Protein AF-A0A7S3PD21-F1 (afdb_monomer)

Mean predicted aligned error: 12.89 Å

Structure (mmCIF, N/CA/C/O backbone):
data_AF-A0A7S3PD21-F1
#
_entry.id   AF-A0A7S3PD21-F1
#
loop_
_atom_site.group_PDB
_atom_site.id
_atom_site.type_symbol
_atom_site.label_atom_id
_atom_site.label_alt_id
_atom_site.label_comp_id
_atom_site.label_asym_id
_atom_site.label_entity_id
_atom_site.label_seq_id
_atom_site.pdbx_PDB_ins_code
_atom_site.Cartn_x
_atom_site.Cartn_y
_atom_site.Cartn_z
_atom_site.occupancy
_atom_site.B_iso_or_equiv
_atom_site.auth_seq_id
_atom_site.auth_comp_id
_atom_site.auth_asym_id
_atom_site.auth_atom_id
_atom_site.pdbx_PDB_model_num
ATOM 1 N N . MET A 1 1 ? 32.950 -11.506 -34.811 1.00 28.09 1 MET A N 1
ATOM 2 C CA . MET A 1 1 ? 31.935 -10.428 -34.888 1.00 28.09 1 MET A CA 1
ATOM 3 C C . MET A 1 1 ? 31.637 -9.920 -33.480 1.00 28.09 1 MET A C 1
ATOM 5 O O . MET A 1 1 ? 30.544 -10.124 -32.971 1.00 28.09 1 MET A O 1
ATOM 9 N N . GLY A 1 2 ? 32.647 -9.340 -32.827 1.00 29.03 2 GLY A N 1
ATOM 10 C CA . GLY A 1 2 ? 32.579 -8.922 -31.425 1.00 29.03 2 GLY A CA 1
ATOM 11 C C . GLY A 1 2 ? 32.265 -7.435 -31.273 1.00 29.03 2 GLY A C 1
ATOM 12 O O . GLY A 1 2 ? 32.688 -6.637 -32.102 1.00 29.03 2 GLY A O 1
ATOM 13 N N . ASP A 1 3 ? 31.500 -7.119 -30.230 1.00 38.25 3 ASP A N 1
ATOM 14 C CA . ASP A 1 3 ? 31.488 -5.878 -29.446 1.00 38.25 3 ASP A CA 1
ATOM 15 C C . ASP A 1 3 ? 31.576 -4.533 -30.183 1.00 38.25 3 ASP A C 1
ATOM 17 O O . ASP A 1 3 ? 32.583 -3.831 -30.139 1.00 38.25 3 ASP A O 1
ATOM 21 N N . TRP A 1 4 ? 30.448 -4.095 -30.753 1.00 36.75 4 TRP A N 1
ATOM 22 C CA . TRP A 1 4 ? 30.280 -2.719 -31.260 1.00 36.75 4 TRP A CA 1
ATOM 23 C C . TRP A 1 4 ? 29.229 -1.897 -30.498 1.00 36.75 4 TRP A C 1
ATOM 25 O O . TRP A 1 4 ? 28.917 -0.773 -30.890 1.00 36.75 4 TRP A O 1
ATOM 35 N N . LEU A 1 5 ? 28.670 -2.432 -29.407 1.00 30.86 5 LEU A N 1
ATOM 36 C CA . LEU A 1 5 ? 27.653 -1.761 -28.596 1.00 30.86 5 LEU A CA 1
ATOM 37 C C . LEU A 1 5 ? 28.141 -1.639 -27.147 1.00 30.86 5 LEU A C 1
ATOM 39 O O . LEU A 1 5 ? 28.005 -2.568 -26.358 1.00 30.86 5 LEU A O 1
ATOM 43 N N . ARG A 1 6 ? 28.701 -0.483 -26.774 1.00 34.97 6 ARG A N 1
ATOM 44 C CA . ARG A 1 6 ? 28.979 -0.178 -25.362 1.00 34.97 6 ARG A CA 1
ATOM 45 C C . ARG A 1 6 ? 27.715 0.374 -24.710 1.00 34.97 6 ARG A C 1
ATOM 47 O O . ARG A 1 6 ? 27.333 1.516 -24.961 1.00 34.97 6 ARG A O 1
ATOM 54 N N . VAL A 1 7 ? 27.068 -0.440 -23.881 1.00 33.97 7 VAL A N 1
ATOM 55 C CA . VAL A 1 7 ? 25.999 -0.004 -22.973 1.00 33.97 7 VAL A CA 1
ATOM 56 C C . VAL A 1 7 ? 26.641 0.275 -21.611 1.00 33.97 7 VAL A C 1
ATOM 58 O O . VAL A 1 7 ? 27.310 -0.609 -21.082 1.00 33.97 7 VAL A O 1
ATOM 61 N N . PRO A 1 8 ? 26.498 1.475 -21.023 1.00 36.94 8 PRO A N 1
ATOM 62 C CA . PRO A 1 8 ? 27.059 1.743 -19.704 1.00 36.94 8 PRO A CA 1
ATOM 63 C C . PRO A 1 8 ? 26.382 0.868 -18.634 1.00 36.94 8 PRO A C 1
ATOM 65 O O . PRO A 1 8 ? 25.172 0.963 -18.402 1.00 36.94 8 PRO A O 1
ATOM 68 N N . HIS A 1 9 ? 27.182 0.021 -17.982 1.00 35.97 9 HIS A N 1
ATOM 69 C CA . HIS A 1 9 ? 26.807 -0.767 -16.811 1.00 35.97 9 HIS A CA 1
ATOM 70 C C . HIS A 1 9 ? 26.976 0.083 -15.549 1.00 35.97 9 HIS A C 1
ATOM 72 O O . HIS A 1 9 ? 28.092 0.243 -15.074 1.00 35.97 9 HIS A O 1
ATOM 78 N N . SER A 1 10 ? 25.887 0.653 -15.032 1.00 36.91 10 SER A N 1
ATOM 79 C CA . SER A 1 10 ? 25.661 0.895 -13.593 1.00 36.91 10 SER A CA 1
ATOM 80 C C . SER A 1 10 ? 24.417 1.776 -13.405 1.00 36.91 10 SER A C 1
ATOM 82 O O . SER A 1 10 ? 24.332 2.858 -13.998 1.00 36.91 10 SER A O 1
ATOM 84 N N . PRO A 1 11 ? 23.424 1.352 -12.607 1.00 40.69 11 PRO A N 1
ATOM 85 C CA . PRO A 1 11 ? 22.389 2.235 -12.109 1.00 40.69 11 PRO A CA 1
ATOM 86 C C . PRO A 1 11 ? 22.911 2.921 -10.842 1.00 40.69 11 PRO A C 1
ATOM 88 O O . PRO A 1 11 ? 22.964 2.298 -9.790 1.00 40.69 11 PRO A O 1
ATOM 91 N N . LEU A 1 12 ? 23.264 4.205 -10.951 1.00 41.16 12 LEU A N 1
ATOM 92 C CA . LEU A 1 12 ? 23.362 5.134 -9.817 1.00 41.16 12 LEU A CA 1
ATOM 93 C C . LEU A 1 12 ? 24.181 4.582 -8.635 1.00 41.16 12 LEU A C 1
ATOM 95 O O . LEU A 1 12 ? 23.647 4.242 -7.580 1.00 41.16 12 LEU A O 1
ATOM 99 N N . ALA A 1 13 ? 25.498 4.522 -8.816 1.00 29.72 13 ALA A N 1
ATOM 100 C CA . ALA A 1 13 ? 26.398 4.487 -7.678 1.00 29.72 13 ALA A CA 1
ATOM 101 C C . ALA A 1 13 ? 26.270 5.812 -6.904 1.00 29.72 13 ALA A C 1
ATOM 103 O O . ALA A 1 13 ? 26.445 6.882 -7.479 1.00 29.72 13 ALA A O 1
ATOM 104 N N . GLY A 1 14 ? 25.989 5.724 -5.607 1.00 32.69 14 GLY A N 1
ATOM 105 C CA . GLY A 1 14 ? 26.649 6.587 -4.626 1.00 32.69 14 GLY A CA 1
ATOM 106 C C . GLY A 1 14 ? 25.960 7.859 -4.144 1.00 32.69 14 GLY A C 1
ATOM 107 O O . GLY A 1 14 ? 26.276 8.255 -3.030 1.00 32.69 14 GLY A O 1
ATOM 108 N N . ASP A 1 15 ? 25.009 8.461 -4.859 1.00 26.94 15 ASP A N 1
ATOM 109 C CA . ASP A 1 15 ? 24.532 9.791 -4.447 1.00 26.94 15 ASP A CA 1
ATOM 110 C C . ASP A 1 15 ? 23.119 9.765 -3.858 1.00 26.94 15 ASP A C 1
ATOM 112 O O . ASP A 1 15 ? 22.123 9.497 -4.535 1.00 26.94 15 ASP A O 1
ATOM 116 N N . SER A 1 16 ? 23.043 10.092 -2.567 1.00 32.44 16 SER A N 1
ATOM 117 C CA . SER A 1 16 ? 21.836 10.454 -1.827 1.00 32.44 16 SER A CA 1
ATOM 118 C C . SER A 1 16 ? 21.223 11.743 -2.390 1.00 32.44 16 SER A C 1
ATOM 120 O O . SER A 1 16 ? 21.285 12.807 -1.781 1.00 32.44 16 SER A O 1
ATOM 122 N N . LEU A 1 17 ? 20.637 11.659 -3.579 1.00 30.77 17 LEU A N 1
ATOM 123 C CA . LEU A 1 17 ? 19.772 12.684 -4.144 1.00 30.77 17 LEU A CA 1
ATOM 124 C C . LEU A 1 17 ? 18.327 12.253 -3.893 1.00 30.77 17 LEU A C 1
ATOM 126 O O . LEU A 1 17 ? 17.877 11.211 -4.369 1.00 30.77 17 LEU A O 1
ATOM 130 N N . SER A 1 18 ? 17.590 13.057 -3.126 1.00 39.19 18 SER A N 1
ATOM 131 C CA . SER A 1 18 ? 16.135 12.938 -3.034 1.00 39.19 18 SER A CA 1
ATOM 132 C C . SER A 1 18 ? 15.537 13.237 -4.414 1.00 39.19 18 SER A C 1
ATOM 134 O O . SER A 1 18 ? 15.258 14.380 -4.768 1.00 39.19 18 SER A O 1
ATOM 136 N N . PHE A 1 19 ? 15.374 12.194 -5.231 1.00 44.06 19 PHE A N 1
ATOM 137 C CA . PHE A 1 19 ? 14.711 12.261 -6.538 1.00 44.06 19 PHE A CA 1
ATOM 138 C C . PHE A 1 19 ? 13.182 12.286 -6.426 1.00 44.06 19 PHE A C 1
ATOM 140 O O . PHE A 1 19 ? 12.499 12.317 -7.449 1.00 44.06 19 PHE A O 1
ATOM 147 N N . HIS A 1 20 ? 12.648 12.321 -5.204 1.00 54.28 20 HIS A N 1
ATOM 148 C CA . HIS A 1 20 ? 11.225 12.237 -4.899 1.00 54.28 20 HIS A CA 1
ATOM 149 C C . HIS A 1 20 ? 10.420 13.271 -5.705 1.00 54.28 20 HIS A C 1
ATOM 151 O O . HIS A 1 20 ? 9.531 12.933 -6.480 1.00 54.28 20 HIS A O 1
ATOM 157 N N . LEU A 1 21 ? 10.792 14.552 -5.631 1.00 52.25 21 LEU A N 1
ATOM 158 C CA . LEU A 1 21 ? 10.028 15.612 -6.291 1.00 52.25 21 LEU A CA 1
ATOM 159 C C . LEU A 1 21 ? 10.214 15.654 -7.826 1.00 52.25 21 LEU A C 1
ATOM 161 O O . LEU A 1 21 ? 9.206 15.756 -8.530 1.00 52.25 21 LEU A O 1
ATOM 165 N N . PRO A 1 22 ? 11.436 15.544 -8.391 1.00 54.34 22 PRO A N 1
ATOM 166 C CA . PRO A 1 22 ? 11.620 15.482 -9.844 1.00 54.34 22 PRO A CA 1
ATOM 167 C C . PRO A 1 22 ? 10.931 14.282 -10.508 1.00 54.34 22 PRO A C 1
ATOM 169 O O . PRO A 1 22 ? 10.351 14.433 -11.584 1.00 54.34 22 PRO A O 1
ATOM 172 N N . LEU A 1 23 ? 10.950 13.108 -9.866 1.00 59.41 23 LEU A N 1
ATOM 173 C CA . LEU A 1 23 ? 10.320 11.896 -10.387 1.00 59.41 23 LEU A CA 1
ATOM 174 C C . LEU A 1 23 ? 8.787 12.020 -10.390 1.00 59.41 23 LEU A C 1
ATOM 176 O O . LEU A 1 23 ? 8.148 11.722 -11.400 1.00 59.41 23 LEU A O 1
ATOM 180 N N . HIS A 1 24 ? 8.199 12.557 -9.316 1.00 62.44 24 HIS A N 1
ATOM 181 C CA . HIS A 1 24 ? 6.753 12.801 -9.233 1.00 62.44 24 HIS A CA 1
ATOM 182 C C . HIS A 1 24 ? 6.285 13.878 -10.217 1.00 62.44 24 HIS A C 1
ATOM 184 O O . HIS A 1 24 ? 5.233 13.732 -10.840 1.00 62.44 24 HIS A O 1
ATOM 190 N N . ARG A 1 25 ? 7.093 14.923 -10.443 1.00 59.62 25 ARG A N 1
ATOM 191 C CA . ARG A 1 25 ? 6.835 15.939 -11.480 1.00 59.62 25 ARG A CA 1
ATOM 192 C C . ARG A 1 25 ? 6.866 15.348 -12.889 1.00 59.62 25 ARG A C 1
ATOM 194 O O . ARG A 1 25 ? 5.975 15.633 -13.691 1.00 59.62 25 ARG A O 1
ATOM 201 N N . ALA A 1 26 ? 7.854 14.503 -13.187 1.00 56.56 26 ALA A N 1
ATOM 202 C CA . ALA A 1 26 ? 7.948 13.817 -14.473 1.00 56.56 26 ALA A CA 1
ATOM 203 C C . ALA A 1 26 ? 6.748 12.885 -14.707 1.00 56.56 26 ALA A C 1
ATOM 205 O O . ALA A 1 26 ? 6.162 12.906 -15.795 1.00 56.56 26 ALA A O 1
ATOM 206 N N . LEU A 1 27 ? 6.317 12.131 -13.688 1.00 64.31 27 LEU A N 1
ATOM 207 C CA . LEU A 1 27 ? 5.106 11.315 -13.791 1.00 64.31 27 LEU A CA 1
ATOM 208 C C . LEU A 1 27 ? 3.873 12.178 -14.047 1.00 64.31 27 LEU A C 1
ATOM 210 O O . LEU A 1 27 ? 3.132 11.895 -14.986 1.00 64.31 27 LEU A O 1
ATOM 214 N N . ALA A 1 28 ? 3.647 13.215 -13.238 1.00 61.06 28 ALA A N 1
ATOM 215 C CA . ALA A 1 28 ? 2.472 14.071 -13.367 1.00 61.06 28 ALA A CA 1
ATOM 216 C C . ALA A 1 28 ? 2.346 14.625 -14.797 1.00 61.06 28 ALA A C 1
ATOM 218 O O . ALA A 1 28 ? 1.263 14.613 -15.386 1.00 61.06 28 ALA A O 1
ATOM 219 N N . LYS A 1 29 ? 3.478 15.008 -15.404 1.00 57.25 29 LYS A N 1
ATOM 220 C CA . LYS A 1 29 ? 3.543 15.472 -16.795 1.00 57.25 29 LYS A CA 1
ATOM 221 C C . LYS A 1 29 ? 3.180 14.369 -17.789 1.00 57.25 29 LYS A C 1
ATOM 223 O O . LYS A 1 29 ? 2.434 14.607 -18.732 1.00 57.25 29 LYS A O 1
ATOM 228 N N . THR A 1 30 ? 3.636 13.148 -17.539 1.00 56.56 30 THR A N 1
ATOM 229 C CA . THR A 1 30 ? 3.364 11.966 -18.372 1.00 56.56 30 THR A CA 1
ATOM 230 C C . THR A 1 30 ? 1.899 11.546 -18.334 1.00 56.56 30 THR A C 1
ATOM 232 O O . THR A 1 30 ? 1.300 11.264 -19.376 1.00 56.56 30 THR A O 1
ATOM 235 N N . VAL A 1 31 ? 1.308 11.528 -17.137 1.00 61.69 31 VAL A N 1
ATOM 236 C CA . VAL A 1 31 ? -0.111 11.224 -16.930 1.00 61.69 31 VAL A CA 1
ATOM 237 C C . VAL A 1 31 ? -0.967 12.271 -17.635 1.00 61.69 31 VAL A C 1
ATOM 239 O O . VAL A 1 31 ? -1.864 11.902 -18.387 1.00 61.69 31 VAL A O 1
ATOM 242 N N . ARG A 1 32 ? -0.637 13.561 -17.496 1.00 59.75 32 ARG A N 1
ATOM 243 C CA . ARG A 1 32 ? -1.3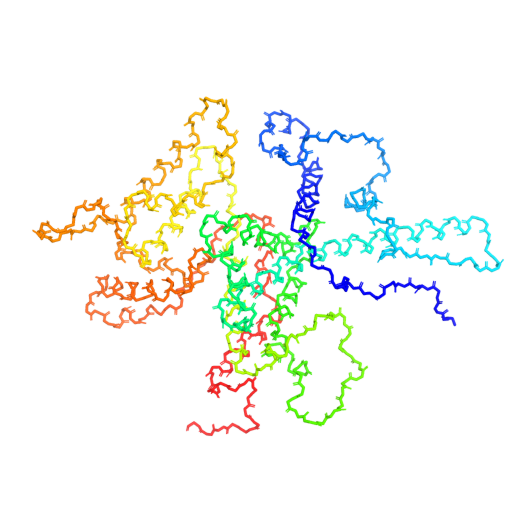22 14.644 -18.215 1.00 59.75 32 ARG A CA 1
ATOM 244 C C . ARG A 1 32 ? -1.247 14.477 -19.729 1.00 59.75 32 ARG A C 1
ATOM 246 O O . ARG A 1 32 ? -2.279 14.519 -20.387 1.00 59.75 32 ARG A O 1
ATOM 253 N N . CYS A 1 33 ? -0.057 14.251 -20.288 1.00 55.09 33 CYS A N 1
ATOM 254 C CA . CYS A 1 33 ? 0.102 14.039 -21.729 1.00 55.09 33 CYS A CA 1
ATOM 255 C C . CYS A 1 33 ? -0.720 12.842 -22.224 1.00 55.09 33 CYS A C 1
ATOM 257 O O . CYS A 1 33 ? -1.371 12.935 -23.257 1.00 55.09 33 CYS A O 1
ATOM 259 N N . SER A 1 34 ? -0.751 11.746 -21.464 1.00 53.38 34 SER A N 1
ATOM 260 C CA . SER A 1 34 ? -1.517 10.548 -21.830 1.00 53.38 34 SER A CA 1
ATOM 261 C C . SER A 1 34 ? -3.027 10.784 -21.753 1.00 53.38 34 SER A C 1
ATOM 263 O O . SER A 1 34 ? -3.764 10.386 -22.649 1.00 53.38 34 SER A O 1
ATOM 265 N N . CYS A 1 35 ? -3.503 11.476 -20.716 1.00 55.28 35 CYS A N 1
ATOM 266 C CA . CYS A 1 35 ? -4.912 11.841 -20.611 1.00 55.28 35 CYS A CA 1
ATOM 267 C C . CYS A 1 35 ? -5.336 12.831 -21.708 1.00 55.28 35 CYS A C 1
ATOM 269 O O . CYS A 1 35 ? -6.498 12.822 -22.089 1.00 55.28 35 CYS A O 1
ATOM 271 N N . ALA A 1 36 ? -4.416 13.636 -22.256 1.00 57.09 36 ALA A N 1
ATOM 272 C CA . ALA A 1 36 ? -4.726 14.637 -23.283 1.00 57.09 36 ALA A CA 1
ATOM 273 C C . ALA A 1 36 ? -5.050 13.992 -24.634 1.00 57.09 36 ALA A C 1
ATOM 275 O O . ALA A 1 36 ? -5.712 14.602 -25.463 1.00 57.09 36 ALA A O 1
ATOM 276 N N . VAL A 1 37 ? -4.575 12.760 -24.837 1.00 49.78 37 VAL A N 1
ATOM 277 C CA . VAL A 1 37 ? -4.882 11.929 -26.007 1.00 49.78 37 VAL A CA 1
ATOM 278 C C . VAL A 1 37 ? -6.278 11.312 -25.897 1.00 49.78 37 VAL A C 1
ATOM 280 O O . VAL A 1 37 ? -6.917 11.055 -26.909 1.00 49.78 37 VAL A O 1
ATOM 283 N N . VAL A 1 38 ? -6.748 11.058 -24.672 1.00 49.50 38 VAL A N 1
ATOM 284 C CA . VAL A 1 38 ? -8.014 10.355 -24.411 1.00 49.50 38 VAL A CA 1
ATOM 285 C C . VAL A 1 38 ? -9.169 11.324 -24.168 1.00 49.50 38 VAL A C 1
ATOM 287 O O . VAL A 1 38 ? -10.306 10.987 -24.476 1.00 49.50 38 VAL A O 1
ATOM 290 N N . VAL A 1 39 ? -8.895 12.507 -23.611 1.00 52.69 39 VAL A N 1
ATOM 291 C CA . VAL A 1 39 ? -9.929 13.489 -23.279 1.00 52.69 39 VAL A CA 1
ATOM 292 C C . VAL A 1 39 ? -9.917 14.660 -24.253 1.00 52.69 39 VAL A C 1
ATOM 294 O O . VAL A 1 39 ? -8.883 15.301 -24.471 1.00 52.69 39 VAL A O 1
ATOM 297 N N . SER A 1 40 ? -11.095 14.945 -24.808 1.00 64.19 40 SER A N 1
ATOM 298 C CA . SER A 1 40 ? -11.316 15.992 -25.803 1.00 64.19 40 SER A CA 1
ATOM 299 C C . SER A 1 40 ? -10.894 17.377 -25.299 1.00 64.19 40 SER A C 1
ATOM 301 O O . SER A 1 40 ? -10.845 17.661 -24.101 1.00 64.19 40 SER A O 1
ATOM 303 N N . GLU A 1 41 ? -10.543 18.272 -26.220 1.00 64.75 41 GLU A N 1
ATOM 304 C CA . GLU A 1 41 ? -10.170 19.647 -2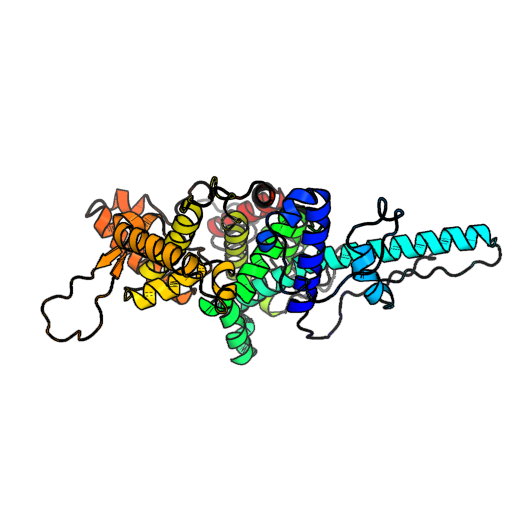5.870 1.00 64.75 41 GLU A CA 1
ATOM 305 C C . GLU A 1 41 ? -11.340 20.444 -25.273 1.00 64.75 41 GLU A C 1
ATOM 307 O O . GLU A 1 41 ? -11.126 21.248 -24.365 1.00 64.75 41 GLU A O 1
ATOM 312 N N . GLU A 1 42 ? -12.573 20.152 -25.693 1.00 69.44 42 GLU A N 1
ATOM 313 C CA . GLU A 1 42 ? -13.808 20.732 -25.148 1.00 69.44 42 GLU A CA 1
ATOM 314 C C . GLU A 1 42 ? -14.051 20.326 -23.684 1.00 69.44 42 GLU A C 1
ATOM 316 O O . GLU A 1 42 ? -14.367 21.167 -22.840 1.00 69.44 42 GLU A O 1
ATOM 321 N N . GLU A 1 43 ? -13.830 19.059 -23.318 1.00 62.28 43 GLU A N 1
ATOM 322 C CA . GLU A 1 43 ? -13.931 18.619 -21.915 1.00 62.28 43 GLU A CA 1
ATOM 323 C C . GLU A 1 43 ? -12.819 19.219 -21.042 1.00 62.28 43 GLU A C 1
ATOM 325 O O . GLU A 1 43 ? -13.042 19.577 -19.881 1.00 62.28 43 GLU A O 1
ATOM 330 N N . ARG A 1 44 ? -11.610 19.372 -21.598 1.00 62.28 44 ARG A N 1
ATOM 331 C CA . ARG A 1 44 ? -10.468 19.979 -20.891 1.00 62.28 44 ARG A CA 1
ATOM 332 C C . ARG A 1 44 ? -10.670 21.470 -20.617 1.00 62.28 44 ARG A C 1
ATOM 334 O O . ARG A 1 44 ? -10.220 21.964 -19.583 1.00 62.28 44 ARG A O 1
ATOM 341 N N . THR A 1 45 ? -11.328 22.183 -21.528 1.00 63.78 45 THR A N 1
ATOM 342 C CA . THR A 1 45 ? -11.581 23.630 -21.430 1.00 63.78 45 THR A CA 1
ATOM 343 C C . THR A 1 45 ? -12.813 23.954 -20.584 1.00 63.78 45 THR A C 1
ATOM 345 O O . THR A 1 45 ? -12.776 24.909 -19.811 1.00 63.78 45 THR A O 1
ATOM 348 N N . SER A 1 46 ? -13.864 23.131 -20.653 1.00 64.19 46 SER A N 1
ATOM 349 C CA . SER A 1 46 ? -15.111 23.303 -19.883 1.00 64.19 46 SER A CA 1
ATOM 350 C C . SER A 1 46 ? -14.973 23.052 -18.378 1.00 64.19 46 SER A C 1
ATOM 352 O O . SER A 1 46 ? -15.735 23.604 -17.586 1.00 64.19 46 SER A O 1
ATOM 354 N N . ASN A 1 47 ? -13.996 22.253 -17.945 1.00 53.44 47 ASN A N 1
ATOM 355 C CA . ASN A 1 47 ? -13.719 22.036 -16.527 1.00 53.44 47 ASN A CA 1
ATOM 356 C C . ASN A 1 47 ? -12.198 22.128 -16.251 1.00 53.44 47 ASN A C 1
ATOM 358 O O . ASN A 1 47 ? -11.519 21.128 -16.040 1.00 53.44 47 ASN A O 1
ATOM 362 N N . PRO A 1 48 ? -11.600 23.322 -16.178 1.00 51.00 48 PRO A N 1
ATOM 363 C CA . PRO A 1 48 ? -10.149 23.451 -16.018 1.00 51.00 48 PRO A CA 1
ATOM 364 C C . PRO A 1 48 ? -9.626 22.882 -14.682 1.00 51.00 48 PRO A C 1
ATOM 366 O O . PRO A 1 48 ? -8.455 22.529 -14.575 1.00 51.00 48 PRO A O 1
ATOM 369 N N . ALA A 1 49 ? -10.480 22.747 -13.663 1.00 45.97 49 ALA A N 1
ATOM 370 C CA . ALA A 1 49 ? -10.094 22.338 -12.310 1.00 45.97 49 ALA A CA 1
ATOM 371 C C . ALA A 1 49 ? -9.718 20.847 -12.140 1.00 45.97 49 ALA A C 1
ATOM 373 O O . ALA A 1 49 ? -9.019 20.514 -11.189 1.00 45.97 49 ALA A O 1
ATOM 374 N N . TRP A 1 50 ? -10.163 19.927 -13.012 1.00 43.75 50 TRP A N 1
ATOM 375 C CA . TRP A 1 50 ? -9.684 18.522 -13.000 1.00 43.75 50 TRP A CA 1
ATOM 376 C C . TRP A 1 50 ? -8.499 18.298 -13.948 1.00 43.75 50 TRP A C 1
ATOM 378 O O . TRP A 1 50 ? -7.823 17.278 -13.840 1.00 43.75 50 TRP A O 1
ATOM 388 N N . TRP A 1 51 ? -8.246 19.249 -14.855 1.00 47.41 51 TRP A N 1
ATOM 389 C CA . TRP A 1 51 ? -7.187 19.178 -15.859 1.00 47.41 51 TRP A CA 1
ATOM 390 C C . TRP A 1 51 ? -5.893 19.897 -15.445 1.00 47.41 51 TRP A C 1
ATOM 392 O O . TRP A 1 51 ? -4.802 19.520 -15.885 1.00 47.41 51 TRP A O 1
ATOM 402 N N . LYS A 1 52 ? -6.005 20.935 -14.607 1.00 44.28 52 LYS A N 1
ATOM 403 C CA . LYS A 1 52 ? -4.861 21.697 -14.099 1.00 44.28 52 LYS A CA 1
ATOM 404 C C . LYS A 1 52 ? -4.071 20.884 -13.075 1.00 44.28 52 LYS A C 1
ATOM 406 O O . LYS A 1 52 ? -4.622 20.401 -12.088 1.00 44.28 52 LYS A O 1
ATOM 411 N N . ILE A 1 53 ? -2.765 20.768 -13.296 1.00 45.41 53 ILE A N 1
ATOM 412 C CA . ILE A 1 53 ? -1.813 20.207 -12.339 1.00 45.41 53 ILE A CA 1
ATOM 413 C C . ILE A 1 53 ? -0.992 21.395 -11.823 1.00 45.41 53 ILE A C 1
ATOM 415 O O . ILE A 1 53 ? -0.120 21.870 -12.553 1.00 45.41 53 ILE A O 1
ATOM 419 N N . PRO A 1 54 ? -1.219 21.862 -10.578 1.00 36.88 54 PRO A N 1
ATOM 420 C CA . PRO A 1 54 ? -0.648 23.111 -10.054 1.00 36.88 54 PRO A CA 1
ATOM 421 C C . PRO A 1 54 ? 0.882 23.223 -10.145 1.00 36.88 54 PRO A C 1
ATOM 423 O O . PRO A 1 54 ? 1.423 24.315 -10.150 1.00 36.88 54 PRO A O 1
ATOM 426 N N . VAL A 1 55 ? 1.590 22.094 -10.247 1.00 37.69 55 VAL A N 1
ATOM 427 C CA . VAL A 1 55 ? 3.059 22.038 -10.339 1.00 37.69 55 VAL A CA 1
ATOM 428 C C . VAL A 1 55 ? 3.582 22.154 -11.785 1.00 37.69 55 VAL A C 1
ATOM 430 O O . VAL A 1 55 ? 4.778 22.334 -11.987 1.00 37.69 55 VAL A O 1
ATOM 433 N N . LEU A 1 56 ? 2.722 22.023 -12.800 1.00 36.47 56 LEU A N 1
ATOM 434 C CA . LEU A 1 56 ? 3.101 21.987 -14.223 1.00 36.47 56 LEU A CA 1
ATOM 435 C C . LEU A 1 56 ? 2.560 23.163 -15.040 1.00 36.47 56 LEU A C 1
ATOM 437 O O . LEU A 1 56 ? 2.996 23.356 -16.171 1.00 36.47 56 LEU A O 1
ATOM 441 N N . ASP A 1 57 ? 1.590 23.904 -14.510 1.00 44.50 57 ASP A N 1
ATOM 442 C CA . ASP A 1 57 ? 0.866 24.937 -15.257 1.00 44.50 57 ASP A CA 1
ATOM 443 C C . ASP A 1 57 ? 1.496 26.336 -15.189 1.00 44.50 57 ASP A C 1
ATOM 445 O O . ASP A 1 57 ? 0.967 27.259 -15.804 1.00 44.50 57 ASP A O 1
ATOM 449 N N . GLU A 1 58 ? 2.644 26.491 -14.522 1.00 37.91 58 GLU A N 1
ATOM 450 C CA . GLU A 1 58 ? 3.420 27.741 -14.562 1.00 37.91 58 GLU A CA 1
ATOM 451 C C . GLU A 1 58 ? 4.374 27.841 -15.767 1.00 37.91 58 GLU A C 1
ATOM 453 O O . GLU A 1 58 ? 4.848 28.929 -16.083 1.00 37.91 58 GLU A O 1
ATOM 458 N N . GLU A 1 59 ? 4.604 26.757 -16.518 1.00 36.97 59 GLU A N 1
ATOM 459 C CA . GLU A 1 59 ? 5.495 26.777 -17.686 1.00 36.97 59 GLU A CA 1
ATOM 460 C C . GLU A 1 59 ? 4.751 26.429 -18.984 1.00 36.97 59 GLU A C 1
ATOM 462 O O . GLU A 1 59 ? 4.303 25.300 -19.200 1.00 36.97 59 GLU A O 1
ATOM 467 N N . LYS A 1 60 ? 4.641 27.413 -19.887 1.00 29.86 60 LYS A N 1
ATOM 468 C CA . LYS A 1 60 ? 4.074 27.246 -21.235 1.00 29.86 60 LYS A CA 1
ATOM 469 C C . LYS A 1 60 ? 5.012 26.402 -22.115 1.00 29.86 60 LYS A C 1
ATOM 471 O O . LYS A 1 60 ? 6.153 26.812 -22.326 1.00 29.86 60 LYS A O 1
ATOM 476 N N . PRO A 1 61 ? 4.566 25.277 -22.703 1.00 38.97 61 PRO A N 1
ATOM 477 C CA . PRO A 1 61 ? 5.365 24.557 -23.685 1.00 38.97 61 PRO A CA 1
ATOM 478 C C . PRO A 1 61 ? 5.149 25.128 -25.098 1.00 38.97 61 PRO A C 1
ATOM 480 O O . PRO A 1 61 ? 4.049 25.067 -25.641 1.00 38.97 61 PRO A O 1
ATOM 483 N N . ASN A 1 62 ? 6.221 25.631 -25.715 1.00 36.34 62 ASN A N 1
ATOM 484 C CA . ASN A 1 62 ? 6.293 25.895 -27.154 1.00 36.34 62 ASN A CA 1
ATOM 485 C C . ASN A 1 62 ? 6.729 24.613 -27.884 1.00 36.34 62 ASN A C 1
ATOM 487 O O . ASN A 1 62 ? 7.880 24.205 -27.741 1.00 36.34 62 ASN A O 1
ATOM 491 N N . SER A 1 63 ? 5.842 23.972 -28.649 1.00 37.66 63 SER A N 1
ATOM 492 C CA . SER A 1 63 ? 6.143 23.329 -29.951 1.00 37.66 63 SER A CA 1
ATOM 493 C C . SER A 1 63 ? 4.997 22.427 -30.420 1.00 37.66 63 SER A C 1
ATOM 495 O O . SER A 1 63 ? 4.511 21.565 -29.691 1.00 37.66 63 SER A O 1
ATOM 497 N N . THR A 1 64 ? 4.597 22.624 -31.672 1.00 38.38 64 THR A N 1
ATOM 498 C CA . THR A 1 64 ? 3.676 21.801 -32.459 1.00 38.38 64 THR A CA 1
ATOM 499 C C . THR A 1 64 ? 4.492 21.114 -33.554 1.00 38.38 64 THR A C 1
ATOM 501 O O . THR A 1 64 ? 4.858 21.762 -34.530 1.00 38.38 64 THR A O 1
ATOM 504 N N . ASP A 1 65 ? 4.811 19.825 -33.394 1.00 36.44 65 ASP A N 1
ATOM 505 C CA . ASP A 1 65 ? 5.528 19.052 -34.420 1.00 36.44 65 ASP A CA 1
ATOM 506 C C . ASP A 1 65 ? 4.836 17.686 -34.663 1.00 36.44 65 ASP A C 1
ATOM 508 O O . ASP A 1 65 ? 4.742 16.870 -33.738 1.00 36.44 65 ASP A O 1
ATOM 512 N N . PRO A 1 66 ? 4.302 17.418 -35.873 1.00 37.00 66 PRO A N 1
ATOM 513 C CA . PRO A 1 66 ? 3.466 16.246 -36.172 1.00 37.00 66 PRO A CA 1
ATOM 514 C C . PRO A 1 66 ? 4.221 14.906 -36.310 1.00 37.00 66 PRO A C 1
ATOM 516 O O . PRO A 1 66 ? 3.591 13.872 -36.524 1.00 37.00 66 PRO A O 1
ATOM 519 N N . ALA A 1 67 ? 5.547 14.864 -36.126 1.00 38.03 67 ALA A N 1
ATOM 520 C CA . ALA A 1 67 ? 6.334 13.617 -36.115 1.00 38.03 67 ALA A CA 1
ATOM 521 C C . ALA A 1 67 ? 6.227 12.800 -34.798 1.00 38.03 67 ALA A C 1
ATOM 523 O O . ALA A 1 67 ? 6.883 11.768 -34.636 1.00 38.03 67 ALA A O 1
ATOM 524 N N . ALA A 1 68 ? 5.405 13.245 -33.842 1.00 43.91 68 ALA A N 1
ATOM 525 C CA . ALA A 1 68 ? 5.314 12.718 -32.476 1.00 43.91 68 ALA A CA 1
ATOM 526 C C . ALA A 1 68 ? 4.577 11.368 -32.316 1.00 43.91 68 ALA A C 1
ATOM 528 O O . ALA A 1 68 ? 4.475 10.857 -31.204 1.00 43.91 68 ALA A O 1
ATOM 529 N N . ILE A 1 69 ? 4.062 10.767 -33.393 1.00 39.94 69 ILE A N 1
ATOM 530 C CA . ILE A 1 69 ? 3.154 9.605 -33.299 1.00 39.94 69 ILE A CA 1
ATOM 531 C C . ILE A 1 69 ? 3.910 8.270 -33.113 1.00 39.94 69 ILE A C 1
ATOM 533 O O . ILE A 1 69 ? 3.352 7.309 -32.592 1.00 39.94 69 ILE A O 1
ATOM 537 N N . THR A 1 70 ? 5.203 8.195 -33.453 1.00 45.12 70 THR A N 1
ATOM 538 C CA . THR A 1 70 ? 6.010 6.958 -33.327 1.00 45.12 70 THR A CA 1
ATOM 539 C C . THR A 1 70 ? 6.993 6.954 -32.153 1.00 45.12 70 THR A C 1
ATOM 541 O O . THR A 1 70 ? 7.734 5.986 -31.974 1.00 45.12 70 THR A O 1
ATOM 544 N N . THR A 1 71 ? 7.059 8.028 -31.366 1.00 55.66 71 THR A N 1
ATOM 545 C CA . THR A 1 71 ? 7.992 8.163 -30.240 1.00 55.66 71 THR A CA 1
ATOM 546 C C . THR A 1 71 ? 7.254 8.011 -28.915 1.00 55.66 71 THR A C 1
ATOM 548 O O . THR A 1 71 ? 6.158 8.528 -28.727 1.00 55.66 71 THR A O 1
ATOM 551 N N . HIS A 1 72 ? 7.840 7.264 -27.974 1.00 59.38 72 HIS A N 1
ATOM 552 C CA . HIS A 1 72 ? 7.228 7.071 -26.659 1.00 59.38 72 HIS A CA 1
ATOM 553 C C . HIS A 1 72 ? 6.991 8.443 -25.985 1.00 59.38 72 HIS A C 1
ATOM 555 O O . HIS A 1 72 ? 7.904 9.272 -26.007 1.00 59.38 72 HIS A O 1
ATOM 561 N N . PRO A 1 73 ? 5.836 8.698 -25.336 1.00 60.78 73 PRO A N 1
ATOM 562 C CA . PRO A 1 73 ? 5.450 10.031 -24.839 1.00 60.78 73 PRO A CA 1
ATOM 563 C C . PRO A 1 73 ? 6.420 10.625 -23.805 1.00 60.78 73 PRO A C 1
ATOM 565 O O . PRO A 1 73 ? 6.486 11.836 -23.619 1.00 60.78 73 PRO A O 1
ATOM 568 N N . LEU A 1 74 ? 7.208 9.774 -23.144 1.00 60.84 74 LEU A N 1
ATOM 569 C CA . LEU A 1 74 ? 8.292 10.191 -22.246 1.00 60.84 74 LEU A CA 1
ATOM 570 C C . LEU A 1 74 ? 9.517 10.766 -22.965 1.00 60.84 74 LEU A C 1
ATOM 572 O O . LEU A 1 74 ? 10.260 11.519 -22.345 1.00 60.84 74 LEU A O 1
ATOM 576 N N . VAL A 1 75 ? 9.749 10.429 -24.236 1.00 64.38 75 VAL A N 1
ATOM 577 C CA . VAL A 1 75 ? 10.964 10.816 -24.969 1.00 64.38 75 VAL A CA 1
ATOM 578 C C . VAL A 1 75 ? 11.140 12.339 -24.984 1.00 64.38 75 VAL A C 1
ATOM 580 O O . VAL A 1 75 ? 12.173 12.787 -24.493 1.00 64.38 75 VAL A O 1
ATOM 583 N N . PRO A 1 76 ? 10.161 13.165 -25.400 1.00 61.69 76 PRO A N 1
ATOM 584 C CA . PRO A 1 76 ? 10.315 14.623 -25.374 1.00 61.69 76 PRO A CA 1
ATOM 585 C C . PRO A 1 76 ? 10.604 15.194 -23.976 1.00 61.69 76 PRO A C 1
ATOM 587 O O . PRO A 1 76 ? 11.307 16.192 -23.846 1.00 61.69 76 PRO A O 1
ATOM 590 N N . LEU A 1 77 ? 10.105 14.545 -22.917 1.00 58.28 77 LEU A N 1
ATOM 591 C CA . LEU A 1 77 ? 10.274 14.994 -21.530 1.00 58.28 77 LEU A CA 1
ATOM 592 C C . LEU A 1 77 ? 11.680 14.737 -20.982 1.00 58.28 77 LEU A C 1
ATOM 594 O O . LEU A 1 77 ? 12.148 15.476 -20.121 1.00 58.28 77 LEU A O 1
ATOM 598 N N . ILE A 1 78 ? 12.351 13.698 -21.482 1.00 59.84 78 ILE A N 1
ATOM 599 C CA . ILE A 1 78 ? 13.679 13.270 -21.022 1.00 59.84 78 ILE A CA 1
ATOM 600 C C . ILE A 1 78 ? 14.800 13.716 -21.970 1.00 59.84 78 ILE A C 1
ATOM 602 O O . ILE A 1 78 ? 15.965 13.405 -21.744 1.00 59.84 78 ILE A O 1
ATOM 606 N N . TRP A 1 79 ? 14.493 14.448 -23.045 1.00 60.09 79 TRP A N 1
ATOM 607 C CA . TRP A 1 79 ? 15.500 14.904 -24.014 1.00 60.09 79 TRP A CA 1
ATOM 608 C C . TRP A 1 79 ? 16.589 15.789 -23.398 1.00 60.09 79 TRP A C 1
ATOM 610 O O . TRP A 1 79 ? 17.750 15.703 -23.801 1.00 60.09 79 TRP A O 1
ATOM 620 N N . SER A 1 80 ? 16.251 16.598 -22.393 1.00 53.44 80 SER A N 1
ATOM 621 C CA . SER A 1 80 ? 17.232 17.399 -21.652 1.00 53.44 80 SER A CA 1
ATOM 622 C C . SER A 1 80 ? 18.169 16.529 -20.802 1.00 53.44 80 SER A C 1
ATOM 624 O O . SER A 1 80 ? 19.368 16.800 -20.749 1.00 53.44 80 SER A O 1
ATOM 626 N N . THR A 1 81 ? 17.666 15.439 -20.211 1.00 51.25 81 THR A N 1
ATOM 627 C CA . THR A 1 81 ? 18.434 14.506 -19.362 1.00 51.25 81 THR A CA 1
ATOM 628 C C . THR A 1 81 ? 19.192 13.437 -20.162 1.00 51.25 81 THR A C 1
ATOM 630 O O . THR A 1 81 ? 20.223 12.928 -19.709 1.00 51.25 81 THR A O 1
ATOM 633 N N . LEU A 1 82 ? 18.757 13.156 -21.396 1.00 51.62 82 LEU A N 1
ATOM 634 C CA . LEU A 1 82 ? 19.400 12.265 -22.373 1.00 51.62 82 LEU A CA 1
ATOM 635 C C . LEU A 1 82 ? 20.782 12.740 -22.850 1.00 51.62 82 LEU A C 1
ATOM 637 O O . LEU A 1 82 ? 21.526 11.951 -23.433 1.00 51.62 82 LEU A O 1
ATOM 641 N N . ARG A 1 83 ? 21.153 14.007 -22.610 1.00 52.69 83 ARG A N 1
ATOM 642 C CA . ARG A 1 83 ? 22.514 14.505 -22.890 1.00 52.69 83 ARG A CA 1
ATOM 643 C C . ARG A 1 83 ? 23.570 13.916 -21.947 1.00 52.69 83 ARG A C 1
ATOM 645 O O . ARG A 1 83 ? 24.756 14.010 -22.255 1.00 52.69 83 ARG A O 1
ATOM 652 N N . SER A 1 84 ? 23.158 13.294 -20.838 1.00 52.19 84 SER A N 1
ATOM 653 C CA . SER A 1 84 ? 24.064 12.583 -19.931 1.00 52.19 84 SER A CA 1
ATOM 654 C C . SER A 1 84 ? 24.582 11.276 -20.552 1.00 52.19 84 SER A C 1
ATOM 656 O O . SER A 1 84 ? 23.865 10.549 -21.244 1.00 52.19 84 SER A O 1
ATOM 658 N N . SER A 1 85 ? 25.850 10.949 -20.298 1.00 53.34 85 SER A N 1
ATOM 659 C CA . SER A 1 85 ? 26.533 9.744 -20.800 1.00 53.34 85 SER A CA 1
ATOM 660 C C . SER A 1 85 ? 25.858 8.424 -20.389 1.00 53.34 85 SER A C 1
ATOM 662 O O . SER A 1 85 ? 26.032 7.413 -21.064 1.00 53.34 85 SER A O 1
ATOM 664 N N . ASN A 1 86 ? 25.030 8.432 -19.340 1.00 54.31 86 ASN A N 1
ATOM 665 C CA . ASN A 1 86 ? 24.444 7.243 -18.708 1.00 54.31 86 ASN A CA 1
ATOM 666 C C . ASN A 1 86 ? 23.392 6.496 -19.550 1.00 54.31 86 ASN A C 1
ATOM 668 O O . ASN A 1 86 ? 23.038 5.358 -19.225 1.00 54.31 86 ASN A O 1
ATOM 672 N N . CYS A 1 87 ? 22.856 7.112 -20.607 1.00 56.44 87 CYS A N 1
ATOM 673 C CA . CYS A 1 87 ? 21.878 6.478 -21.505 1.00 56.44 87 CYS A CA 1
ATOM 674 C C . CYS A 1 87 ? 22.277 6.557 -22.982 1.00 56.44 87 CYS A C 1
ATOM 676 O O . CYS A 1 87 ? 21.509 6.147 -23.850 1.00 56.44 87 CYS A O 1
ATOM 678 N N . ARG A 1 88 ? 23.463 7.098 -23.276 1.00 64.00 88 ARG A N 1
ATOM 679 C CA . ARG A 1 88 ? 23.897 7.372 -24.641 1.00 64.00 88 ARG A CA 1
ATOM 680 C C . ARG A 1 88 ? 24.559 6.137 -25.236 1.00 64.00 88 ARG A C 1
ATOM 682 O O . ARG A 1 88 ? 25.686 5.801 -24.893 1.00 64.00 88 ARG A O 1
ATOM 689 N N . VAL A 1 89 ? 23.881 5.507 -26.186 1.00 63.19 89 VAL A N 1
ATOM 690 C CA . VAL A 1 89 ? 24.504 4.535 -27.083 1.00 63.19 89 VAL A CA 1
ATOM 691 C C . VAL A 1 89 ? 25.293 5.326 -28.120 1.00 63.19 89 VAL A C 1
ATOM 693 O O . VAL A 1 89 ? 24.730 6.129 -28.875 1.00 63.19 89 VAL A O 1
ATOM 696 N N . VAL A 1 90 ? 26.613 5.153 -28.111 1.00 63.50 90 VAL A N 1
ATOM 697 C CA . VAL A 1 90 ? 27.529 5.788 -29.062 1.00 63.50 90 VAL A CA 1
ATOM 698 C C . VAL A 1 90 ? 27.938 4.753 -30.094 1.00 63.50 90 VAL A C 1
ATOM 700 O O . VAL A 1 90 ? 28.410 3.675 -29.748 1.00 63.50 90 VAL A O 1
ATOM 703 N N . TRP A 1 91 ? 27.760 5.102 -31.363 1.00 65.62 91 TRP A N 1
ATOM 704 C CA . TRP A 1 91 ? 28.256 4.312 -32.478 1.00 65.62 91 TRP A CA 1
ATOM 705 C C . TRP A 1 91 ? 29.598 4.875 -32.950 1.00 65.62 91 TRP A C 1
ATOM 707 O O . TRP A 1 91 ? 29.710 6.084 -33.171 1.00 65.62 91 TRP A O 1
ATOM 717 N N . THR A 1 92 ? 30.596 4.008 -33.114 1.00 59.91 92 THR A N 1
ATOM 718 C CA . THR A 1 92 ? 31.877 4.334 -33.749 1.00 59.91 92 THR A CA 1
ATOM 719 C C . THR A 1 92 ? 31.809 3.990 -35.233 1.00 59.91 92 THR A C 1
ATOM 721 O O . THR A 1 92 ? 31.346 2.913 -35.611 1.00 59.91 92 THR A O 1
ATOM 724 N N . ALA A 1 93 ? 32.235 4.921 -36.090 1.00 57.00 93 ALA A N 1
ATOM 725 C CA . ALA A 1 93 ? 32.246 4.683 -37.523 1.00 57.00 93 ALA A CA 1
ATOM 726 C C . ALA A 1 93 ? 33.355 3.710 -37.909 1.00 57.00 93 ALA A C 1
ATOM 728 O O . ALA A 1 93 ? 34.523 3.981 -37.656 1.00 57.00 93 ALA A O 1
ATOM 729 N N . GLY A 1 94 ? 32.974 2.579 -38.505 1.00 66.56 94 GLY A N 1
ATOM 730 C CA . GLY A 1 94 ? 33.919 1.718 -39.211 1.00 66.56 94 GLY A CA 1
ATOM 731 C C . GLY A 1 94 ? 34.406 2.393 -40.502 1.00 66.56 94 GLY A C 1
ATOM 732 O O . GLY A 1 94 ? 33.691 3.254 -41.028 1.00 66.56 94 GLY A O 1
ATOM 733 N N . PRO A 1 95 ? 35.587 2.005 -41.012 1.00 63.75 95 PRO A N 1
ATOM 734 C CA . PRO A 1 95 ? 36.248 2.673 -42.136 1.00 63.75 95 PRO A CA 1
ATOM 735 C C . PRO A 1 95 ? 35.425 2.691 -43.440 1.00 63.75 95 PRO A C 1
ATOM 737 O O . PRO A 1 95 ? 35.537 3.647 -44.198 1.00 63.75 95 PRO A O 1
ATOM 740 N N . ASP A 1 96 ? 34.519 1.729 -43.650 1.00 71.44 96 ASP A N 1
ATOM 741 C CA . ASP A 1 96 ? 33.783 1.559 -44.919 1.00 71.44 96 ASP A CA 1
ATOM 742 C C . ASP A 1 96 ? 32.323 2.067 -44.889 1.00 71.44 96 ASP A C 1
ATOM 744 O O . ASP A 1 96 ? 31.462 1.608 -45.642 1.00 71.44 96 ASP A O 1
ATOM 748 N N . CYS A 1 97 ? 31.980 2.985 -43.978 1.00 79.12 97 CYS A N 1
ATOM 749 C CA . CYS A 1 97 ? 30.594 3.439 -43.816 1.00 79.12 97 CYS A CA 1
ATOM 750 C C . CYS A 1 97 ? 30.235 4.602 -44.758 1.00 79.12 97 CYS A C 1
ATOM 752 O O . CYS A 1 97 ? 30.785 5.697 -44.641 1.00 79.12 97 CYS A O 1
ATOM 754 N N . SER A 1 98 ? 29.235 4.414 -45.629 1.00 83.81 98 SER A N 1
ATOM 755 C CA . SER A 1 98 ? 28.711 5.506 -46.460 1.00 83.81 98 SER A CA 1
ATOM 756 C C . SER A 1 98 ? 28.032 6.602 -45.611 1.00 83.81 98 SER A C 1
ATOM 758 O O . SER A 1 98 ? 27.492 6.315 -44.535 1.00 83.81 98 SER A O 1
ATOM 760 N N . PRO A 1 99 ? 27.969 7.866 -46.079 1.00 80.81 99 PRO A N 1
ATOM 761 C CA . PRO A 1 99 ? 27.318 8.953 -45.336 1.00 80.81 99 PRO A CA 1
ATOM 762 C C . PRO A 1 99 ? 25.841 8.686 -45.004 1.00 80.81 99 PRO A C 1
ATOM 764 O O . PRO A 1 99 ? 25.369 9.037 -43.917 1.00 80.81 99 PRO A O 1
ATOM 767 N N . GLN A 1 100 ? 25.116 8.032 -45.919 1.00 81.38 100 GLN A N 1
ATOM 768 C CA . GLN A 1 100 ? 23.712 7.660 -45.729 1.00 81.38 100 GLN A CA 1
ATOM 769 C C . GLN A 1 100 ? 23.556 6.580 -44.650 1.00 81.38 100 GLN A C 1
ATOM 771 O O . GLN A 1 100 ? 22.697 6.700 -43.772 1.00 81.38 100 GLN A O 1
ATOM 776 N N . GLU A 1 101 ? 24.425 5.567 -44.655 1.00 79.38 101 GLU A N 1
ATOM 777 C CA . GLU A 1 101 ? 24.429 4.512 -43.640 1.00 79.38 101 GLU A CA 1
ATOM 778 C C . GLU A 1 101 ? 24.832 5.065 -42.264 1.00 79.38 101 GLU A C 1
ATOM 780 O O . GLU A 1 101 ? 24.179 4.789 -41.253 1.00 79.38 101 GLU A O 1
ATOM 785 N N . ALA A 1 102 ? 25.823 5.960 -42.217 1.00 76.94 102 ALA A N 1
ATOM 786 C CA . ALA A 1 102 ? 26.207 6.668 -40.999 1.00 76.94 102 ALA A CA 1
ATOM 787 C C . ALA A 1 102 ? 25.057 7.524 -40.435 1.00 76.94 102 ALA A C 1
ATOM 789 O O . ALA A 1 102 ? 24.912 7.657 -39.216 1.00 76.94 102 ALA A O 1
ATOM 790 N N . HIS A 1 103 ? 24.218 8.123 -41.287 1.00 79.38 103 HIS A N 1
ATOM 791 C CA . HIS A 1 103 ? 23.030 8.857 -40.844 1.00 79.38 103 HIS A CA 1
ATOM 792 C C . HIS A 1 103 ? 21.956 7.920 -40.264 1.00 79.38 103 HIS A C 1
ATOM 794 O O . HIS A 1 103 ? 21.492 8.150 -39.142 1.00 79.38 103 HIS A O 1
ATOM 800 N N . ARG A 1 104 ? 21.619 6.823 -40.960 1.00 79.06 104 ARG A N 1
ATOM 801 C CA . ARG A 1 104 ? 20.647 5.819 -40.480 1.00 79.06 104 ARG A CA 1
ATOM 802 C C . ARG A 1 104 ? 21.068 5.207 -39.142 1.00 79.06 104 ARG A C 1
ATOM 804 O O . ARG A 1 104 ? 20.259 5.134 -38.217 1.00 79.06 104 ARG A O 1
ATOM 811 N N . ARG A 1 105 ? 22.346 4.844 -38.990 1.00 76.94 105 ARG A N 1
ATOM 812 C CA . ARG A 1 105 ? 22.890 4.290 -37.737 1.00 76.94 105 ARG A CA 1
ATOM 813 C C . ARG A 1 105 ? 22.863 5.290 -36.589 1.00 76.94 105 ARG A C 1
ATOM 815 O O . ARG A 1 105 ? 22.457 4.925 -35.487 1.00 76.94 105 ARG A O 1
ATOM 822 N N . ARG A 1 106 ? 23.212 6.560 -36.832 1.00 76.50 106 ARG A N 1
ATOM 823 C CA . ARG A 1 106 ? 23.090 7.625 -35.818 1.00 76.50 106 ARG A CA 1
ATOM 824 C C . ARG A 1 106 ? 21.641 7.825 -35.375 1.00 76.50 106 ARG A C 1
ATOM 826 O O . ARG A 1 106 ? 21.400 7.942 -34.175 1.00 76.50 106 ARG A O 1
ATOM 833 N N . SER A 1 107 ? 20.689 7.812 -36.308 1.00 75.94 107 SER A N 1
ATOM 834 C CA . SER A 1 107 ? 19.255 7.884 -35.995 1.00 75.94 107 SER A CA 1
ATOM 835 C C . SER A 1 107 ? 18.801 6.698 -35.130 1.00 75.94 107 SER A C 1
ATOM 837 O O . SER A 1 107 ? 18.249 6.892 -34.047 1.00 75.94 107 SER A O 1
ATOM 839 N N . ARG A 1 108 ? 19.158 5.463 -35.514 1.00 77.81 108 ARG A N 1
ATOM 840 C CA . ARG A 1 108 ? 18.871 4.256 -34.719 1.00 77.81 108 ARG A CA 1
ATOM 841 C C . ARG A 1 108 ? 19.497 4.316 -33.322 1.00 77.81 108 ARG A C 1
ATOM 843 O O . ARG A 1 108 ? 18.827 3.988 -32.351 1.00 77.81 108 ARG A O 1
ATOM 850 N N . SER A 1 109 ? 20.741 4.781 -33.202 1.00 76.44 109 SER A N 1
ATOM 851 C CA . SER A 1 109 ? 21.432 4.935 -31.913 1.00 76.44 109 SER A CA 1
ATOM 852 C C . SER A 1 109 ? 20.717 5.921 -30.986 1.00 76.44 109 SER A C 1
ATOM 854 O O . SER A 1 109 ? 20.575 5.656 -29.792 1.00 76.44 109 SER A O 1
ATOM 856 N N . ARG A 1 110 ? 20.213 7.041 -31.529 1.00 75.50 110 ARG A N 1
ATOM 857 C CA . ARG A 1 110 ? 19.395 8.010 -30.779 1.00 75.50 110 ARG A CA 1
ATOM 858 C C . ARG A 1 110 ? 18.085 7.383 -30.304 1.00 75.50 110 ARG A C 1
ATOM 860 O O . ARG A 1 110 ? 17.765 7.511 -29.127 1.00 75.50 110 ARG A O 1
ATOM 867 N N . ASN A 1 111 ? 17.389 6.649 -31.172 1.00 74.81 111 ASN A N 1
ATOM 868 C CA . ASN A 1 111 ? 16.143 5.963 -30.814 1.00 74.81 111 ASN A CA 1
ATOM 869 C C . ASN A 1 111 ? 16.360 4.893 -29.733 1.00 74.81 111 ASN A C 1
ATOM 871 O O . ASN A 1 111 ? 15.607 4.835 -28.765 1.00 74.81 111 ASN A O 1
ATOM 875 N N . VAL A 1 112 ? 17.420 4.085 -29.841 1.00 76.00 112 VAL A N 1
ATOM 876 C CA . VAL A 1 112 ? 17.771 3.090 -28.813 1.00 76.00 112 VAL A CA 1
ATOM 877 C C . VAL A 1 112 ? 18.124 3.771 -27.489 1.00 76.00 112 VAL A C 1
ATOM 879 O O . VAL A 1 112 ? 17.624 3.357 -26.447 1.00 76.00 112 VAL A O 1
ATOM 882 N N . SER A 1 113 ? 18.923 4.842 -27.517 1.00 72.75 113 SER A N 1
ATOM 883 C CA . SER A 1 113 ? 19.271 5.623 -26.317 1.00 72.75 113 SER A CA 1
ATOM 884 C C . SER A 1 113 ? 18.025 6.188 -25.629 1.00 72.75 113 SER A C 1
ATOM 886 O O . SER A 1 113 ? 17.881 6.085 -24.411 1.00 72.75 113 SER A O 1
ATOM 888 N N . ALA A 1 114 ? 17.096 6.735 -26.418 1.00 71.00 114 ALA A N 1
ATOM 889 C CA . ALA A 1 114 ? 15.823 7.246 -25.931 1.00 71.00 114 ALA A CA 1
ATOM 890 C C . ALA A 1 114 ? 14.981 6.136 -25.286 1.00 71.00 114 ALA A C 1
ATOM 892 O O . ALA A 1 114 ? 14.530 6.302 -24.157 1.00 71.00 114 ALA A O 1
ATOM 893 N N . ASN A 1 115 ? 14.846 4.978 -25.936 1.00 71.75 115 ASN A N 1
ATOM 894 C CA . ASN A 1 115 ? 14.096 3.842 -25.396 1.00 71.75 115 ASN A CA 1
ATOM 895 C C . ASN A 1 115 ? 14.719 3.276 -24.110 1.00 71.75 115 ASN A C 1
ATOM 897 O O . ASN A 1 115 ? 13.991 2.944 -23.177 1.00 71.75 115 ASN A O 1
ATOM 901 N N . ILE A 1 116 ? 16.052 3.207 -24.021 1.00 71.88 116 ILE A N 1
ATOM 902 C CA . ILE A 1 116 ? 16.751 2.803 -22.791 1.00 71.88 116 ILE A CA 1
ATOM 903 C C . ILE A 1 116 ? 16.467 3.801 -21.667 1.00 71.88 116 ILE A C 1
ATOM 905 O O . ILE A 1 116 ? 16.167 3.390 -20.549 1.00 71.88 116 ILE A O 1
ATOM 909 N N . ALA A 1 117 ? 16.540 5.104 -21.942 1.00 69.81 117 ALA A N 1
ATOM 910 C CA . ALA A 1 117 ? 16.254 6.121 -20.936 1.00 69.81 117 ALA A CA 1
ATOM 911 C C . ALA A 1 117 ? 14.791 6.081 -20.478 1.00 69.81 117 ALA A C 1
ATOM 913 O O . ALA A 1 117 ? 14.534 6.140 -19.280 1.00 69.81 117 ALA A O 1
ATOM 914 N N . VAL A 1 118 ? 13.845 5.900 -21.403 1.00 70.25 118 VAL A N 1
ATOM 915 C CA . VAL A 1 118 ? 12.427 5.679 -21.084 1.00 70.25 118 VAL A CA 1
ATOM 916 C C . VAL A 1 118 ? 12.265 4.465 -20.176 1.00 70.25 118 VAL A C 1
ATOM 918 O O . VAL A 1 118 ? 11.648 4.579 -19.122 1.00 70.25 118 VAL A O 1
ATOM 921 N N . ALA A 1 119 ? 12.850 3.322 -20.542 1.00 73.31 119 ALA A N 1
ATOM 922 C CA . ALA A 1 119 ? 12.765 2.104 -19.745 1.00 73.31 119 ALA A CA 1
ATOM 923 C C . ALA A 1 119 ? 13.365 2.295 -18.344 1.00 73.31 119 ALA A C 1
ATOM 925 O O . ALA A 1 119 ? 12.785 1.832 -17.365 1.00 73.31 119 ALA A O 1
ATOM 926 N N . LYS A 1 120 ? 14.487 3.019 -18.231 1.00 73.38 120 LYS A N 1
ATOM 927 C CA . LYS A 1 120 ? 15.099 3.375 -16.944 1.00 73.38 120 LYS A CA 1
ATOM 928 C C . LYS A 1 120 ? 14.191 4.272 -16.108 1.00 73.38 120 LYS A C 1
ATOM 930 O O . LYS A 1 120 ? 14.026 4.005 -14.927 1.00 73.38 120 LYS A O 1
ATOM 935 N N . VAL A 1 121 ? 13.580 5.296 -16.704 1.00 72.62 121 VAL A N 1
ATOM 936 C CA . VAL A 1 121 ? 12.637 6.176 -15.999 1.00 72.62 121 VAL A CA 1
ATOM 937 C C . VAL A 1 121 ? 11.433 5.379 -15.515 1.00 72.62 121 VAL A C 1
ATOM 939 O O . VAL A 1 121 ? 11.140 5.410 -14.327 1.00 72.62 121 VAL A O 1
ATOM 942 N N . VAL A 1 122 ? 10.795 4.604 -16.395 1.00 73.06 122 VAL A N 1
ATOM 943 C CA . VAL A 1 122 ? 9.656 3.739 -16.049 1.00 73.06 122 VAL A CA 1
ATOM 944 C C . VAL A 1 122 ? 10.013 2.744 -14.947 1.00 73.06 122 VAL A C 1
ATOM 946 O O . VAL A 1 122 ? 9.229 2.528 -14.029 1.00 73.06 122 VAL A O 1
ATOM 949 N N . HIS A 1 123 ? 11.217 2.176 -14.986 1.00 81.50 123 HIS A N 1
ATOM 950 C CA . HIS A 1 123 ? 11.702 1.320 -13.914 1.00 81.50 123 HIS A CA 1
ATOM 951 C C . HIS A 1 123 ? 11.839 2.078 -12.590 1.00 81.50 123 HIS A C 1
ATOM 953 O O . HIS A 1 123 ? 11.321 1.623 -11.574 1.00 81.50 123 HIS A O 1
ATOM 959 N N . SER A 1 124 ? 12.481 3.248 -12.602 1.00 78.12 124 SER A N 1
ATOM 960 C CA . SER A 1 124 ? 12.673 4.083 -11.413 1.00 78.12 124 SER A CA 1
ATOM 961 C C . SER A 1 124 ? 11.360 4.584 -10.807 1.00 78.12 124 SER A C 1
ATOM 963 O O . SER A 1 124 ? 11.298 4.734 -9.589 1.00 78.12 124 SER A O 1
ATOM 965 N N . LEU A 1 125 ? 10.313 4.794 -11.621 1.00 74.38 125 LEU A N 1
ATOM 966 C CA . LEU A 1 125 ? 8.968 5.171 -11.160 1.00 74.38 125 LEU A CA 1
ATOM 967 C C . LEU A 1 125 ? 8.345 4.126 -10.225 1.00 74.38 125 LEU A C 1
ATOM 969 O O . LEU A 1 125 ? 7.531 4.494 -9.387 1.00 74.38 125 LEU A O 1
ATOM 973 N N . ALA A 1 126 ? 8.730 2.855 -10.347 1.00 83.25 126 ALA A N 1
ATOM 974 C CA . ALA A 1 126 ? 8.316 1.798 -9.428 1.00 83.25 126 ALA A CA 1
ATOM 975 C C . ALA A 1 126 ? 9.398 1.498 -8.382 1.00 83.25 126 ALA A C 1
ATOM 977 O O . ALA A 1 126 ? 9.112 1.367 -7.198 1.00 83.25 126 ALA A O 1
ATOM 978 N N . ASP A 1 127 ? 10.653 1.383 -8.817 1.00 86.12 127 ASP A N 1
ATOM 979 C CA . ASP A 1 127 ? 11.751 0.896 -7.985 1.00 86.12 127 ASP A CA 1
ATOM 980 C C . ASP A 1 127 ? 12.074 1.828 -6.813 1.00 86.12 127 ASP A C 1
ATOM 982 O O . ASP A 1 127 ? 12.331 1.355 -5.708 1.00 86.12 127 ASP A O 1
ATOM 986 N N . HIS A 1 128 ? 12.056 3.146 -7.031 1.00 84.50 128 HIS A N 1
ATOM 987 C CA . HIS A 1 128 ? 12.352 4.099 -5.964 1.00 84.50 128 HIS A CA 1
ATOM 988 C C . HIS A 1 128 ? 11.270 4.093 -4.867 1.00 84.50 128 HIS A C 1
ATOM 990 O O . HIS A 1 128 ? 11.640 3.839 -3.720 1.00 84.50 128 HIS A O 1
ATOM 996 N N . PRO A 1 129 ? 9.965 4.229 -5.185 1.00 88.50 129 PRO A N 1
ATOM 997 C CA . PRO A 1 129 ? 8.898 4.059 -4.197 1.00 88.50 129 PRO A CA 1
ATOM 998 C C . PRO A 1 129 ? 8.955 2.727 -3.442 1.00 88.50 129 PRO A C 1
ATOM 1000 O O . PRO A 1 129 ? 8.829 2.686 -2.221 1.00 88.50 129 PRO A O 1
ATOM 1003 N N . ILE A 1 130 ? 9.227 1.617 -4.140 1.00 92.00 130 ILE A N 1
ATOM 1004 C CA . ILE A 1 130 ? 9.349 0.300 -3.495 1.00 92.00 130 ILE A CA 1
ATOM 1005 C C . ILE A 1 130 ? 10.522 0.271 -2.509 1.00 92.00 130 ILE A C 1
ATOM 1007 O O . ILE A 1 130 ? 10.382 -0.282 -1.420 1.00 92.00 130 ILE A O 1
ATOM 1011 N N . ARG A 1 131 ? 11.676 0.863 -2.854 1.00 89.44 131 ARG A N 1
ATOM 1012 C CA . ARG A 1 131 ? 12.818 0.979 -1.928 1.00 89.44 131 ARG A CA 1
ATOM 1013 C C . ARG A 1 131 ? 12.447 1.781 -0.689 1.00 89.44 131 ARG A C 1
ATOM 1015 O O . ARG A 1 131 ? 12.830 1.381 0.405 1.00 89.44 131 ARG A O 1
ATOM 1022 N N . CYS A 1 132 ? 11.722 2.882 -0.854 1.00 88.94 132 CYS A N 1
ATOM 1023 C CA . CYS A 1 132 ? 11.295 3.724 0.255 1.00 88.94 132 CYS A CA 1
ATOM 1024 C C . CYS A 1 132 ? 10.312 2.998 1.181 1.00 88.94 132 CYS A C 1
ATOM 1026 O O . CYS A 1 132 ? 10.534 2.968 2.391 1.00 88.94 132 CYS A O 1
ATOM 1028 N N . ILE A 1 133 ? 9.306 2.322 0.620 1.00 91.94 133 ILE A N 1
ATOM 1029 C CA . ILE A 1 133 ? 8.361 1.491 1.379 1.00 91.94 133 ILE A CA 1
ATOM 1030 C C . ILE A 1 133 ? 9.094 0.355 2.112 1.00 91.94 133 ILE A C 1
ATOM 1032 O O . ILE A 1 133 ? 8.894 0.165 3.312 1.00 91.94 133 ILE A O 1
ATOM 1036 N N . ALA A 1 134 ? 9.978 -0.375 1.424 1.00 91.12 134 ALA A N 1
ATOM 1037 C CA . ALA A 1 134 ? 10.748 -1.462 2.026 1.00 91.12 134 ALA A CA 1
ATOM 1038 C C . ALA A 1 134 ? 11.670 -0.957 3.146 1.00 91.12 134 ALA A C 1
ATOM 1040 O O . ALA A 1 134 ? 11.727 -1.563 4.215 1.00 91.12 134 ALA A O 1
ATOM 1041 N N . ALA A 1 135 ? 12.358 0.168 2.941 1.00 88.50 135 ALA A N 1
ATOM 1042 C CA . ALA A 1 135 ? 13.215 0.773 3.954 1.00 88.50 135 ALA A CA 1
ATOM 1043 C C . ALA A 1 135 ? 12.413 1.232 5.180 1.00 88.50 135 ALA A C 1
ATOM 1045 O O . ALA A 1 135 ? 12.818 0.936 6.302 1.00 88.50 135 ALA A O 1
ATOM 1046 N N . ALA A 1 136 ? 11.262 1.888 4.988 1.00 89.19 136 ALA A N 1
ATOM 1047 C CA . ALA A 1 136 ? 10.384 2.292 6.087 1.00 89.19 136 ALA A CA 1
ATOM 1048 C C . ALA 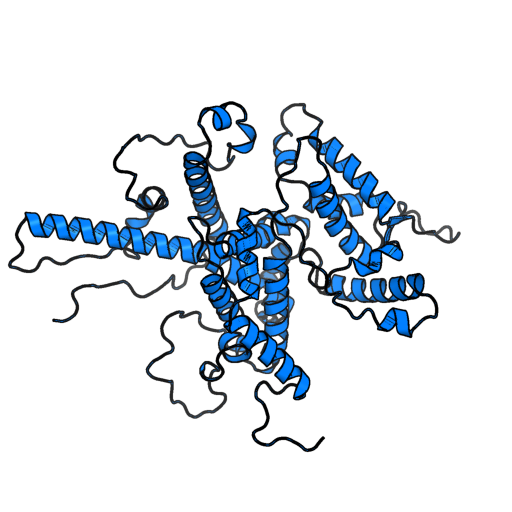A 1 136 ? 9.960 1.080 6.932 1.00 89.19 136 ALA A C 1
ATOM 1050 O O . ALA A 1 136 ? 10.141 1.081 8.149 1.00 89.19 136 ALA A O 1
ATOM 1051 N N . GLN A 1 137 ? 9.529 -0.002 6.274 1.00 88.44 137 GLN A N 1
ATOM 1052 C CA . GLN A 1 137 ? 9.190 -1.259 6.940 1.00 88.44 137 GLN A CA 1
ATOM 1053 C C . GLN A 1 137 ? 10.381 -1.855 7.706 1.00 88.44 137 GLN A C 1
ATOM 1055 O O . GLN A 1 137 ? 10.249 -2.236 8.864 1.00 88.44 137 GLN A O 1
ATOM 1060 N N . GLN A 1 138 ? 11.575 -1.892 7.116 1.00 87.88 138 GLN A N 1
ATOM 1061 C CA . GLN A 1 138 ? 12.770 -2.404 7.797 1.00 87.88 138 GLN A CA 1
ATOM 1062 C C . GLN A 1 138 ? 13.161 -1.563 9.025 1.00 87.88 138 GLN A C 1
ATOM 1064 O O . GLN A 1 138 ? 13.614 -2.113 10.033 1.00 87.88 138 GLN A O 1
ATOM 1069 N N . ILE A 1 139 ? 13.003 -0.238 8.955 1.00 87.38 139 ILE A N 1
ATOM 1070 C CA . ILE A 1 139 ? 13.302 0.681 10.061 1.00 87.38 139 ILE A CA 1
ATOM 1071 C C . ILE A 1 139 ? 12.291 0.499 11.202 1.00 87.38 139 ILE A C 1
ATOM 1073 O O . ILE A 1 139 ? 12.705 0.385 12.355 1.00 87.38 139 ILE A O 1
ATOM 1077 N N . GLU A 1 140 ? 10.994 0.384 10.896 1.00 85.50 140 GLU A N 1
ATOM 1078 C CA . GLU A 1 140 ? 9.931 0.084 11.875 1.00 85.50 140 GLU A CA 1
ATOM 1079 C C . GLU A 1 140 ? 10.132 -1.259 12.590 1.00 85.50 140 GLU A C 1
ATOM 1081 O O . GLU A 1 140 ? 9.679 -1.457 13.717 1.00 85.50 140 GLU A O 1
ATOM 1086 N N . ARG A 1 141 ? 10.828 -2.196 11.940 1.00 86.06 141 ARG A N 1
ATOM 1087 C CA . ARG A 1 141 ? 11.204 -3.501 12.497 1.00 86.06 141 ARG A CA 1
ATOM 1088 C C . ARG A 1 141 ? 12.576 -3.489 13.189 1.00 86.06 141 ARG A C 1
ATOM 1090 O O . ARG A 1 141 ? 13.105 -4.546 13.509 1.00 86.06 141 ARG A O 1
ATOM 1097 N N . HIS A 1 142 ? 13.148 -2.306 13.430 1.00 87.06 142 HIS A N 1
ATOM 1098 C CA . HIS A 1 142 ? 14.427 -2.088 14.117 1.00 87.06 142 HIS A CA 1
ATOM 1099 C C . HIS A 1 142 ? 15.664 -2.706 13.439 1.00 87.06 142 HIS A C 1
ATOM 1101 O O . HIS A 1 142 ? 16.742 -2.741 14.034 1.00 87.06 142 HIS A O 1
ATOM 1107 N N . LEU A 1 143 ? 15.578 -3.084 12.159 1.00 86.06 143 LEU A N 1
ATOM 1108 C CA . LEU A 1 143 ? 16.710 -3.666 11.415 1.00 86.06 143 LEU A CA 1
ATOM 1109 C C . LEU A 1 143 ? 17.838 -2.645 11.148 1.00 86.06 143 LEU A C 1
ATOM 1111 O O . LEU A 1 143 ? 18.971 -3.002 10.813 1.00 86.06 143 LEU A O 1
ATOM 1115 N N . TRP A 1 144 ? 17.532 -1.361 11.350 1.00 84.50 144 TRP A N 1
ATOM 1116 C CA . TRP A 1 144 ? 18.421 -0.211 11.170 1.00 84.50 144 TRP A CA 1
ATOM 1117 C C . TRP A 1 144 ? 18.755 0.500 12.494 1.00 84.50 144 TRP A C 1
ATOM 1119 O O . TRP A 1 144 ? 19.225 1.633 12.482 1.00 84.50 144 TRP A O 1
ATOM 1129 N N . ALA A 1 145 ? 18.544 -0.143 13.651 1.00 79.31 145 ALA A N 1
ATOM 1130 C CA . ALA A 1 145 ? 18.683 0.499 14.967 1.00 79.31 145 ALA A CA 1
ATOM 1131 C C . ALA A 1 145 ? 20.060 1.154 15.222 1.00 79.31 145 ALA A C 1
ATOM 1133 O O . ALA A 1 145 ? 20.155 2.150 15.934 1.00 79.31 145 ALA A O 1
ATOM 1134 N N . ARG A 1 146 ? 21.133 0.640 14.603 1.00 80.31 146 ARG A N 1
ATOM 1135 C CA . ARG A 1 146 ? 22.499 1.185 14.746 1.00 80.31 146 ARG A CA 1
ATOM 1136 C C . ARG A 1 146 ? 22.757 2.455 13.928 1.00 80.31 146 ARG A C 1
ATOM 1138 O O . ARG A 1 146 ? 23.804 3.066 14.092 1.00 80.31 146 ARG A O 1
ATOM 1145 N N . ASN A 1 147 ? 21.836 2.846 13.050 1.00 80.56 147 ASN A N 1
ATOM 1146 C CA . ASN A 1 147 ? 21.976 4.021 12.191 1.00 80.56 147 ASN A CA 1
ATOM 1147 C C . ASN A 1 147 ? 21.536 5.328 12.886 1.00 80.56 147 ASN A C 1
ATOM 1149 O O . ASN A 1 147 ? 21.594 6.396 12.280 1.00 80.56 147 ASN A O 1
ATOM 1153 N N . GLY A 1 148 ? 21.125 5.255 14.156 1.00 78.62 148 GLY A N 1
ATOM 1154 C CA . GLY A 1 148 ? 20.780 6.410 14.981 1.00 78.62 148 GLY A CA 1
ATOM 1155 C C . GLY A 1 148 ? 19.342 6.909 14.805 1.00 78.62 148 GLY A C 1
ATOM 1156 O O . GLY A 1 148 ? 18.588 6.468 13.935 1.00 78.62 148 GLY A O 1
ATOM 1157 N N . SER A 1 149 ? 18.961 7.863 15.657 1.00 80.25 149 SER A N 1
ATOM 1158 C CA . SER A 1 149 ? 17.600 8.414 15.731 1.00 80.25 149 SER A CA 1
ATOM 1159 C C . SER A 1 149 ? 17.182 9.193 14.484 1.00 80.25 149 SER A C 1
ATOM 1161 O O . SER A 1 149 ? 15.992 9.268 14.200 1.00 80.25 149 SER A O 1
ATOM 1163 N N . SER A 1 150 ? 18.129 9.727 13.705 1.00 80.25 150 SER A N 1
ATOM 1164 C CA . SER A 1 150 ? 17.827 10.440 12.457 1.00 80.25 150 SER A CA 1
ATOM 1165 C C . SER A 1 150 ? 17.140 9.532 11.430 1.00 80.25 150 SER A C 1
ATOM 1167 O O . SER A 1 150 ? 16.123 9.917 10.858 1.00 80.25 150 SER A O 1
ATOM 1169 N N . VAL A 1 151 ? 17.618 8.292 11.255 1.00 79.25 151 VAL A N 1
ATOM 1170 C CA . VAL A 1 151 ? 17.003 7.321 10.331 1.00 79.25 151 VAL A CA 1
ATOM 1171 C C . VAL A 1 151 ? 15.618 6.896 10.815 1.00 79.25 151 VAL A C 1
ATOM 1173 O O . VAL A 1 151 ? 14.678 6.850 10.022 1.00 79.25 151 VAL A O 1
ATOM 1176 N N . ALA A 1 152 ? 15.466 6.656 12.120 1.00 77.69 152 ALA A N 1
ATOM 1177 C CA . ALA A 1 152 ? 14.158 6.392 12.717 1.00 77.69 152 ALA A CA 1
ATOM 1178 C C . ALA A 1 152 ? 13.194 7.576 12.514 1.00 77.69 152 ALA A C 1
ATOM 1180 O O . ALA A 1 152 ? 12.047 7.375 12.128 1.00 77.69 152 ALA A O 1
ATOM 1181 N N . GLY A 1 153 ? 13.679 8.809 12.687 1.00 79.44 153 GLY A N 1
ATOM 1182 C CA . GLY A 1 153 ? 12.922 10.037 12.454 1.00 79.44 153 GLY A CA 1
ATOM 1183 C C . GLY A 1 153 ? 12.454 10.191 11.006 1.00 79.44 153 GLY A C 1
ATOM 1184 O O . GLY A 1 153 ? 11.321 10.594 10.772 1.00 79.44 153 GLY A O 1
ATOM 1185 N N . MET A 1 154 ? 13.271 9.797 10.025 1.00 80.56 154 MET A N 1
ATOM 1186 C CA . MET A 1 154 ? 12.867 9.821 8.614 1.00 80.56 154 MET A CA 1
ATOM 1187 C C . MET A 1 154 ? 11.742 8.824 8.304 1.00 80.56 154 MET A C 1
ATOM 1189 O O . MET A 1 154 ? 10.851 9.144 7.517 1.00 80.56 154 MET A O 1
ATOM 1193 N N . ALA A 1 155 ? 11.739 7.647 8.938 1.00 82.31 155 ALA A N 1
ATOM 1194 C CA . ALA A 1 155 ? 10.673 6.656 8.771 1.00 82.31 155 ALA A CA 1
ATOM 1195 C C . ALA A 1 155 ? 9.331 7.109 9.377 1.00 82.31 155 ALA A C 1
ATOM 1197 O O . ALA A 1 155 ? 8.274 6.684 8.910 1.00 82.31 155 ALA A O 1
ATOM 1198 N N . ILE A 1 156 ? 9.340 8.036 10.345 1.00 81.56 156 ILE A N 1
ATOM 1199 C CA . ILE A 1 156 ? 8.106 8.634 10.887 1.00 81.56 156 ILE A CA 1
ATOM 1200 C C . ILE A 1 156 ? 7.301 9.337 9.783 1.00 81.56 156 ILE A C 1
ATOM 1202 O O . ILE A 1 156 ? 6.075 9.345 9.836 1.00 81.56 156 ILE A O 1
ATOM 1206 N N . ASN A 1 157 ? 7.942 9.847 8.728 1.00 82.94 157 ASN A N 1
ATOM 1207 C CA . ASN A 1 157 ? 7.236 10.465 7.598 1.00 82.94 157 ASN A CA 1
ATOM 1208 C C . ASN A 1 157 ? 6.324 9.478 6.837 1.00 82.94 157 ASN A C 1
ATOM 1210 O O . ASN A 1 157 ? 5.388 9.913 6.171 1.00 82.94 157 ASN A O 1
ATOM 1214 N N . TYR A 1 158 ? 6.569 8.166 6.958 1.00 84.94 158 TYR A N 1
ATOM 1215 C CA . TYR A 1 158 ? 5.773 7.089 6.348 1.00 84.94 158 TYR A CA 1
ATOM 1216 C C . TYR A 1 158 ? 4.702 6.506 7.284 1.00 84.94 158 TYR A C 1
ATOM 1218 O O . TYR A 1 158 ? 3.935 5.639 6.875 1.00 84.94 158 TYR A O 1
ATOM 1226 N N . THR A 1 159 ? 4.644 6.954 8.538 1.00 78.19 159 THR A N 1
ATOM 1227 C CA . THR A 1 159 ? 3.703 6.431 9.549 1.00 78.19 159 THR A CA 1
ATOM 1228 C C . THR A 1 159 ? 2.959 7.513 10.316 1.00 78.19 159 THR A C 1
ATOM 1230 O O . THR A 1 159 ? 2.007 7.232 11.038 1.00 78.19 159 THR A O 1
ATOM 1233 N N . SER A 1 160 ? 3.396 8.765 10.211 1.00 80.88 160 SER A N 1
ATOM 1234 C CA . SER A 1 160 ? 2.711 9.909 10.792 1.00 80.88 160 SER A CA 1
ATOM 1235 C C . SER A 1 160 ? 1.570 10.328 9.880 1.00 80.88 160 SER A C 1
ATOM 1237 O O . SER A 1 160 ? 1.799 10.698 8.727 1.00 80.88 160 SER A O 1
ATOM 1239 N N . THR A 1 161 ? 0.353 10.301 10.408 1.00 71.62 161 THR A N 1
ATOM 1240 C CA . THR A 1 161 ? -0.896 10.601 9.695 1.00 71.62 161 THR A CA 1
ATOM 1241 C C . THR A 1 161 ? -0.832 11.884 8.858 1.00 71.62 161 THR A C 1
ATOM 1243 O O . THR A 1 161 ? -1.204 11.886 7.688 1.00 71.62 161 THR A O 1
ATOM 1246 N N . GLY A 1 162 ? -0.265 12.966 9.401 1.00 73.44 162 GLY A N 1
ATOM 1247 C CA . GLY A 1 162 ? -0.145 14.244 8.686 1.00 73.44 162 GLY A CA 1
ATOM 1248 C C . GLY A 1 162 ? 0.826 14.238 7.496 1.00 73.44 162 GLY A C 1
ATOM 1249 O O . GLY A 1 162 ? 0.714 15.084 6.611 1.00 73.44 162 GLY A O 1
ATOM 1250 N N . LEU A 1 163 ? 1.774 13.296 7.453 1.00 77.81 163 LEU A N 1
ATOM 1251 C CA . LEU A 1 163 ? 2.835 13.246 6.441 1.00 77.81 163 LEU A CA 1
ATOM 1252 C C . LEU A 1 163 ? 2.667 12.093 5.443 1.00 77.81 163 LEU A C 1
ATOM 1254 O O . LEU A 1 163 ? 3.119 12.244 4.307 1.00 77.81 163 LEU A O 1
ATOM 1258 N N . CYS A 1 164 ? 1.971 11.005 5.807 1.00 81.56 164 CYS A N 1
ATOM 1259 C CA . CYS A 1 164 ? 1.798 9.805 4.968 1.00 81.56 164 CYS A CA 1
ATOM 1260 C C . CYS A 1 164 ? 1.367 10.144 3.534 1.00 81.56 164 CYS A C 1
ATOM 1262 O O . CYS A 1 164 ? 2.000 9.708 2.574 1.00 81.56 164 CYS A O 1
ATOM 1264 N N . ARG A 1 165 ? 0.415 11.068 3.389 1.00 79.56 165 ARG A N 1
ATOM 1265 C CA . ARG A 1 165 ? -0.080 11.594 2.106 1.00 79.56 165 ARG A CA 1
ATOM 1266 C C . ARG A 1 165 ? 0.985 12.067 1.128 1.00 79.56 165 ARG A C 1
ATOM 1268 O O . ARG A 1 165 ? 0.820 11.949 -0.083 1.00 79.56 165 ARG A O 1
ATOM 1275 N N . SER A 1 166 ? 2.035 12.701 1.641 1.00 78.81 166 SER A N 1
ATOM 1276 C CA . SER A 1 166 ? 3.096 13.287 0.815 1.00 78.81 166 SER A CA 1
ATOM 1277 C C . SER A 1 166 ? 4.256 12.327 0.576 1.00 78.81 166 SER A C 1
ATOM 1279 O O . SER A 1 166 ? 5.124 12.643 -0.236 1.00 78.81 166 SER A O 1
ATOM 1281 N N . PHE A 1 167 ? 4.263 11.184 1.262 1.00 83.75 167 PHE A N 1
ATOM 1282 C CA . PHE A 1 167 ? 5.300 10.164 1.193 1.00 83.75 167 PHE A CA 1
ATOM 1283 C C . PHE A 1 167 ? 4.663 8.809 0.874 1.00 83.75 167 PHE A C 1
ATOM 1285 O O . PHE A 1 167 ? 4.474 8.497 -0.299 1.00 83.75 167 PHE A O 1
ATOM 1292 N N . ARG A 1 168 ? 4.263 8.044 1.898 1.00 87.06 168 ARG A N 1
ATOM 1293 C CA . ARG A 1 168 ? 3.738 6.679 1.770 1.00 87.06 168 ARG A CA 1
ATOM 1294 C C . ARG A 1 168 ? 2.606 6.532 0.757 1.00 87.06 168 ARG A C 1
ATOM 1296 O O . ARG A 1 168 ? 2.688 5.635 -0.073 1.00 87.06 168 ARG A O 1
ATOM 1303 N N . ASP A 1 169 ? 1.582 7.377 0.799 1.00 87.38 169 ASP A N 1
ATOM 1304 C CA . ASP A 1 169 ? 0.391 7.239 -0.058 1.00 87.38 169 ASP A CA 1
ATOM 1305 C C . ASP A 1 169 ? 0.736 7.510 -1.516 1.00 87.38 169 ASP A C 1
ATOM 1307 O O . ASP A 1 169 ? 0.233 6.864 -2.436 1.00 87.38 169 ASP A O 1
ATOM 1311 N N . LEU A 1 170 ? 1.615 8.487 -1.725 1.00 84.56 170 LEU A N 1
ATOM 1312 C CA . LEU A 1 170 ? 2.067 8.857 -3.046 1.00 84.56 170 LEU A CA 1
ATOM 1313 C C . LEU A 1 170 ? 2.931 7.731 -3.618 1.00 84.56 170 LEU A C 1
ATOM 1315 O O . LEU A 1 170 ? 2.668 7.280 -4.730 1.00 84.56 170 LEU A O 1
ATOM 1319 N N . ASP A 1 171 ? 3.882 7.213 -2.845 1.00 89.19 171 ASP A N 1
ATOM 1320 C CA . ASP A 1 171 ? 4.693 6.060 -3.231 1.00 89.19 171 ASP A CA 1
ATOM 1321 C C . ASP A 1 171 ? 3.838 4.816 -3.498 1.00 89.19 171 ASP A C 1
ATOM 1323 O O . ASP A 1 171 ? 4.037 4.122 -4.495 1.00 89.19 171 ASP A O 1
ATOM 1327 N N . LEU A 1 172 ? 2.830 4.559 -2.666 1.00 91.62 172 LEU A N 1
ATOM 1328 C CA . LEU A 1 172 ? 1.867 3.482 -2.869 1.00 91.62 172 LEU A CA 1
ATOM 1329 C C . LEU A 1 172 ? 1.129 3.645 -4.204 1.00 91.62 172 LEU A C 1
ATOM 1331 O O . LEU A 1 172 ? 1.074 2.702 -4.997 1.00 91.62 172 LEU A O 1
ATOM 1335 N N . LEU A 1 173 ? 0.640 4.851 -4.501 1.00 87.69 173 LEU A N 1
ATOM 1336 C CA . LEU A 1 173 ? -0.017 5.160 -5.768 1.00 87.69 173 LEU A CA 1
ATOM 1337 C C . LEU A 1 173 ? 0.928 4.972 -6.965 1.00 87.69 173 LEU A C 1
ATOM 1339 O O . LEU A 1 173 ? 0.500 4.470 -8.004 1.00 87.69 173 LEU A O 1
ATOM 1343 N N . MET A 1 174 ? 2.210 5.326 -6.834 1.00 84.88 174 MET A N 1
ATOM 1344 C CA . MET A 1 174 ? 3.229 5.093 -7.867 1.00 84.88 174 MET A CA 1
ATOM 1345 C C . MET A 1 174 ? 3.417 3.600 -8.151 1.00 84.88 174 MET A C 1
ATOM 1347 O O . MET A 1 174 ? 3.478 3.181 -9.314 1.00 84.88 174 MET A O 1
ATOM 1351 N N . VAL A 1 175 ? 3.489 2.785 -7.095 1.00 91.69 175 VAL A N 1
ATOM 1352 C CA . VAL A 1 175 ? 3.603 1.326 -7.201 1.00 91.69 175 VAL A CA 1
ATOM 1353 C C . VAL A 1 175 ? 2.357 0.738 -7.852 1.00 91.69 175 VAL A C 1
ATOM 1355 O O . VAL A 1 175 ? 2.479 -0.076 -8.767 1.00 91.69 175 VAL A O 1
ATOM 1358 N N . GLN A 1 176 ? 1.169 1.186 -7.451 1.00 90.94 176 GLN A N 1
ATOM 1359 C CA . GLN A 1 176 ? -0.100 0.748 -8.028 1.00 90.94 176 GLN A CA 1
ATOM 1360 C C . GLN A 1 176 ? -0.226 1.154 -9.503 1.00 90.94 176 GLN A C 1
ATOM 1362 O O . GLN A 1 176 ? -0.508 0.314 -10.350 1.00 90.94 176 GLN A O 1
ATOM 1367 N N . LEU A 1 177 ? 0.073 2.404 -9.860 1.00 84.94 177 LEU A N 1
ATOM 1368 C CA . LEU A 1 177 ? 0.095 2.855 -11.258 1.00 84.94 177 LEU A CA 1
ATOM 1369 C C . LEU A 1 177 ? 1.086 2.037 -12.095 1.00 84.94 177 LEU A C 1
ATOM 1371 O O . LEU A 1 177 ? 0.831 1.708 -13.256 1.00 84.94 177 LEU A O 1
ATOM 1375 N N . SER A 1 178 ? 2.222 1.679 -11.500 1.00 86.31 178 SER A N 1
ATOM 1376 C CA . SER A 1 178 ? 3.206 0.832 -12.158 1.00 86.31 178 SER A CA 1
ATOM 1377 C C . SER A 1 178 ? 2.699 -0.597 -12.337 1.00 86.31 178 SER A C 1
ATOM 1379 O O . SER A 1 178 ? 2.897 -1.179 -13.404 1.00 86.31 178 SER A O 1
ATOM 1381 N N . ALA A 1 179 ? 2.032 -1.164 -11.330 1.00 90.19 179 ALA A N 1
ATOM 1382 C CA . ALA A 1 179 ? 1.510 -2.527 -11.344 1.00 90.19 179 ALA A CA 1
ATOM 1383 C C . ALA A 1 179 ? 0.322 -2.689 -12.299 1.00 90.19 179 ALA A C 1
ATOM 1385 O O . ALA A 1 179 ? 0.205 -3.731 -12.945 1.00 90.19 179 ALA A O 1
ATOM 1386 N N . SER A 1 180 ? -0.510 -1.656 -12.449 1.00 83.88 180 SER A N 1
ATOM 1387 C CA . SER A 1 180 ? -1.650 -1.665 -13.367 1.00 83.88 180 SER A CA 1
ATOM 1388 C C . SER A 1 180 ? -1.251 -1.669 -14.845 1.00 83.88 180 SER A C 1
ATOM 1390 O O . SER A 1 180 ? -2.100 -1.897 -15.703 1.00 83.88 180 SER A O 1
ATOM 1392 N N . GLY A 1 181 ? 0.033 -1.458 -15.161 1.00 71.69 181 GLY A N 1
ATOM 1393 C CA . GLY A 1 181 ? 0.533 -1.538 -16.534 1.00 71.69 181 GLY A CA 1
ATOM 1394 C C . GLY A 1 181 ? -0.007 -0.431 -17.441 1.00 71.69 181 GLY A C 1
ATOM 1395 O O . GLY A 1 181 ? -0.082 -0.619 -18.652 1.00 71.69 181 GLY A O 1
ATOM 1396 N N . MET A 1 182 ? -0.383 0.717 -16.865 1.00 67.81 182 MET A N 1
ATOM 1397 C CA . MET A 1 182 ? -0.719 1.927 -17.624 1.00 67.81 182 MET A CA 1
ATOM 1398 C C . MET A 1 182 ? 0.481 2.379 -18.480 1.00 67.81 182 MET A C 1
ATOM 1400 O O . MET A 1 182 ? 1.579 1.856 -18.329 1.00 67.81 182 MET A O 1
ATOM 1404 N N . SER A 1 183 ? 0.319 3.369 -19.364 1.00 54.75 183 SER A N 1
ATOM 1405 C CA . SER A 1 183 ? 1.324 3.764 -20.378 1.00 54.75 183 SER A CA 1
ATOM 1406 C C . SER A 1 183 ? 2.742 4.087 -19.864 1.00 54.75 183 SER A C 1
ATOM 1408 O O . SER A 1 183 ? 3.665 4.197 -20.663 1.00 54.75 183 SER A O 1
ATOM 1410 N N . ALA A 1 184 ? 2.932 4.245 -18.551 1.00 59.22 184 ALA A N 1
ATOM 1411 C CA . ALA A 1 184 ? 4.224 4.451 -17.891 1.00 59.22 184 ALA A CA 1
ATOM 1412 C C . ALA A 1 184 ? 4.528 3.406 -16.794 1.00 59.22 184 ALA A C 1
ATOM 1414 O O . ALA A 1 184 ? 5.384 3.644 -15.948 1.00 59.22 184 ALA A O 1
ATOM 1415 N N . GLY A 1 185 ? 3.811 2.281 -16.771 1.00 67.56 185 GLY A N 1
ATOM 1416 C CA . GLY A 1 185 ? 3.911 1.241 -15.754 1.00 67.56 185 GLY A CA 1
ATOM 1417 C C . GLY A 1 185 ? 4.679 0.004 -16.214 1.00 67.56 185 GLY A C 1
ATOM 1418 O O . GLY A 1 185 ? 4.781 -0.312 -17.398 1.00 67.56 185 GLY A O 1
ATOM 1419 N N . LEU A 1 186 ? 5.224 -0.734 -15.248 1.00 80.44 186 LEU A N 1
ATOM 1420 C CA . LEU A 1 186 ? 5.957 -1.974 -15.499 1.00 80.44 186 LEU A CA 1
ATOM 1421 C C . LEU A 1 186 ? 5.038 -3.195 -15.663 1.00 80.44 186 LEU A C 1
ATOM 1423 O O . LEU A 1 186 ? 5.475 -4.198 -16.228 1.00 80.44 186 LEU A O 1
ATOM 1427 N N . GLY A 1 187 ? 3.796 -3.133 -15.192 1.00 86.00 187 GLY A N 1
ATOM 1428 C CA . GLY A 1 187 ? 2.894 -4.274 -15.064 1.00 86.00 187 GLY A CA 1
ATOM 1429 C C . GLY A 1 187 ? 3.184 -5.126 -13.822 1.00 86.00 187 GLY A C 1
ATOM 1430 O O . GLY A 1 187 ? 4.302 -5.141 -13.294 1.00 86.00 187 GLY A O 1
ATOM 1431 N N . SER A 1 188 ? 2.167 -5.865 -13.379 1.00 90.38 188 SER A N 1
ATOM 1432 C CA . SER A 1 188 ? 2.143 -6.625 -12.122 1.00 90.38 188 SER A CA 1
ATOM 1433 C C . SER A 1 188 ? 3.371 -7.517 -11.923 1.00 90.38 188 SER A C 1
ATOM 1435 O O . SER A 1 188 ? 4.058 -7.392 -10.917 1.00 90.38 188 SER A O 1
ATOM 1437 N N . ARG A 1 189 ? 3.732 -8.353 -12.905 1.00 92.06 189 ARG A N 1
ATOM 1438 C CA . ARG A 1 189 ? 4.873 -9.286 -12.794 1.00 92.06 189 ARG A CA 1
ATOM 1439 C C . ARG A 1 189 ? 6.199 -8.600 -12.451 1.00 92.06 189 ARG A C 1
ATOM 1441 O O . ARG A 1 189 ? 6.954 -9.092 -11.619 1.00 92.06 189 ARG A O 1
ATOM 1448 N N . ARG A 1 190 ? 6.510 -7.475 -13.100 1.00 90.75 190 ARG A N 1
ATOM 1449 C CA . ARG A 1 190 ? 7.772 -6.756 -12.859 1.00 90.75 190 ARG A CA 1
ATOM 1450 C C . ARG A 1 190 ? 7.753 -6.021 -11.523 1.00 90.75 190 ARG A C 1
ATOM 1452 O O . ARG A 1 190 ? 8.771 -6.020 -10.840 1.00 90.75 190 ARG A O 1
ATOM 1459 N N . VAL A 1 191 ? 6.610 -5.450 -11.138 1.00 93.88 191 VAL A N 1
ATOM 1460 C CA . VAL A 1 191 ? 6.439 -4.833 -9.814 1.00 93.88 191 VAL A CA 1
ATOM 1461 C C . VAL A 1 191 ? 6.561 -5.870 -8.697 1.00 93.88 191 VAL A C 1
ATOM 1463 O O . VAL A 1 191 ? 7.258 -5.616 -7.721 1.00 93.88 191 VAL A O 1
ATOM 1466 N N . PHE A 1 192 ? 5.981 -7.061 -8.865 1.00 95.31 192 PHE A N 1
ATOM 1467 C CA . PHE A 1 192 ? 6.129 -8.166 -7.915 1.00 95.31 192 PHE A CA 1
ATOM 1468 C C . PHE A 1 192 ? 7.596 -8.547 -7.707 1.00 95.31 192 PHE A C 1
ATOM 1470 O O . PHE A 1 192 ? 8.064 -8.603 -6.575 1.00 95.31 192 PHE A O 1
ATOM 1477 N N . ASN A 1 193 ? 8.346 -8.744 -8.795 1.00 91.69 193 ASN A N 1
ATOM 1478 C CA . ASN A 1 193 ? 9.767 -9.085 -8.709 1.00 91.69 193 ASN A CA 1
ATOM 1479 C C . ASN A 1 193 ? 10.588 -7.976 -8.032 1.00 91.69 193 ASN A C 1
ATOM 1481 O O . ASN A 1 193 ? 11.535 -8.269 -7.304 1.00 91.69 193 ASN A O 1
ATOM 1485 N N . LEU A 1 194 ? 10.228 -6.706 -8.250 1.00 91.62 194 LEU A N 1
ATOM 1486 C CA . LEU A 1 194 ? 10.846 -5.581 -7.550 1.00 91.62 194 LEU A CA 1
ATOM 1487 C C . LEU A 1 194 ? 10.535 -5.602 -6.052 1.00 91.62 194 LEU A C 1
ATOM 1489 O O . LEU A 1 194 ? 11.466 -5.497 -5.261 1.00 91.62 194 LEU A O 1
ATOM 1493 N N . LEU A 1 195 ? 9.272 -5.788 -5.656 1.00 94.12 195 LEU A N 1
ATOM 1494 C CA . LEU A 1 195 ? 8.888 -5.945 -4.248 1.00 94.12 195 LEU A CA 1
ATOM 1495 C C . LEU A 1 195 ? 9.682 -7.088 -3.605 1.00 94.12 195 LEU A C 1
ATOM 1497 O O . LEU A 1 195 ? 10.378 -6.884 -2.614 1.00 94.12 195 LEU A O 1
ATOM 1501 N N . LEU A 1 196 ? 9.670 -8.265 -4.225 1.00 91.50 196 LEU A N 1
ATOM 1502 C CA . LEU A 1 196 ? 10.369 -9.445 -3.729 1.00 91.50 196 LEU A CA 1
ATOM 1503 C C . LEU A 1 196 ? 11.880 -9.201 -3.560 1.00 91.50 196 LEU A C 1
ATOM 1505 O O . LEU A 1 196 ? 12.463 -9.567 -2.539 1.00 91.50 196 LEU A O 1
ATOM 1509 N N . SER A 1 197 ? 12.506 -8.525 -4.529 1.00 88.00 197 SER A N 1
ATOM 1510 C CA . SER A 1 197 ? 13.926 -8.166 -4.484 1.00 88.00 197 SER A CA 1
ATOM 1511 C C . SER A 1 197 ? 14.243 -7.129 -3.401 1.00 88.00 197 SER A C 1
ATOM 1513 O O . SER A 1 197 ? 15.233 -7.285 -2.692 1.00 88.00 197 SER A O 1
ATOM 1515 N N . ARG A 1 198 ? 13.432 -6.074 -3.244 1.00 88.81 198 ARG A N 1
ATOM 1516 C CA . ARG A 1 198 ? 13.704 -4.976 -2.293 1.00 88.81 198 ARG A CA 1
ATOM 1517 C C . ARG A 1 198 ? 13.415 -5.331 -0.842 1.00 88.81 198 ARG A C 1
ATOM 1519 O O . ARG A 1 198 ? 14.058 -4.779 0.048 1.00 88.81 198 ARG A O 1
ATOM 1526 N N . PHE A 1 199 ? 12.519 -6.285 -0.610 1.00 90.44 199 PHE A N 1
ATOM 1527 C CA . PHE A 1 199 ? 12.337 -6.904 0.701 1.00 90.44 199 PHE A CA 1
ATOM 1528 C C . PHE A 1 199 ? 13.358 -8.021 0.987 1.00 90.44 199 PHE A C 1
ATOM 1530 O O . PHE A 1 199 ? 13.349 -8.566 2.084 1.00 90.44 199 PHE A O 1
ATOM 1537 N N . SER A 1 200 ? 14.259 -8.338 0.045 1.00 87.56 200 SER A N 1
ATOM 1538 C CA . SER A 1 200 ? 15.261 -9.412 0.166 1.00 87.56 200 SER A CA 1
ATOM 1539 C C . SER A 1 200 ? 14.656 -10.814 0.338 1.00 87.56 200 SER A C 1
ATOM 1541 O O . SER A 1 200 ? 15.264 -11.687 0.952 1.00 87.56 200 SER A O 1
ATOM 1543 N N . MET A 1 201 ? 13.470 -11.051 -0.230 1.00 89.00 201 MET A N 1
ATOM 1544 C CA . MET A 1 201 ? 12.684 -12.269 0.007 1.00 89.00 201 MET A CA 1
ATOM 1545 C C . MET A 1 201 ? 12.743 -13.295 -1.128 1.00 89.00 201 MET A C 1
ATOM 1547 O O . MET A 1 201 ? 12.191 -14.383 -0.994 1.00 89.00 201 MET A O 1
ATOM 1551 N N . ASP A 1 202 ? 13.430 -12.993 -2.230 1.00 85.69 202 ASP A N 1
ATOM 1552 C CA . ASP A 1 202 ? 13.519 -13.867 -3.410 1.00 85.69 202 ASP A CA 1
ATOM 1553 C C . ASP A 1 202 ? 14.041 -15.271 -3.059 1.00 85.69 202 ASP A C 1
ATOM 1555 O O . ASP A 1 202 ? 13.354 -16.265 -3.300 1.00 85.69 202 ASP A O 1
ATOM 1559 N N . GLY A 1 203 ? 15.175 -15.328 -2.348 1.00 81.94 203 GLY A N 1
ATOM 1560 C CA . GLY A 1 203 ? 15.793 -16.565 -1.853 1.00 81.94 203 GLY A CA 1
ATOM 1561 C C . GLY A 1 203 ? 14.979 -17.325 -0.800 1.00 81.94 203 GLY A C 1
ATOM 1562 O O . GLY A 1 203 ? 15.171 -18.519 -0.586 1.00 81.94 203 GLY A O 1
ATOM 1563 N N . TYR A 1 204 ? 14.076 -16.628 -0.112 1.00 85.19 204 TYR A N 1
ATOM 1564 C CA . TYR A 1 204 ? 13.320 -17.161 1.020 1.00 85.19 204 TYR A CA 1
ATOM 1565 C C . TYR A 1 204 ? 11.909 -17.590 0.660 1.00 85.19 204 TYR A C 1
ATOM 1567 O O . TYR A 1 204 ? 11.388 -18.455 1.351 1.00 85.19 204 TYR A O 1
ATOM 1575 N N . LEU A 1 205 ? 11.295 -16.992 -0.366 1.00 89.06 205 LEU A N 1
ATOM 1576 C CA . LEU A 1 205 ? 9.899 -17.206 -0.754 1.00 89.06 205 LEU A CA 1
ATOM 1577 C C . LEU A 1 205 ? 9.768 -17.923 -2.104 1.00 89.06 205 LEU A C 1
ATOM 1579 O O . LEU A 1 205 ? 8.942 -18.825 -2.232 1.00 89.06 205 LEU A O 1
ATOM 1583 N N . CYS A 1 206 ? 10.590 -17.577 -3.097 1.00 86.25 206 CYS A N 1
ATOM 1584 C CA . CYS A 1 206 ? 10.416 -18.072 -4.466 1.00 86.25 206 CYS A CA 1
ATOM 1585 C C . CYS A 1 206 ? 11.503 -19.069 -4.878 1.00 86.25 206 CYS A C 1
ATOM 1587 O O . CYS A 1 206 ? 11.172 -20.196 -5.243 1.00 86.25 206 CYS A O 1
ATOM 1589 N N . ASP A 1 207 ? 12.775 -18.687 -4.769 1.00 81.44 207 ASP A N 1
ATOM 1590 C CA . ASP A 1 207 ? 13.898 -19.399 -5.386 1.00 81.44 207 ASP A CA 1
ATOM 1591 C C . ASP A 1 207 ? 15.025 -19.679 -4.370 1.00 81.44 207 ASP A C 1
ATOM 1593 O O . ASP A 1 207 ? 15.921 -18.852 -4.199 1.00 81.44 207 ASP A O 1
ATOM 1597 N N . PRO A 1 208 ? 15.012 -20.835 -3.679 1.00 74.94 208 PRO A N 1
ATOM 1598 C CA . PRO A 1 208 ? 15.997 -21.177 -2.650 1.00 74.94 208 PRO A CA 1
ATOM 1599 C C . PRO A 1 208 ? 17.447 -21.176 -3.126 1.00 74.94 208 PRO A C 1
ATOM 1601 O O . PRO A 1 208 ? 18.337 -20.949 -2.310 1.00 74.94 208 PRO A O 1
ATOM 1604 N N . GLU A 1 209 ? 17.694 -21.402 -4.419 1.00 71.69 209 GLU A N 1
ATOM 1605 C CA . GLU A 1 209 ? 19.047 -21.396 -4.989 1.00 71.69 209 GLU A CA 1
ATOM 1606 C C . GLU A 1 209 ? 19.662 -19.993 -4.988 1.00 71.69 209 GLU A C 1
ATOM 1608 O O . GLU A 1 209 ? 20.882 -19.836 -5.017 1.00 71.69 209 GLU A O 1
ATOM 1613 N N . ARG A 1 210 ? 18.826 -18.953 -4.889 1.00 69.94 210 ARG A N 1
ATOM 1614 C CA . ARG A 1 210 ? 19.262 -17.560 -4.733 1.00 69.94 210 ARG A CA 1
ATOM 1615 C C . ARG A 1 210 ? 19.529 -17.166 -3.288 1.00 69.94 210 ARG A C 1
ATOM 1617 O O . ARG A 1 210 ? 19.912 -16.019 -3.041 1.00 69.94 210 ARG A O 1
ATOM 1624 N N . ARG A 1 211 ? 19.320 -18.063 -2.318 1.00 65.81 211 ARG A N 1
ATOM 1625 C CA . ARG A 1 211 ? 19.718 -17.793 -0.935 1.00 65.81 211 ARG A CA 1
ATOM 1626 C C . ARG A 1 211 ? 21.252 -17.716 -0.881 1.00 65.81 211 ARG A C 1
ATOM 1628 O O . ARG A 1 211 ? 21.914 -18.615 -1.395 1.00 65.81 211 ARG A O 1
ATOM 1635 N N . PRO A 1 212 ? 21.837 -16.672 -0.264 1.00 58.78 212 PRO A N 1
ATOM 1636 C CA . PRO A 1 212 ? 23.277 -16.643 -0.051 1.00 58.78 212 PRO A CA 1
ATOM 1637 C C . PRO A 1 212 ? 23.697 -17.890 0.749 1.00 58.78 212 PRO A C 1
ATOM 1639 O O . PRO A 1 212 ? 23.018 -18.231 1.722 1.00 58.78 212 PRO A O 1
ATOM 1642 N N . PRO A 1 213 ? 24.766 -18.600 0.343 1.00 55.56 213 PRO A N 1
ATOM 1643 C CA . PRO A 1 213 ? 25.189 -19.814 1.025 1.00 55.56 213 PRO A CA 1
ATOM 1644 C C . PRO A 1 213 ? 25.527 -19.490 2.481 1.00 55.56 213 PRO A C 1
ATOM 1646 O O . PRO A 1 213 ? 26.333 -18.609 2.769 1.00 55.56 213 PRO A O 1
ATOM 1649 N N . THR A 1 214 ? 24.910 -20.221 3.406 1.00 51.06 214 THR A N 1
ATOM 1650 C CA . THR A 1 214 ? 25.195 -20.145 4.846 1.00 51.06 214 THR A CA 1
ATOM 1651 C C . THR A 1 214 ? 26.492 -20.873 5.222 1.00 51.06 214 THR A C 1
ATOM 1653 O O . THR A 1 214 ? 26.850 -20.920 6.395 1.00 51.06 214 THR A O 1
ATOM 1656 N N . SER A 1 215 ? 27.198 -21.459 4.248 1.00 39.41 215 SER A N 1
ATOM 1657 C CA . SER A 1 215 ? 28.444 -22.200 4.436 1.00 39.41 215 SER A CA 1
ATOM 1658 C C . SER A 1 215 ? 29.653 -21.432 3.899 1.00 39.41 215 SER A C 1
ATOM 1660 O O . SER A 1 215 ? 29.627 -20.840 2.823 1.00 39.41 215 SER A O 1
ATOM 1662 N N . SER A 1 216 ? 30.759 -21.526 4.634 1.00 41.09 216 SER A N 1
ATOM 1663 C CA . SER A 1 216 ? 32.110 -21.031 4.327 1.00 41.09 216 SER A CA 1
ATOM 1664 C C . SER A 1 216 ? 32.759 -21.616 3.057 1.00 41.09 216 SER A C 1
ATOM 1666 O O . SER A 1 216 ? 33.954 -21.441 2.827 1.00 41.09 216 SER A O 1
ATOM 1668 N N . SER A 1 217 ? 32.003 -22.304 2.206 1.00 40.03 217 SER A N 1
ATOM 1669 C CA . SER A 1 217 ? 32.471 -22.863 0.941 1.00 40.03 217 SER A CA 1
ATOM 1670 C C . SER A 1 217 ? 32.247 -21.843 -0.177 1.00 40.03 217 SER A C 1
ATOM 1672 O O . SER A 1 217 ? 31.193 -21.818 -0.812 1.00 40.03 217 SER A O 1
ATOM 1674 N N . GLY A 1 218 ? 33.239 -20.973 -0.375 1.00 38.00 218 GLY A N 1
ATOM 1675 C CA . GLY A 1 218 ? 33.244 -19.855 -1.321 1.00 38.00 218 GLY A CA 1
ATOM 1676 C C . GLY A 1 218 ? 33.232 -20.244 -2.801 1.00 38.00 218 GLY A C 1
ATOM 1677 O O . GLY A 1 218 ? 34.162 -19.915 -3.530 1.00 38.00 218 GLY A O 1
ATOM 1678 N N . VAL A 1 219 ? 32.161 -20.879 -3.272 1.00 38.56 219 VAL A N 1
ATOM 1679 C CA . VAL A 1 219 ? 31.886 -21.001 -4.707 1.00 38.56 219 VAL A CA 1
ATOM 1680 C C . VAL A 1 219 ? 30.671 -20.141 -5.026 1.00 38.56 219 VAL A C 1
ATOM 1682 O O . VAL A 1 219 ? 29.523 -20.555 -4.887 1.00 38.56 219 VAL A O 1
ATOM 1685 N N . ALA A 1 220 ? 30.938 -18.897 -5.421 1.00 40.09 220 ALA A N 1
ATOM 1686 C CA . ALA A 1 220 ? 29.930 -18.045 -6.029 1.00 40.09 220 ALA A CA 1
ATOM 1687 C C . ALA A 1 220 ? 29.470 -18.689 -7.347 1.00 40.09 220 ALA A C 1
ATOM 1689 O O . ALA A 1 220 ? 30.300 -19.052 -8.181 1.00 40.09 220 ALA A O 1
ATOM 1690 N N . SER A 1 221 ? 28.155 -18.831 -7.533 1.00 38.72 221 SER A N 1
ATOM 1691 C CA . SER A 1 221 ? 27.592 -19.330 -8.790 1.00 38.72 221 SER A CA 1
ATOM 1692 C C . SER A 1 221 ? 28.034 -18.419 -9.953 1.00 38.72 221 SER A C 1
ATOM 1694 O O . SER A 1 221 ? 27.759 -17.215 -9.897 1.00 38.72 221 SER A O 1
ATOM 1696 N N . PRO A 1 222 ? 28.723 -18.928 -10.998 1.00 34.38 222 PRO A N 1
ATOM 1697 C CA . PRO A 1 222 ? 29.383 -18.065 -11.982 1.00 34.38 222 PRO A CA 1
ATOM 1698 C C . PRO A 1 222 ? 28.425 -17.478 -13.032 1.00 34.38 222 PRO A C 1
ATOM 1700 O O . PRO A 1 222 ? 28.806 -16.576 -13.772 1.00 34.38 222 PRO A O 1
ATOM 1703 N N . PHE A 1 223 ? 27.180 -17.958 -13.111 1.00 33.31 223 PHE A N 1
ATOM 1704 C CA . PHE A 1 223 ? 26.230 -17.590 -14.164 1.00 33.31 223 PHE A CA 1
ATOM 1705 C C . PHE A 1 223 ? 24.798 -17.526 -13.613 1.00 33.31 223 PHE A C 1
ATOM 1707 O O . PHE A 1 223 ? 24.045 -18.488 -13.699 1.00 33.31 223 PHE A O 1
ATOM 1714 N N . GLY A 1 224 ? 24.400 -16.387 -13.039 1.00 36.34 224 GLY A N 1
ATOM 1715 C CA . GLY A 1 224 ? 22.990 -16.172 -12.667 1.00 36.34 224 GLY A CA 1
ATOM 1716 C C . GLY A 1 224 ? 22.703 -14.951 -11.795 1.00 36.34 224 GLY A C 1
ATOM 1717 O O . GLY A 1 224 ? 21.624 -14.374 -11.886 1.00 36.34 224 GLY A O 1
ATOM 1718 N N . ALA A 1 225 ? 23.679 -14.476 -11.017 1.00 40.94 225 ALA A N 1
ATOM 1719 C CA . ALA A 1 225 ? 23.508 -13.348 -10.089 1.00 40.94 225 ALA A CA 1
ATOM 1720 C C . ALA A 1 225 ? 23.481 -11.952 -10.760 1.00 40.94 225 ALA A C 1
ATOM 1722 O O . ALA A 1 225 ? 23.704 -10.933 -10.109 1.00 40.94 225 ALA A O 1
ATOM 1723 N N . SER A 1 226 ? 23.236 -11.878 -12.070 1.00 45.41 226 SER A N 1
ATOM 1724 C CA . SER A 1 226 ? 23.455 -10.671 -12.869 1.00 45.41 226 SER A CA 1
ATOM 1725 C C . SER A 1 226 ? 22.183 -10.224 -13.585 1.00 45.41 226 SER A C 1
ATOM 1727 O O . SER A 1 226 ? 21.973 -10.534 -14.754 1.00 45.41 226 SER A O 1
ATOM 1729 N N . MET A 1 227 ? 21.335 -9.467 -12.878 1.00 39.25 227 MET A N 1
ATOM 1730 C CA . MET A 1 227 ? 20.543 -8.403 -13.524 1.00 39.25 227 MET A CA 1
ATOM 1731 C C . MET A 1 227 ? 19.943 -7.346 -12.581 1.00 39.25 227 MET A C 1
ATOM 1733 O O . MET A 1 227 ? 19.381 -6.364 -13.061 1.00 39.25 227 MET A O 1
ATOM 1737 N N . THR A 1 228 ? 20.083 -7.475 -11.258 1.00 43.28 228 THR A N 1
ATOM 1738 C CA . THR A 1 228 ? 19.584 -6.475 -10.298 1.00 43.28 228 THR A CA 1
ATOM 1739 C C . THR A 1 228 ? 20.537 -6.347 -9.115 1.00 43.28 228 THR A C 1
ATOM 1741 O O . THR A 1 228 ? 20.298 -6.930 -8.062 1.00 43.28 228 THR A O 1
ATOM 1744 N N . THR A 1 229 ? 21.628 -5.597 -9.270 1.00 50.28 229 THR A N 1
ATOM 1745 C CA . THR A 1 229 ? 22.645 -5.402 -8.220 1.00 50.28 229 THR A CA 1
ATOM 1746 C C . THR A 1 229 ? 22.154 -4.441 -7.129 1.00 50.28 229 THR A C 1
ATOM 1748 O O . THR A 1 229 ? 22.733 -3.389 -6.879 1.00 50.28 229 THR A O 1
ATOM 1751 N N . TRP A 1 230 ? 21.034 -4.776 -6.492 1.00 56.94 230 TRP A N 1
ATOM 1752 C CA . TRP A 1 230 ? 20.727 -4.285 -5.159 1.00 56.94 230 TRP A CA 1
ATOM 1753 C C . TRP A 1 230 ? 21.567 -5.104 -4.190 1.00 56.94 230 TRP A C 1
ATOM 1755 O O . TRP A 1 230 ? 21.375 -6.311 -4.053 1.00 56.94 230 TRP A O 1
ATOM 1765 N N . VAL A 1 231 ? 22.561 -4.458 -3.587 1.00 59.28 231 VAL A N 1
ATOM 1766 C CA . VAL A 1 231 ? 23.417 -5.097 -2.592 1.00 59.28 231 VAL A CA 1
ATOM 1767 C C . VAL A 1 231 ? 22.596 -5.243 -1.319 1.00 59.28 231 VAL A C 1
ATOM 1769 O O . VAL A 1 231 ? 22.305 -4.249 -0.655 1.00 59.28 231 VAL A O 1
ATOM 1772 N N . ASN A 1 232 ? 22.207 -6.476 -0.992 1.00 61.44 232 ASN A N 1
ATOM 1773 C CA . ASN A 1 232 ? 21.492 -6.759 0.246 1.00 61.44 232 ASN A CA 1
ATOM 1774 C C . ASN A 1 232 ? 22.386 -6.394 1.439 1.00 61.44 232 ASN A C 1
ATOM 1776 O O . ASN A 1 232 ? 23.460 -6.989 1.578 1.00 61.44 232 ASN A O 1
ATOM 1780 N N . PRO A 1 233 ? 21.968 -5.467 2.320 1.00 64.25 233 PRO A N 1
ATOM 1781 C CA . PRO A 1 233 ? 22.690 -5.184 3.550 1.00 64.25 233 PRO A CA 1
ATOM 1782 C C . PRO A 1 233 ? 22.921 -6.483 4.336 1.00 64.25 233 PRO A C 1
ATOM 1784 O O . PRO A 1 233 ? 21.978 -7.267 4.456 1.00 64.25 233 PRO A O 1
ATOM 1787 N N . PRO A 1 234 ? 24.112 -6.712 4.921 1.00 66.19 234 PRO A N 1
ATOM 1788 C CA . PRO A 1 234 ? 24.421 -7.956 5.631 1.00 66.19 234 PRO A CA 1
ATOM 1789 C C . PRO A 1 234 ? 23.394 -8.328 6.708 1.00 66.19 234 PRO A C 1
ATOM 1791 O O . PRO A 1 234 ? 23.029 -9.489 6.833 1.00 66.19 234 PRO A O 1
ATOM 1794 N N . ARG A 1 235 ? 22.842 -7.337 7.426 1.00 67.81 235 ARG A N 1
ATOM 1795 C CA . ARG A 1 235 ? 21.774 -7.570 8.413 1.00 67.81 235 ARG A CA 1
ATOM 1796 C C . ARG A 1 235 ? 20.496 -8.147 7.804 1.00 67.81 235 ARG A C 1
ATOM 1798 O O . ARG A 1 235 ? 19.844 -8.933 8.466 1.00 67.81 235 ARG A O 1
ATOM 1805 N N . LEU A 1 236 ? 20.136 -7.805 6.568 1.00 69.62 236 LEU A N 1
ATOM 1806 C CA . LEU A 1 236 ? 18.947 -8.377 5.918 1.00 69.62 236 LEU A CA 1
ATOM 1807 C C . LEU A 1 236 ? 19.165 -9.819 5.437 1.00 69.62 236 LEU A C 1
ATOM 1809 O O . LEU A 1 236 ? 18.217 -10.453 4.991 1.00 69.62 236 LEU A O 1
ATOM 1813 N N . GLN A 1 237 ? 20.403 -10.315 5.478 1.00 70.56 237 GLN A N 1
ATOM 1814 C CA . GLN A 1 237 ? 20.742 -11.688 5.099 1.00 70.56 237 GLN A CA 1
ATOM 1815 C C . GLN A 1 237 ? 20.677 -12.649 6.292 1.00 70.56 237 GLN A C 1
ATOM 1817 O O . GLN A 1 237 ? 20.690 -13.862 6.087 1.00 70.56 237 GLN A O 1
ATOM 1822 N N . ASP A 1 238 ? 20.589 -12.110 7.512 1.00 78.25 238 ASP A N 1
ATOM 1823 C CA . ASP A 1 238 ? 20.429 -12.885 8.737 1.00 78.25 238 ASP A CA 1
ATOM 1824 C C . ASP A 1 238 ? 19.110 -13.688 8.689 1.00 78.25 238 ASP A C 1
ATOM 1826 O O . ASP A 1 238 ? 18.042 -13.083 8.506 1.00 78.25 238 ASP A O 1
ATOM 1830 N N . PRO A 1 239 ? 19.159 -15.028 8.823 1.00 77.19 239 PRO A N 1
ATOM 1831 C CA . PRO A 1 239 ? 17.972 -15.877 8.831 1.00 77.19 239 PRO A CA 1
ATOM 1832 C C . PRO A 1 239 ? 16.908 -15.454 9.847 1.00 77.19 239 PRO A C 1
ATOM 1834 O O . PRO A 1 239 ? 15.717 -15.599 9.558 1.00 77.19 239 PRO A O 1
ATOM 1837 N N . ASP A 1 240 ? 17.315 -14.874 10.978 1.00 82.94 240 ASP A N 1
ATOM 1838 C CA . ASP A 1 240 ? 16.402 -14.461 12.048 1.00 82.94 240 ASP A CA 1
ATOM 1839 C C . ASP A 1 240 ? 15.492 -13.300 11.617 1.00 82.94 240 ASP A C 1
ATOM 1841 O O . ASP A 1 240 ? 14.363 -13.154 12.091 1.00 82.94 240 ASP A O 1
ATOM 1845 N N . HIS A 1 241 ? 15.936 -12.487 10.654 1.00 87.94 241 HIS A N 1
ATOM 1846 C CA . HIS A 1 241 ? 15.152 -11.363 10.141 1.00 87.94 241 HIS A CA 1
ATOM 1847 C C . HIS A 1 241 ? 14.202 -11.753 9.006 1.00 87.94 241 HIS A C 1
ATOM 1849 O O . HIS A 1 241 ? 13.279 -10.994 8.696 1.00 87.94 241 HIS A O 1
ATOM 1855 N N . ALA A 1 242 ? 14.384 -12.924 8.390 1.00 87.56 242 ALA A N 1
ATOM 1856 C CA . ALA A 1 242 ? 13.615 -13.332 7.217 1.00 87.56 242 ALA A CA 1
ATOM 1857 C C . ALA A 1 242 ? 12.107 -13.425 7.498 1.00 87.56 242 ALA A C 1
ATOM 1859 O O . ALA A 1 242 ? 11.300 -13.077 6.640 1.00 87.56 242 ALA A O 1
ATOM 1860 N N . VAL A 1 243 ? 11.714 -13.832 8.710 1.00 90.12 243 VAL A N 1
ATOM 1861 C CA . VAL A 1 243 ? 10.299 -13.928 9.112 1.00 90.12 243 VAL A CA 1
ATOM 1862 C C . VAL A 1 243 ? 9.650 -12.549 9.135 1.00 90.12 243 VAL A C 1
ATOM 1864 O O . VAL A 1 243 ? 8.585 -12.336 8.560 1.00 90.12 243 VAL A O 1
ATOM 1867 N N . VAL A 1 244 ? 10.328 -11.590 9.759 1.00 91.06 244 VAL A N 1
ATOM 1868 C CA . VAL A 1 244 ? 9.835 -10.220 9.895 1.00 91.06 244 VAL A CA 1
ATOM 1869 C C . VAL A 1 244 ? 9.791 -9.515 8.535 1.00 91.06 244 VAL A C 1
ATOM 1871 O O . VAL A 1 244 ? 8.854 -8.771 8.249 1.00 91.06 244 VAL A O 1
ATOM 1874 N N . LEU A 1 245 ? 10.769 -9.781 7.666 1.00 92.12 245 LEU A N 1
ATOM 1875 C CA . LEU A 1 245 ? 10.778 -9.283 6.290 1.00 92.12 245 LEU A CA 1
ATOM 1876 C C . LEU A 1 245 ? 9.669 -9.912 5.437 1.00 92.12 245 LEU A C 1
ATOM 1878 O O . LEU A 1 245 ? 9.045 -9.197 4.652 1.00 92.12 245 LEU A O 1
ATOM 1882 N N . ALA A 1 246 ? 9.379 -11.206 5.617 1.00 92.81 246 ALA A N 1
ATOM 1883 C CA . ALA A 1 246 ? 8.255 -11.878 4.968 1.00 92.81 246 ALA A CA 1
ATOM 1884 C C . ALA A 1 246 ? 6.919 -11.251 5.381 1.00 92.81 246 ALA A C 1
ATOM 1886 O O . ALA A 1 246 ? 6.100 -10.932 4.522 1.00 92.81 246 ALA A O 1
ATOM 1887 N N . GLU A 1 247 ? 6.718 -11.020 6.681 1.00 91.69 247 GLU A N 1
ATOM 1888 C CA . GLU A 1 247 ? 5.520 -10.365 7.216 1.00 91.69 247 GLU A CA 1
ATOM 1889 C C . GLU A 1 247 ? 5.334 -8.970 6.602 1.00 91.69 247 GLU A C 1
ATOM 1891 O O . GLU A 1 247 ? 4.266 -8.653 6.075 1.00 91.69 247 GLU A O 1
ATOM 1896 N N . SER A 1 248 ? 6.391 -8.150 6.591 1.00 92.75 248 SER A N 1
ATOM 1897 C CA . SER A 1 248 ? 6.351 -6.820 5.977 1.00 92.75 248 SER A CA 1
ATOM 1898 C C . SER A 1 248 ? 6.135 -6.870 4.457 1.00 92.75 248 SER A C 1
ATOM 1900 O O . SER A 1 248 ? 5.429 -6.011 3.925 1.00 92.75 248 SER A O 1
ATOM 1902 N N . PHE A 1 249 ? 6.679 -7.870 3.755 1.00 95.25 249 P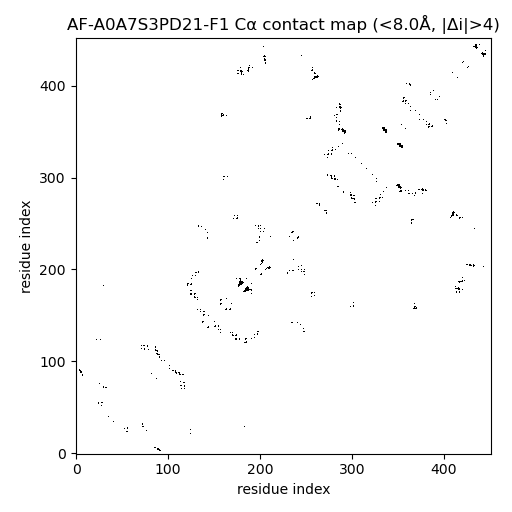HE A N 1
ATOM 1903 C CA . PHE A 1 249 ? 6.434 -8.084 2.325 1.00 95.25 249 PHE A CA 1
ATOM 1904 C C . PHE A 1 249 ? 4.959 -8.403 2.048 1.00 95.25 249 PHE A C 1
ATOM 1906 O O . PHE A 1 249 ? 4.340 -7.731 1.222 1.00 95.25 249 PHE A O 1
ATOM 1913 N N . PHE A 1 250 ? 4.376 -9.379 2.752 1.00 94.19 250 PHE A N 1
ATOM 1914 C CA . PHE A 1 250 ? 2.974 -9.758 2.559 1.00 94.19 250 PHE A CA 1
ATOM 1915 C C . PHE A 1 250 ? 2.014 -8.645 2.982 1.00 94.19 250 PHE A C 1
ATOM 1917 O O . PHE A 1 250 ? 1.069 -8.363 2.253 1.00 94.19 250 PHE A O 1
ATOM 1924 N N . SER A 1 251 ? 2.286 -7.954 4.093 1.00 92.19 251 SER A N 1
ATOM 1925 C CA . SER A 1 251 ? 1.495 -6.793 4.521 1.00 92.19 251 SER A CA 1
ATOM 1926 C C . SER A 1 251 ? 1.522 -5.677 3.470 1.00 92.19 251 SER A C 1
ATOM 1928 O O . SER A 1 251 ? 0.477 -5.168 3.068 1.00 92.19 251 SER A O 1
ATOM 1930 N N . THR A 1 252 ? 2.702 -5.370 2.917 1.00 94.62 252 THR A N 1
ATOM 1931 C CA . THR A 1 252 ? 2.831 -4.396 1.822 1.00 94.62 252 THR A CA 1
ATOM 1932 C C . THR A 1 252 ? 2.068 -4.846 0.579 1.00 94.62 252 THR A C 1
ATOM 1934 O O . THR A 1 252 ? 1.403 -4.033 -0.060 1.00 94.62 252 THR A O 1
ATOM 1937 N N . LEU A 1 253 ? 2.131 -6.134 0.231 1.00 94.88 253 LEU A N 1
ATOM 1938 C CA . LEU A 1 253 ? 1.395 -6.676 -0.907 1.00 94.88 253 LEU A CA 1
ATOM 1939 C C . LEU A 1 253 ? -0.120 -6.541 -0.715 1.00 94.88 253 LEU A C 1
ATOM 1941 O O . LEU A 1 253 ? -0.790 -6.124 -1.658 1.00 94.88 253 LEU A O 1
ATOM 1945 N N . CYS A 1 254 ? -0.638 -6.835 0.484 1.00 92.56 254 CYS A N 1
ATOM 1946 C CA . CYS A 1 254 ? -2.041 -6.619 0.841 1.00 92.56 254 CYS A CA 1
ATOM 1947 C C . CYS A 1 254 ? -2.432 -5.159 0.602 1.00 92.56 254 CYS A C 1
ATOM 1949 O O . CYS A 1 254 ? -3.321 -4.904 -0.204 1.00 92.56 254 CYS A O 1
ATOM 1951 N N . VAL A 1 255 ? -1.693 -4.212 1.185 1.00 93.25 255 VAL A N 1
ATOM 1952 C CA . VAL A 1 255 ? -1.926 -2.767 1.018 1.00 93.25 255 VAL A CA 1
ATOM 1953 C C . VAL A 1 255 ? -1.930 -2.361 -0.462 1.00 93.25 255 VAL A C 1
ATOM 1955 O O . VAL A 1 255 ? -2.835 -1.666 -0.916 1.00 93.25 255 VAL A O 1
ATOM 1958 N N . VAL A 1 256 ? -0.975 -2.846 -1.266 1.00 94.50 256 VAL A N 1
ATOM 1959 C CA . VAL A 1 256 ? -0.903 -2.536 -2.707 1.00 94.50 256 VAL A CA 1
ATOM 1960 C C . VAL A 1 256 ? -2.167 -2.962 -3.463 1.00 94.50 256 VAL A C 1
ATOM 1962 O O . VAL A 1 256 ? -2.566 -2.261 -4.394 1.00 94.50 256 VAL A O 1
ATOM 1965 N N . VAL A 1 257 ? -2.809 -4.074 -3.091 1.00 93.31 257 VAL A N 1
ATOM 1966 C CA . VAL A 1 257 ? -3.966 -4.630 -3.822 1.00 93.31 257 VAL A CA 1
ATOM 1967 C C . VAL A 1 257 ? -5.330 -4.269 -3.218 1.00 93.31 257 VAL A C 1
ATOM 1969 O O . VAL A 1 257 ? -6.347 -4.363 -3.925 1.00 93.31 257 VAL A O 1
ATOM 1972 N N . THR A 1 258 ? -5.370 -3.864 -1.944 1.00 91.00 258 THR A N 1
ATOM 1973 C CA . THR A 1 258 ? -6.591 -3.458 -1.230 1.00 91.00 258 THR A CA 1
ATOM 1974 C C . THR A 1 258 ? -6.817 -1.950 -1.269 1.00 91.00 258 THR A C 1
ATOM 1976 O O . THR A 1 258 ? -7.946 -1.538 -1.526 1.00 91.00 258 THR A O 1
ATOM 1979 N N . GLU A 1 259 ? -5.766 -1.135 -1.136 1.00 89.62 259 GLU A N 1
ATOM 1980 C CA . GLU A 1 259 ? -5.834 0.338 -1.070 1.00 89.62 259 GLU A CA 1
ATOM 1981 C C . GLU A 1 259 ? -5.806 0.994 -2.450 1.00 89.62 259 GLU A C 1
ATOM 1983 O O . GLU A 1 259 ? -5.104 1.975 -2.700 1.00 89.62 259 GLU A O 1
ATOM 1988 N N . LEU A 1 260 ? -6.518 0.402 -3.405 1.00 88.06 260 LEU A N 1
ATOM 1989 C CA . LEU A 1 260 ? -6.608 0.959 -4.747 1.00 88.06 260 LEU A CA 1
ATOM 1990 C C . LEU A 1 260 ? -7.519 2.195 -4.738 1.00 88.06 260 LEU A C 1
ATOM 1992 O O . LEU A 1 260 ? -8.510 2.208 -4.004 1.00 88.06 260 LEU A O 1
ATOM 1996 N N . PRO A 1 261 ? -7.264 3.195 -5.606 1.00 84.56 261 PRO A N 1
ATOM 1997 C CA . PRO A 1 261 ? -8.137 4.356 -5.724 1.00 84.56 261 PRO A CA 1
ATOM 1998 C C . PRO A 1 261 ? -9.601 3.939 -5.917 1.00 84.56 261 PRO A C 1
ATOM 2000 O O . PRO A 1 261 ? -9.859 3.023 -6.711 1.00 84.56 261 PRO A O 1
ATOM 2003 N N . PRO A 1 262 ? -10.565 4.585 -5.236 1.00 80.94 262 PRO A N 1
ATOM 2004 C CA . PRO A 1 262 ? -11.971 4.233 -5.369 1.00 80.94 262 PRO A CA 1
ATOM 2005 C C . PRO A 1 262 ? -12.478 4.517 -6.792 1.00 80.94 262 PRO A C 1
ATOM 2007 O O . PRO A 1 262 ? -11.878 5.312 -7.528 1.00 80.94 262 PRO A O 1
ATOM 2010 N N . PRO A 1 263 ? -13.580 3.875 -7.219 1.00 77.81 263 PRO A N 1
ATOM 2011 C CA . PRO A 1 263 ? -14.229 4.229 -8.475 1.00 77.81 263 PRO A CA 1
ATOM 2012 C C . PRO A 1 263 ? -14.612 5.719 -8.487 1.00 77.81 263 PRO A C 1
ATOM 2014 O O . PRO A 1 263 ? -14.874 6.294 -7.426 1.00 77.81 263 PRO A O 1
ATOM 2017 N N . PRO A 1 264 ? -14.638 6.359 -9.671 1.00 73.19 264 PRO A N 1
ATOM 2018 C CA . PRO A 1 264 ? -15.067 7.746 -9.765 1.00 73.19 264 PRO A CA 1
ATOM 2019 C C . PRO A 1 264 ? -16.513 7.876 -9.259 1.00 73.19 264 PRO A C 1
ATOM 2021 O O . PRO A 1 264 ? -17.314 6.963 -9.487 1.00 73.19 264 PRO A O 1
ATOM 2024 N N . PRO A 1 265 ? -16.852 8.988 -8.585 1.00 75.06 265 PRO A N 1
ATOM 2025 C CA . PRO A 1 265 ? -18.206 9.213 -8.100 1.00 75.06 265 PRO A CA 1
ATOM 2026 C C . PRO A 1 265 ? -19.188 9.265 -9.273 1.00 75.06 265 PRO A C 1
ATOM 2028 O O . PRO A 1 265 ? -18.873 9.808 -10.335 1.00 75.06 265 PRO A O 1
ATOM 2031 N N . VAL A 1 266 ? -20.389 8.720 -9.076 1.00 77.94 266 VAL A N 1
ATOM 2032 C CA . VAL A 1 266 ? -21.428 8.669 -10.122 1.00 77.94 266 VAL A CA 1
ATOM 2033 C C . VAL A 1 266 ? -21.969 10.071 -10.428 1.00 77.94 266 VAL A C 1
ATOM 2035 O O . VAL A 1 266 ? -22.397 10.356 -11.544 1.00 77.94 266 VAL A O 1
ATOM 2038 N N . SER A 1 267 ? -21.929 10.973 -9.446 1.00 78.94 267 SER A N 1
ATOM 2039 C CA . SER A 1 267 ? -22.333 12.372 -9.590 1.00 78.94 267 SER A CA 1
ATOM 2040 C C . SER A 1 267 ? -21.530 13.281 -8.655 1.00 78.94 267 SER A C 1
ATOM 2042 O O . SER A 1 267 ? -20.867 12.809 -7.738 1.00 78.94 267 SER A O 1
ATOM 2044 N N . LYS A 1 268 ? -21.617 14.607 -8.824 1.00 74.12 268 LYS A N 1
ATOM 2045 C CA . LYS A 1 268 ? -20.961 15.568 -7.911 1.00 74.12 268 LYS A CA 1
ATOM 2046 C C . LYS A 1 268 ? -21.489 15.513 -6.468 1.00 74.12 268 LYS A C 1
ATOM 2048 O O . LYS A 1 268 ? -20.796 15.968 -5.568 1.00 74.12 268 LYS A O 1
ATOM 2053 N N . ALA A 1 269 ? -22.700 14.993 -6.268 1.00 79.50 269 ALA A N 1
ATOM 2054 C CA . ALA A 1 269 ? -23.322 14.832 -4.954 1.00 79.50 269 ALA A CA 1
ATOM 2055 C C . ALA A 1 269 ? -23.051 13.451 -4.331 1.00 79.50 269 ALA A C 1
ATOM 2057 O O . ALA A 1 269 ? -23.473 13.195 -3.207 1.00 79.50 269 ALA A O 1
ATOM 2058 N N . ASP A 1 270 ? -22.375 12.552 -5.053 1.00 81.31 270 ASP A N 1
ATOM 2059 C CA . ASP A 1 270 ? -22.040 11.221 -4.559 1.00 81.31 270 ASP A CA 1
ATOM 2060 C C . ASP A 1 270 ? -20.901 11.307 -3.533 1.00 81.31 270 ASP A C 1
ATOM 2062 O O . ASP A 1 270 ? -19.727 11.477 -3.870 1.00 81.31 270 ASP A O 1
ATOM 2066 N N . THR A 1 271 ? -21.275 11.198 -2.260 1.00 87.25 271 THR A N 1
ATOM 2067 C CA . THR A 1 271 ? -20.360 11.225 -1.117 1.00 87.25 271 THR A CA 1
ATOM 2068 C C . THR A 1 271 ? -19.890 9.833 -0.699 1.00 87.25 271 THR A C 1
ATOM 2070 O O . THR A 1 271 ? -19.082 9.731 0.224 1.00 87.25 271 THR A O 1
ATOM 2073 N N . VAL A 1 272 ? -20.329 8.759 -1.370 1.00 87.50 272 VAL A N 1
ATOM 2074 C CA . VAL A 1 272 ? -20.035 7.375 -0.964 1.00 87.50 272 VAL A CA 1
ATOM 2075 C C . VAL A 1 272 ? -18.529 7.085 -0.915 1.00 87.50 272 VAL A C 1
ATOM 2077 O O . VAL A 1 272 ? -18.080 6.548 0.101 1.00 87.50 272 VAL A O 1
ATOM 2080 N N . PRO A 1 273 ? -17.705 7.463 -1.919 1.00 83.75 273 PRO A N 1
ATOM 2081 C CA . PRO A 1 273 ? -16.261 7.233 -1.849 1.00 83.75 273 PRO A CA 1
ATOM 2082 C C . PRO A 1 273 ? -15.610 7.965 -0.670 1.00 83.75 273 PRO A C 1
ATOM 2084 O O . PRO A 1 273 ? -14.769 7.402 0.025 1.00 83.75 273 PRO A O 1
ATOM 2087 N N . LEU A 1 274 ? -16.037 9.204 -0.405 1.00 86.75 274 LEU A N 1
ATOM 2088 C CA . LEU A 1 274 ? -15.532 9.999 0.713 1.00 86.75 274 LEU A CA 1
ATOM 2089 C C . LEU A 1 274 ? -15.936 9.384 2.059 1.00 86.75 274 LEU A C 1
ATOM 2091 O O . LEU A 1 274 ? -15.110 9.289 2.965 1.00 86.75 274 LEU A O 1
ATOM 2095 N N . GLN A 1 275 ? -17.182 8.922 2.174 1.00 91.00 275 GLN A N 1
ATOM 2096 C CA . GLN A 1 275 ? -17.696 8.246 3.361 1.00 91.00 275 GLN A CA 1
ATOM 2097 C C . GLN A 1 275 ? -16.893 6.980 3.671 1.00 91.00 275 GLN A C 1
ATOM 2099 O O . GLN A 1 275 ? -16.542 6.750 4.825 1.00 91.00 275 GLN A O 1
ATOM 2104 N N . GLN A 1 276 ? -16.563 6.183 2.651 1.00 89.69 276 GLN A N 1
ATOM 2105 C CA . GLN A 1 276 ? -15.760 4.967 2.798 1.00 89.69 276 GLN A CA 1
ATOM 2106 C C . GLN A 1 276 ? -14.339 5.270 3.283 1.00 89.69 276 GLN A C 1
ATOM 2108 O O . GLN A 1 276 ? -13.876 4.625 4.224 1.00 89.69 276 GLN A O 1
ATOM 2113 N N . THR A 1 277 ? -13.670 6.272 2.706 1.00 88.75 277 THR A N 1
ATOM 2114 C CA . THR A 1 277 ? -12.318 6.654 3.137 1.00 88.75 277 THR A CA 1
ATOM 2115 C C . THR A 1 277 ? -12.325 7.211 4.561 1.00 88.75 277 THR A C 1
ATOM 2117 O O . THR A 1 277 ? -11.546 6.756 5.391 1.00 88.75 277 THR A O 1
ATOM 2120 N N . ILE A 1 278 ? -13.250 8.125 4.892 1.00 93.06 278 ILE A N 1
ATOM 2121 C CA . ILE A 1 278 ? -13.394 8.662 6.259 1.00 93.06 278 ILE A CA 1
ATOM 2122 C C . ILE A 1 278 ? -13.673 7.539 7.257 1.00 93.06 278 ILE A C 1
ATOM 2124 O O . ILE A 1 278 ? -13.075 7.512 8.329 1.00 93.06 278 ILE A O 1
ATOM 2128 N N . ARG A 1 279 ? -14.567 6.605 6.913 1.00 94.44 279 ARG A N 1
ATOM 2129 C CA . ARG A 1 279 ? -14.886 5.449 7.754 1.00 94.44 279 ARG A CA 1
ATOM 2130 C C . ARG A 1 279 ? -13.652 4.604 8.010 1.00 94.44 279 ARG A C 1
ATOM 2132 O O . ARG A 1 279 ? -13.414 4.252 9.158 1.00 94.44 279 ARG A O 1
ATOM 2139 N N . ARG A 1 280 ? -12.862 4.318 6.974 1.00 91.81 280 ARG A N 1
ATOM 2140 C CA . ARG A 1 280 ? -11.635 3.532 7.106 1.00 91.81 280 ARG A CA 1
ATOM 2141 C C . ARG A 1 280 ? -10.626 4.229 8.020 1.00 91.81 280 ARG A C 1
ATOM 2143 O O . ARG A 1 280 ? -10.175 3.597 8.966 1.00 91.81 280 ARG A O 1
ATOM 2150 N N . GLU A 1 281 ? -10.348 5.516 7.822 1.00 92.56 281 GLU A N 1
ATOM 2151 C CA . GLU A 1 281 ? -9.451 6.284 8.705 1.00 92.56 281 GLU A CA 1
ATOM 2152 C C . GLU A 1 281 ? -9.940 6.295 10.159 1.00 92.56 281 GLU A C 1
ATOM 2154 O O . GLU A 1 281 ? -9.212 5.963 11.097 1.00 92.56 281 GLU A O 1
ATOM 2159 N N . LEU A 1 282 ? -11.209 6.658 10.351 1.00 95.19 282 LEU A N 1
ATOM 2160 C CA . LEU A 1 282 ? -11.777 6.873 11.672 1.00 95.19 282 LEU A CA 1
ATOM 2161 C C . LEU A 1 282 ? -11.929 5.566 12.453 1.00 95.19 282 LEU A C 1
ATOM 2163 O O . LEU A 1 282 ? -11.685 5.547 13.657 1.00 95.19 282 LEU A O 1
ATOM 2167 N N . LEU A 1 283 ? -12.292 4.471 11.782 1.00 95.38 283 LEU A N 1
ATOM 2168 C CA . LEU A 1 283 ? -12.438 3.165 12.412 1.00 95.38 283 LEU A CA 1
ATOM 2169 C C . LEU A 1 283 ? -11.127 2.697 13.041 1.00 95.38 283 LEU A C 1
ATOM 2171 O O . LEU A 1 283 ? -11.123 2.290 14.200 1.00 95.38 283 LEU A O 1
ATOM 2175 N N . HIS A 1 284 ? -10.012 2.800 12.316 1.00 94.38 284 HIS A N 1
ATOM 2176 C CA . HIS A 1 284 ? -8.706 2.388 12.832 1.00 94.38 284 HIS A CA 1
ATOM 2177 C C . HIS A 1 284 ? -8.188 3.351 13.901 1.00 94.38 284 HIS A C 1
ATOM 2179 O O . HIS A 1 284 ? -7.648 2.910 14.915 1.00 94.38 284 HIS A O 1
ATOM 2185 N N . ALA A 1 285 ? -8.422 4.655 13.730 1.00 94.12 285 ALA A N 1
ATOM 2186 C CA . ALA A 1 285 ? -8.061 5.659 14.723 1.00 94.12 285 ALA A CA 1
ATOM 2187 C C . ALA A 1 285 ? -8.821 5.487 16.054 1.00 94.12 285 ALA A C 1
ATOM 2189 O O . ALA A 1 285 ? -8.251 5.749 17.111 1.00 94.12 285 ALA A O 1
ATOM 2190 N N . LEU A 1 286 ? -10.090 5.063 16.015 1.00 95.88 286 LEU A N 1
ATOM 2191 C CA . LEU A 1 286 ? -10.901 4.769 17.205 1.00 95.88 286 LEU A CA 1
ATOM 2192 C C . LEU A 1 286 ? -10.648 3.369 17.773 1.00 95.88 286 LEU A C 1
ATOM 2194 O O . LEU A 1 286 ? -10.871 3.143 18.962 1.00 95.88 286 LEU A O 1
ATOM 2198 N N . ALA A 1 287 ? -10.210 2.425 16.934 1.00 95.19 287 ALA A N 1
ATOM 2199 C CA . ALA A 1 287 ? -9.780 1.108 17.383 1.00 95.19 287 ALA A CA 1
ATOM 2200 C C . ALA A 1 287 ? -8.517 1.209 18.242 1.00 95.19 287 ALA A C 1
ATOM 2202 O O . ALA A 1 287 ? -8.406 0.473 19.217 1.00 95.19 287 ALA A O 1
ATOM 2203 N N . SER A 1 288 ? -7.600 2.133 17.921 1.00 94.19 288 SER A N 1
ATOM 2204 C CA . SER A 1 288 ? -6.415 2.365 18.747 1.00 94.19 288 SER A CA 1
ATOM 2205 C C . SER A 1 288 ? -6.772 2.999 20.087 1.00 94.19 288 SER A C 1
ATOM 2207 O O . SER A 1 288 ? -6.340 2.506 21.115 1.00 94.19 288 SER A O 1
ATOM 2209 N N . GLU A 1 289 ? -7.562 4.074 20.113 1.00 92.31 289 GLU A N 1
ATOM 2210 C CA . GLU A 1 289 ? -7.892 4.777 21.358 1.00 92.31 289 GLU A CA 1
ATOM 2211 C C . GLU A 1 289 ? -9.172 5.622 21.229 1.00 92.31 289 GLU A C 1
ATOM 2213 O O . GLU A 1 289 ? -9.511 6.059 20.126 1.00 92.31 289 GLU A O 1
ATOM 2218 N N . PRO A 1 290 ? -9.883 5.913 22.337 1.00 94.19 290 PRO A N 1
ATOM 2219 C CA . PRO A 1 290 ? -10.977 6.877 22.319 1.00 94.19 290 PRO A CA 1
ATOM 2220 C C . PRO A 1 290 ? -10.479 8.290 21.996 1.00 94.19 290 PRO A C 1
ATOM 2222 O O . PRO A 1 290 ? -9.508 8.750 22.591 1.00 94.19 290 PRO A O 1
ATOM 2225 N N . ARG A 1 291 ? -11.177 9.006 21.111 1.00 93.94 291 ARG A N 1
ATOM 2226 C CA . ARG A 1 291 ? -10.757 10.330 20.613 1.00 93.94 291 ARG A CA 1
ATOM 2227 C C . ARG A 1 291 ? -11.830 11.386 20.815 1.00 93.94 291 ARG A C 1
ATOM 2229 O O . ARG A 1 291 ? -13.015 11.113 20.637 1.00 93.94 291 ARG A O 1
ATOM 2236 N N . SER A 1 292 ? -11.437 12.616 21.126 1.00 94.56 292 SER A N 1
ATOM 2237 C CA . SER A 1 292 ? -12.338 13.770 21.026 1.00 94.56 292 SER A CA 1
ATOM 2238 C C . SER A 1 292 ? -12.787 13.993 19.574 1.00 94.56 292 SER A C 1
ATOM 2240 O O . SER A 1 292 ? -12.141 13.537 18.627 1.00 94.56 292 SER A O 1
ATOM 2242 N N . ARG A 1 293 ? -13.875 14.748 19.362 1.00 93.19 293 ARG A N 1
ATOM 2243 C CA . ARG A 1 293 ? -14.356 15.068 18.002 1.00 93.19 293 ARG A CA 1
ATOM 2244 C C . ARG A 1 293 ? -13.280 15.739 17.138 1.00 93.19 293 ARG A C 1
ATOM 2246 O O . ARG A 1 293 ? -13.195 15.446 15.950 1.00 93.19 293 ARG A O 1
ATOM 2253 N N . SER A 1 294 ? -12.469 16.623 17.720 1.00 91.69 294 SER A N 1
ATOM 2254 C CA . SER A 1 294 ? -11.378 17.313 17.022 1.00 91.69 294 SER A CA 1
ATOM 2255 C C . SER A 1 294 ? -10.246 16.367 16.624 1.00 91.69 294 SER A C 1
ATOM 2257 O O . SER A 1 294 ? -9.766 16.433 15.497 1.00 91.69 294 SER A O 1
ATOM 2259 N N . GLU A 1 295 ? -9.845 15.449 17.504 1.00 92.00 295 GLU A N 1
ATOM 2260 C CA . GLU A 1 295 ? -8.805 14.456 17.195 1.00 92.00 295 GLU A CA 1
ATOM 2261 C C . GLU A 1 295 ? -9.284 13.448 16.149 1.00 92.00 295 GLU A C 1
ATOM 2263 O O . GLU A 1 295 ? -8.542 13.114 15.229 1.00 92.00 295 GLU A O 1
ATOM 2268 N N . ALA A 1 296 ? -10.540 13.007 16.254 1.00 92.44 296 ALA A N 1
ATOM 2269 C CA . ALA A 1 296 ? -11.195 12.169 15.256 1.00 92.44 296 ALA A CA 1
ATOM 2270 C C . ALA A 1 296 ? -11.254 12.859 13.883 1.00 92.44 296 ALA A C 1
ATOM 2272 O O . ALA A 1 296 ? -10.962 12.232 12.865 1.00 92.44 296 ALA A O 1
ATOM 2273 N N . MET A 1 297 ? -11.583 14.155 13.848 1.00 91.12 297 MET A N 1
ATOM 2274 C CA . MET A 1 297 ? -11.597 14.941 12.612 1.00 91.12 297 MET A CA 1
ATOM 2275 C C . MET A 1 297 ? -10.195 15.074 12.013 1.00 91.12 297 MET A C 1
ATOM 2277 O O . MET A 1 297 ? -10.046 14.911 10.808 1.00 91.12 297 MET A O 1
ATOM 2281 N N . ASN A 1 298 ? -9.167 15.302 12.836 1.00 88.50 298 ASN A N 1
ATOM 2282 C CA . ASN A 1 298 ? -7.777 15.360 12.377 1.00 88.50 298 ASN A CA 1
ATOM 2283 C C . ASN A 1 298 ? -7.284 14.014 11.825 1.00 88.50 298 ASN A C 1
ATOM 2285 O O . ASN A 1 298 ? -6.577 13.999 10.822 1.00 88.50 298 ASN A O 1
ATOM 2289 N N . ALA A 1 299 ? -7.670 12.890 12.435 1.00 88.44 299 ALA A N 1
ATOM 2290 C CA . ALA A 1 299 ? -7.347 11.561 11.915 1.00 88.44 299 ALA A CA 1
ATOM 2291 C C . ALA A 1 299 ? -8.036 11.307 10.562 1.00 88.44 299 ALA A C 1
ATOM 2293 O O . ALA A 1 299 ? -7.390 10.924 9.591 1.00 88.44 299 ALA A O 1
ATOM 2294 N N . ALA A 1 300 ? -9.331 11.619 10.464 1.00 89.56 300 ALA A N 1
ATOM 2295 C CA . ALA A 1 300 ? -10.099 11.491 9.227 1.00 89.56 300 ALA A CA 1
ATOM 2296 C C . ALA A 1 300 ? -9.711 12.516 8.151 1.00 89.56 300 ALA A C 1
ATOM 2298 O O . ALA A 1 300 ? -10.036 12.322 6.979 1.00 89.56 300 ALA A O 1
ATOM 2299 N N . ALA A 1 301 ? -9.014 13.598 8.513 1.00 84.31 301 ALA A N 1
ATOM 2300 C CA . ALA A 1 301 ? -8.587 14.621 7.569 1.00 84.31 301 ALA A CA 1
ATOM 2301 C C . ALA A 1 301 ? -7.696 14.040 6.473 1.00 84.31 301 ALA A C 1
ATOM 2303 O O . ALA A 1 301 ? -7.670 14.631 5.400 1.00 84.31 301 ALA A O 1
ATOM 2304 N N . ILE A 1 302 ? -7.058 12.874 6.698 1.00 78.38 302 ILE A N 1
ATOM 2305 C CA . ILE A 1 302 ? -6.299 12.110 5.693 1.00 78.38 302 ILE A CA 1
ATOM 2306 C C . ILE A 1 302 ? -7.162 11.655 4.498 1.00 78.38 302 ILE A C 1
ATOM 2308 O O . ILE A 1 302 ? -6.656 11.489 3.384 1.00 78.38 302 ILE A O 1
ATOM 2312 N N . ALA A 1 303 ? -8.480 11.575 4.662 1.00 74.38 303 ALA A N 1
ATOM 2313 C CA . ALA A 1 303 ? -9.409 11.262 3.582 1.00 74.38 303 ALA A CA 1
ATOM 2314 C C . ALA A 1 303 ? -9.712 12.458 2.653 1.00 74.38 303 ALA A C 1
ATOM 2316 O O . ALA A 1 303 ? -10.101 12.262 1.502 1.00 74.38 303 ALA A O 1
ATOM 2317 N N . ALA A 1 304 ? -9.540 13.702 3.119 1.00 70.38 304 ALA A N 1
ATOM 2318 C CA . ALA A 1 304 ? -9.910 14.904 2.364 1.00 70.38 304 ALA A CA 1
ATOM 2319 C C . ALA A 1 304 ? -8.902 15.227 1.241 1.00 70.38 304 ALA A C 1
ATOM 2321 O O . ALA A 1 304 ? -7.782 15.646 1.511 1.00 70.38 304 ALA A O 1
ATOM 2322 N N . SER A 1 305 ? -9.257 15.036 -0.031 1.00 59.16 305 SER A N 1
ATOM 2323 C CA . SER A 1 305 ? -8.351 15.311 -1.162 1.00 59.16 305 SER A CA 1
ATOM 2324 C C . SER A 1 305 ? -7.745 16.731 -1.127 1.00 59.16 305 SER A C 1
ATOM 2326 O O . SER A 1 305 ? -8.415 17.675 -0.719 1.00 59.16 305 SER A O 1
ATOM 2328 N N . ARG A 1 306 ? -6.527 16.914 -1.681 1.00 51.44 306 ARG A N 1
ATOM 2329 C CA . ARG A 1 306 ? -5.861 18.229 -1.895 1.00 51.44 306 ARG A CA 1
ATOM 2330 C C . ARG A 1 306 ? -6.734 19.280 -2.601 1.00 51.44 306 ARG A C 1
ATOM 2332 O O . ARG A 1 306 ? -6.357 20.448 -2.646 1.00 51.44 306 ARG A O 1
ATOM 2339 N N . ARG A 1 307 ? -7.864 18.876 -3.193 1.00 42.94 307 ARG A N 1
ATOM 2340 C CA . ARG A 1 307 ? -8.857 19.787 -3.775 1.00 42.94 307 ARG A CA 1
ATOM 2341 C C . ARG A 1 307 ? -9.356 20.845 -2.789 1.00 42.94 307 ARG A C 1
ATOM 2343 O O . ARG A 1 307 ? -9.652 21.941 -3.246 1.00 42.94 307 ARG A O 1
ATOM 2350 N N . ASP A 1 308 ? -9.397 20.543 -1.492 1.00 43.91 308 ASP A N 1
ATOM 2351 C CA . ASP A 1 308 ? -9.931 21.473 -0.488 1.00 43.91 308 ASP A CA 1
ATOM 2352 C C . ASP A 1 308 ? -8.919 22.511 0.019 1.00 43.91 308 ASP A C 1
ATOM 2354 O O . ASP A 1 308 ? -9.328 23.557 0.517 1.00 43.91 308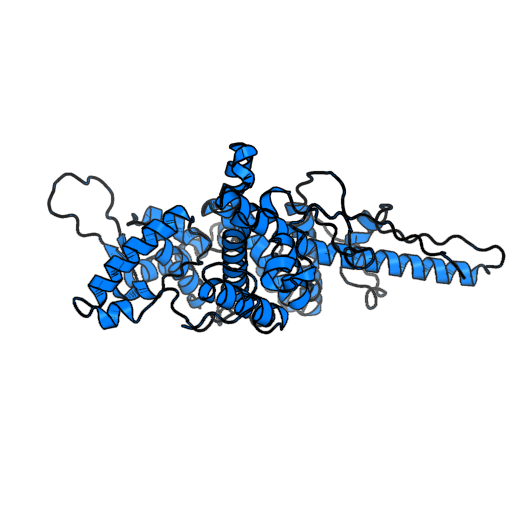 ASP A O 1
ATOM 2358 N N . ASP A 1 309 ? -7.612 22.299 -0.166 1.00 43.72 309 ASP A N 1
ATOM 2359 C CA . ASP A 1 309 ? -6.595 23.246 0.325 1.00 43.72 309 ASP A CA 1
ATOM 2360 C C . ASP A 1 309 ? -6.358 24.421 -0.645 1.00 43.72 309 ASP A C 1
ATOM 2362 O O . ASP A 1 309 ? -5.957 25.513 -0.236 1.00 43.72 309 ASP A O 1
ATOM 2366 N N . GLY A 1 310 ? -6.636 24.226 -1.941 1.00 38.38 310 GLY A N 1
ATOM 2367 C CA . GLY A 1 310 ? -6.417 25.223 -3.000 1.00 38.38 310 GLY A CA 1
ATOM 2368 C C . GLY A 1 310 ? -7.462 26.344 -3.077 1.00 38.38 310 GLY A C 1
ATOM 2369 O O . GLY A 1 310 ? -7.278 27.285 -3.846 1.00 38.38 310 GLY A O 1
ATOM 2370 N N . ALA A 1 311 ? -8.539 26.268 -2.292 1.00 36.06 311 ALA A N 1
ATOM 2371 C CA . ALA A 1 311 ? -9.598 27.281 -2.232 1.00 36.06 311 ALA A CA 1
ATOM 2372 C C . ALA A 1 311 ? -9.451 28.244 -1.036 1.00 36.06 311 ALA A C 1
ATOM 2374 O O . ALA A 1 311 ? -10.371 28.987 -0.709 1.00 36.06 311 ALA A O 1
ATOM 2375 N N . SER A 1 312 ? -8.280 28.286 -0.396 1.00 38.78 312 SER A N 1
ATOM 2376 C CA . SER A 1 312 ? -7.986 29.204 0.716 1.00 38.78 312 SER A CA 1
ATOM 2377 C C . SER A 1 312 ? -7.721 30.662 0.282 1.00 38.78 312 SER A C 1
ATOM 2379 O O . SER A 1 312 ? -7.373 31.496 1.113 1.00 38.78 312 SER A O 1
ATOM 2381 N N . GLY A 1 313 ? -7.930 30.999 -1.000 1.00 39.34 313 GLY A N 1
ATOM 2382 C CA . GLY A 1 313 ? -7.776 32.359 -1.532 1.00 39.34 313 GLY A CA 1
ATOM 2383 C C . GLY A 1 313 ? -9.067 33.092 -1.915 1.00 39.34 313 GLY A C 1
ATOM 2384 O O . GLY A 1 313 ? -9.046 34.316 -1.978 1.00 39.34 313 GLY A O 1
ATOM 2385 N N . LEU A 1 314 ? -10.185 32.401 -2.170 1.00 36.91 314 LEU A N 1
ATOM 2386 C CA . LEU A 1 314 ? -11.439 33.032 -2.613 1.00 36.91 314 LEU A CA 1
ATOM 2387 C C . LEU A 1 314 ? -12.656 32.183 -2.201 1.00 36.91 314 LEU A C 1
ATOM 2389 O O . LEU A 1 314 ? -13.030 31.260 -2.910 1.00 36.91 314 LEU A O 1
ATOM 2393 N N . GLY A 1 315 ? -13.266 32.511 -1.059 1.00 35.97 315 GLY A N 1
ATOM 2394 C CA . GLY A 1 315 ? -14.723 32.523 -0.825 1.00 35.97 315 GLY A CA 1
ATOM 2395 C C . GLY A 1 315 ? -15.633 31.309 -1.098 1.00 35.97 315 GLY A C 1
ATOM 2396 O O . GLY A 1 315 ? -16.812 31.415 -0.772 1.00 35.97 315 GLY A O 1
ATOM 2397 N N . GLU A 1 316 ? -15.191 30.172 -1.639 1.00 40.97 316 GLU A N 1
ATOM 2398 C CA . GLU A 1 316 ? -16.079 29.025 -1.901 1.00 40.97 316 GLU A CA 1
ATOM 2399 C C . GLU A 1 316 ? -16.039 28.001 -0.758 1.00 40.97 316 GLU A C 1
ATOM 2401 O O . GLU A 1 316 ? -15.311 27.013 -0.759 1.00 40.97 316 GLU A O 1
ATOM 2406 N N . SER A 1 317 ? -16.898 28.246 0.232 1.00 44.88 317 SER A N 1
ATOM 2407 C CA . SER A 1 317 ? -17.076 27.476 1.473 1.00 44.88 317 SER A CA 1
ATOM 2408 C C . SER A 1 317 ? -17.608 26.029 1.311 1.00 44.88 317 SER A C 1
ATOM 2410 O O . SER A 1 317 ? -17.947 25.387 2.308 1.00 44.88 317 SER A O 1
ATOM 2412 N N . GLY A 1 318 ? -17.742 25.502 0.091 1.00 47.75 318 GLY A N 1
ATOM 2413 C CA . GLY A 1 318 ? -18.487 24.263 -0.187 1.00 47.75 318 GLY A CA 1
ATOM 2414 C C . GLY A 1 318 ? -17.763 22.951 0.147 1.00 47.75 318 GLY A C 1
ATOM 2415 O O . GLY A 1 318 ? -18.384 22.028 0.674 1.00 47.75 318 GLY A O 1
ATOM 2416 N N . GLY A 1 319 ? -16.457 22.855 -0.125 1.00 51.31 319 GLY A N 1
ATOM 2417 C CA . GLY A 1 319 ? -15.692 21.604 0.026 1.00 51.31 319 GLY A CA 1
ATOM 2418 C C . GLY A 1 319 ? -15.462 21.196 1.484 1.00 51.31 319 GLY A C 1
ATOM 2419 O O . GLY A 1 319 ? -15.833 20.098 1.908 1.00 51.31 319 GLY A O 1
ATOM 2420 N N . GLY A 1 320 ? -15.014 22.154 2.303 1.00 63.06 320 GLY A N 1
ATOM 2421 C CA . GLY A 1 320 ? -14.852 21.960 3.745 1.00 63.06 320 GLY A CA 1
ATOM 2422 C C . GLY A 1 320 ? -16.165 21.670 4.489 1.00 63.06 320 GLY A C 1
ATOM 2423 O O . GLY A 1 320 ? -16.133 20.988 5.515 1.00 63.06 320 GLY A O 1
ATOM 2424 N N . SER A 1 321 ? -17.316 22.134 3.979 1.00 74.50 321 SER A N 1
ATOM 2425 C CA . SER A 1 321 ? -18.633 21.784 4.539 1.00 74.50 321 SER A CA 1
ATOM 2426 C C . SER A 1 321 ? -18.961 20.316 4.280 1.00 74.50 321 SER A C 1
ATOM 2428 O O . SER A 1 321 ? -19.215 19.577 5.227 1.00 74.50 321 SER A O 1
ATOM 2430 N N . MET A 1 322 ? -18.845 19.860 3.026 1.00 82.69 322 MET A N 1
ATOM 2431 C CA . MET A 1 322 ? -19.156 18.477 2.649 1.00 82.69 322 MET A CA 1
ATOM 2432 C C . MET A 1 322 ? -18.322 17.463 3.442 1.00 82.69 322 MET A C 1
ATOM 2434 O O . MET A 1 322 ? -18.866 16.480 3.945 1.00 82.69 322 MET A O 1
ATOM 2438 N N . PHE A 1 323 ? -17.017 17.706 3.609 1.00 87.94 323 PHE A N 1
ATOM 2439 C CA . PHE A 1 323 ? -16.170 16.844 4.437 1.00 87.94 323 PHE A CA 1
ATOM 2440 C C . PHE A 1 323 ? -16.664 16.770 5.888 1.00 87.94 323 PHE A C 1
ATOM 2442 O O . PHE A 1 323 ? -16.776 15.676 6.443 1.00 87.94 323 PHE A O 1
ATOM 2449 N N . ARG A 1 324 ? -16.987 17.913 6.509 1.00 90.25 324 ARG A N 1
ATOM 2450 C CA . ARG A 1 324 ? -17.465 17.970 7.902 1.00 90.25 324 ARG A CA 1
ATOM 2451 C C . ARG A 1 324 ? -18.818 17.285 8.085 1.00 90.25 324 ARG A C 1
ATOM 2453 O O . ARG A 1 324 ? -19.031 16.643 9.119 1.00 90.25 324 ARG A O 1
ATOM 2460 N N . ASP A 1 325 ? -19.697 17.394 7.096 1.00 91.81 325 ASP A N 1
ATOM 2461 C CA . ASP A 1 325 ? -21.015 16.761 7.100 1.00 91.81 325 ASP A CA 1
ATOM 2462 C C . ASP A 1 325 ? -20.876 15.237 7.019 1.00 91.81 325 ASP A C 1
ATOM 2464 O O . ASP A 1 325 ? -21.363 14.521 7.898 1.00 91.81 325 ASP A O 1
ATOM 2468 N N . VAL A 1 326 ? -20.107 14.735 6.043 1.00 92.94 326 VAL A N 1
ATOM 2469 C CA . VAL A 1 326 ? -19.837 13.294 5.894 1.00 92.94 326 VAL A CA 1
ATOM 2470 C C . VAL A 1 326 ? -19.098 12.746 7.116 1.00 92.94 326 VAL A C 1
ATOM 2472 O O . VAL A 1 326 ? -19.469 11.692 7.629 1.00 92.94 326 VAL A O 1
ATOM 2475 N N . PHE A 1 327 ? -18.109 13.473 7.643 1.00 95.00 327 PHE A N 1
ATOM 2476 C CA . PHE A 1 327 ? -17.427 13.114 8.888 1.00 95.00 327 PHE A CA 1
ATOM 2477 C C . PHE A 1 327 ? -18.408 12.931 10.046 1.00 95.00 327 PHE A C 1
ATOM 2479 O O . PHE A 1 327 ? -18.332 11.940 10.770 1.00 95.00 327 PHE A O 1
ATOM 2486 N N . SER A 1 328 ? -19.342 13.868 10.215 1.00 95.44 328 SER A N 1
ATOM 2487 C CA . SER A 1 328 ? -20.311 13.822 11.310 1.00 95.44 328 SER A CA 1
ATOM 2488 C C . SER A 1 328 ? -21.262 12.631 11.174 1.00 95.44 328 SER A C 1
ATOM 2490 O O . SER A 1 328 ? -21.549 11.969 12.171 1.00 95.44 328 SER A O 1
ATOM 2492 N N . VAL A 1 329 ? -21.699 12.316 9.949 1.00 96.06 329 VAL A N 1
ATOM 2493 C CA . VAL A 1 329 ? -22.508 11.122 9.657 1.00 96.06 329 VAL A CA 1
ATOM 2494 C C . VAL A 1 329 ? -21.744 9.847 10.015 1.00 96.06 329 VAL A C 1
ATOM 2496 O O . VAL A 1 329 ? -22.264 9.012 10.752 1.00 96.06 329 VAL A O 1
ATOM 2499 N N . VAL A 1 330 ? -20.497 9.710 9.554 1.00 97.12 330 VAL A N 1
ATOM 2500 C CA . VAL A 1 330 ? -19.682 8.511 9.807 1.00 97.12 330 VAL A CA 1
ATOM 2501 C C . VAL A 1 330 ? -19.364 8.342 11.290 1.00 97.12 330 VAL A C 1
ATOM 2503 O O . VAL A 1 330 ? -19.501 7.237 11.808 1.00 97.12 330 VAL A O 1
ATOM 2506 N N . LEU A 1 331 ? -18.972 9.413 11.989 1.00 97.06 331 LEU A N 1
ATOM 2507 C CA . LEU A 1 331 ? -18.658 9.359 13.418 1.00 97.06 331 LEU A CA 1
ATOM 2508 C C . LEU A 1 331 ? -19.862 8.871 14.233 1.00 97.06 331 LEU A C 1
ATOM 2510 O O . LEU A 1 331 ? -19.705 7.999 15.081 1.00 97.06 331 LEU A O 1
ATOM 2514 N N . ASN A 1 332 ? -21.059 9.392 13.955 1.00 96.00 332 ASN A N 1
ATOM 2515 C CA . ASN A 1 332 ? -22.277 8.981 14.657 1.00 96.00 332 ASN A CA 1
ATOM 2516 C C . ASN A 1 332 ? -22.685 7.532 14.338 1.00 96.00 332 ASN A C 1
ATOM 2518 O O . ASN A 1 332 ? -23.256 6.843 15.190 1.00 96.00 332 ASN A O 1
ATOM 2522 N N . ASP A 1 333 ? -22.385 7.063 13.125 1.00 97.38 333 ASP A N 1
ATOM 2523 C CA . ASP A 1 333 ? -22.641 5.687 12.711 1.00 97.38 333 ASP A CA 1
ATOM 2524 C C . ASP A 1 333 ? -21.726 4.701 13.452 1.00 97.38 333 ASP A C 1
ATOM 2526 O O . ASP A 1 333 ? -22.224 3.805 14.134 1.00 97.38 333 ASP A O 1
ATOM 2530 N N . ILE A 1 334 ? -20.403 4.908 13.430 1.00 97.19 334 ILE A N 1
ATOM 2531 C CA . ILE A 1 334 ? -19.443 3.914 13.947 1.00 97.19 334 ILE A CA 1
ATOM 2532 C C . ILE A 1 334 ? -19.035 4.095 15.406 1.00 97.19 334 ILE A C 1
ATOM 2534 O O . ILE A 1 334 ? -18.503 3.161 16.007 1.00 97.19 334 ILE A O 1
ATOM 2538 N N . ALA A 1 335 ? -19.256 5.274 15.987 1.00 96.50 335 ALA A N 1
ATOM 2539 C CA . ALA A 1 335 ? -18.752 5.614 17.310 1.00 96.50 335 ALA A CA 1
ATOM 2540 C C . ALA A 1 335 ? -19.870 5.981 18.284 1.00 96.50 335 ALA A C 1
ATOM 2542 O O . ALA A 1 335 ? -20.920 6.507 17.914 1.00 96.50 335 ALA A O 1
ATOM 2543 N N . LYS A 1 336 ? -19.632 5.714 19.565 1.00 94.62 336 LYS A N 1
ATOM 2544 C CA . LYS A 1 336 ? -20.484 6.156 20.672 1.00 94.62 336 LYS A CA 1
ATOM 2545 C C . LYS A 1 336 ? -19.675 7.032 21.614 1.00 94.62 336 LYS A C 1
ATOM 2547 O O . LYS A 1 336 ? -18.465 6.863 21.751 1.00 94.62 336 LYS A O 1
ATOM 2552 N N . GLN A 1 337 ? -20.340 7.974 22.269 1.00 92.00 337 GLN A N 1
ATOM 2553 C CA . GLN A 1 337 ? -19.688 8.796 23.277 1.00 92.00 337 GLN A CA 1
ATOM 2554 C C . GLN A 1 337 ? -19.342 7.922 24.487 1.00 92.00 337 GLN A C 1
ATOM 2556 O O . GLN A 1 337 ? -20.203 7.226 25.027 1.00 92.00 337 GLN A O 1
ATOM 2561 N N . LYS A 1 338 ? -18.076 7.952 24.902 1.00 86.19 338 LYS A N 1
ATOM 2562 C CA . LYS A 1 338 ? -17.588 7.209 26.058 1.00 86.19 338 LYS A CA 1
ATOM 2563 C C . LYS A 1 338 ? -18.341 7.686 27.295 1.00 86.19 338 LYS A C 1
ATOM 2565 O O . LYS A 1 338 ? -18.274 8.863 27.654 1.00 86.19 338 LYS A O 1
ATOM 2570 N N . THR A 1 339 ? -19.068 6.780 27.942 1.00 73.12 339 THR A N 1
ATOM 2571 C CA . THR A 1 339 ? -19.795 7.094 29.172 1.00 73.12 339 THR A CA 1
ATOM 2572 C C . THR A 1 339 ? -18.774 7.310 30.282 1.00 73.12 339 THR A C 1
ATOM 2574 O O . THR A 1 339 ? -18.186 6.365 30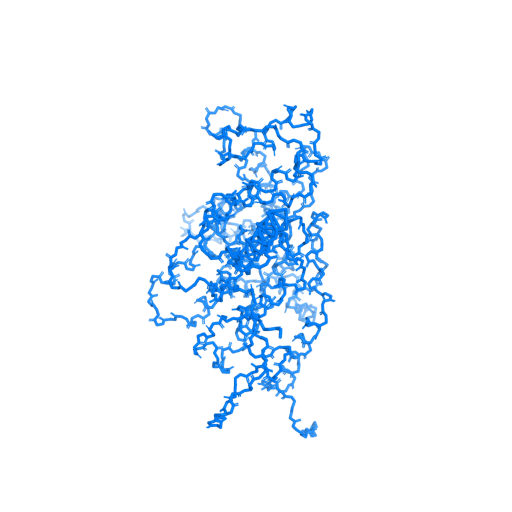.805 1.00 73.12 339 THR A O 1
ATOM 2577 N N . VAL A 1 340 ? -18.508 8.573 30.609 1.00 62.69 340 VAL A N 1
ATOM 2578 C CA . VAL A 1 340 ? -17.689 8.930 31.765 1.00 62.69 340 VAL A CA 1
ATOM 2579 C C . VAL A 1 340 ? -18.508 8.560 32.999 1.00 62.69 340 VAL A C 1
ATOM 2581 O O . VAL A 1 340 ? -19.532 9.184 33.272 1.00 62.69 340 VAL A O 1
ATOM 2584 N N . GLY A 1 341 ? -18.106 7.509 33.719 1.00 56.59 341 GLY A N 1
ATOM 2585 C CA . GLY A 1 341 ? -18.674 7.225 35.037 1.00 56.59 341 GLY A CA 1
ATOM 2586 C C . GLY A 1 341 ? -18.560 8.474 35.915 1.00 56.59 341 GLY A C 1
ATOM 2587 O O . GLY A 1 341 ? -17.587 9.208 35.781 1.00 56.59 341 GLY A O 1
ATOM 2588 N N . SER A 1 342 ? -19.548 8.731 36.779 1.00 46.12 342 SER A N 1
ATOM 2589 C CA . SER A 1 342 ? -19.766 9.968 37.563 1.00 46.12 342 SER A CA 1
ATOM 2590 C C . SER A 1 342 ? -18.615 10.474 38.461 1.00 46.12 342 SER A C 1
ATOM 2592 O O . SER A 1 342 ? -18.837 11.310 39.336 1.00 46.12 342 SER A O 1
ATOM 2594 N N . SER A 1 343 ? -17.375 10.024 38.284 1.00 48.16 343 SER A N 1
ATOM 2595 C CA . SER A 1 343 ? -16.196 10.647 38.870 1.00 48.16 343 SER A CA 1
ATOM 2596 C C . SER A 1 343 ? -15.944 12.018 38.234 1.00 48.16 343 SER A C 1
ATOM 2598 O O . SER A 1 343 ? -15.644 12.122 37.045 1.00 48.16 343 SER A O 1
ATOM 2600 N N . ARG A 1 344 ? -16.017 13.065 39.063 1.00 47.84 344 ARG A N 1
ATOM 2601 C CA . ARG A 1 344 ? -15.774 14.497 38.786 1.00 47.84 344 ARG A CA 1
ATOM 2602 C C . ARG A 1 344 ? -14.351 14.845 38.282 1.00 47.84 344 ARG A C 1
ATOM 2604 O O . ARG A 1 344 ? -13.899 15.966 38.478 1.00 47.84 344 ARG A O 1
ATOM 2611 N N . ALA A 1 345 ? -13.628 13.908 37.668 1.00 49.53 345 ALA A N 1
ATOM 2612 C CA . ALA A 1 345 ? -12.192 14.014 37.401 1.00 49.53 345 ALA A CA 1
ATOM 2613 C C . ALA A 1 345 ? -11.790 14.053 35.912 1.00 49.53 345 ALA A C 1
ATOM 2615 O O . ALA A 1 345 ? -10.601 14.167 35.635 1.00 49.53 345 ALA A O 1
ATOM 2616 N N . SER A 1 346 ? -12.715 14.005 34.942 1.00 55.06 346 SER A N 1
ATOM 2617 C CA . SER A 1 346 ? -12.360 14.245 33.531 1.00 55.06 346 SER A CA 1
ATOM 2618 C C . SER A 1 346 ? -12.907 15.589 33.048 1.00 55.06 346 SER A C 1
ATOM 2620 O O . SER A 1 346 ? -14.011 15.676 32.521 1.00 55.06 346 SER A O 1
ATOM 2622 N N . SER A 1 347 ? -12.122 16.652 33.204 1.00 59.00 347 SER A N 1
ATOM 2623 C CA . SER A 1 347 ? -12.401 17.983 32.638 1.00 59.00 347 SER A CA 1
ATOM 2624 C C . SER A 1 347 ? -12.164 18.069 31.117 1.00 59.00 347 SER A C 1
ATOM 2626 O O . SER A 1 347 ? -12.150 19.162 30.555 1.00 59.00 347 SER A O 1
ATOM 2628 N N . GLY A 1 348 ? -11.944 16.933 30.447 1.00 67.25 348 GLY A N 1
ATOM 2629 C CA . GLY A 1 348 ? -11.662 16.863 29.016 1.00 67.25 348 GLY A CA 1
ATOM 2630 C C . GLY A 1 348 ? -12.923 16.867 28.139 1.00 67.25 348 GLY A C 1
ATOM 2631 O O . GLY A 1 348 ? -14.011 16.535 28.618 1.00 67.25 348 GLY A O 1
ATOM 2632 N N . PRO A 1 349 ? -12.791 17.204 26.841 1.00 77.38 349 PRO A N 1
ATOM 2633 C CA . PRO A 1 349 ? -13.875 17.080 25.873 1.00 77.38 349 PRO A CA 1
ATOM 2634 C C . PRO A 1 349 ? -14.445 15.654 25.830 1.00 77.38 349 PRO A C 1
ATOM 2636 O O . PRO A 1 349 ? -13.709 14.691 26.066 1.00 77.38 349 PRO A O 1
ATOM 2639 N N . PRO A 1 350 ? -15.731 15.486 25.478 1.00 84.75 350 PRO A N 1
ATOM 2640 C CA . PRO A 1 350 ? -16.318 14.164 25.328 1.00 84.75 350 PRO A CA 1
ATOM 2641 C C . PRO A 1 350 ? -15.559 13.352 24.272 1.00 84.75 350 PRO A C 1
ATOM 2643 O O . PRO A 1 350 ? -15.413 13.780 23.123 1.00 84.75 350 PRO A O 1
ATOM 2646 N N . ALA A 1 351 ? -15.075 12.181 24.681 1.00 92.06 351 ALA A N 1
ATOM 2647 C CA . ALA A 1 351 ? -14.382 11.243 23.810 1.00 92.06 351 ALA A CA 1
ATOM 2648 C C . ALA A 1 351 ? -15.370 10.257 23.177 1.00 92.06 351 ALA A C 1
ATOM 2650 O O . ALA A 1 351 ? -16.367 9.871 23.789 1.00 92.06 351 ALA A O 1
ATOM 2651 N N . PHE A 1 352 ? -15.067 9.828 21.962 1.00 95.56 352 PHE A N 1
ATOM 2652 C CA . PHE A 1 352 ? -15.791 8.823 21.202 1.00 95.56 352 PHE A CA 1
ATOM 2653 C C . PHE A 1 352 ? -14.989 7.526 21.192 1.00 95.56 352 PHE A C 1
ATOM 2655 O O . PHE A 1 352 ? -13.770 7.557 21.050 1.00 95.56 352 PHE A O 1
ATOM 2662 N N . GLU A 1 353 ? -15.670 6.395 21.330 1.00 95.62 353 GLU A N 1
ATOM 2663 C CA . GLU A 1 353 ? -15.093 5.058 21.198 1.00 95.62 353 GLU A CA 1
ATOM 2664 C C . GLU A 1 353 ? -15.830 4.257 20.121 1.00 95.62 353 GLU A C 1
ATOM 2666 O O . GLU A 1 353 ? -17.019 4.482 19.867 1.00 95.62 353 GLU A O 1
ATOM 2671 N N . LEU A 1 354 ? -15.117 3.330 19.477 1.00 96.88 354 LEU A N 1
ATOM 2672 C CA . LEU A 1 354 ? -15.678 2.464 18.443 1.00 96.88 354 LEU A CA 1
ATOM 2673 C C . LEU A 1 354 ? -16.796 1.589 19.029 1.00 96.88 354 LEU A C 1
ATOM 2675 O O . LEU A 1 354 ? -16.634 0.992 20.098 1.00 96.88 354 LEU A O 1
ATOM 2679 N N . LYS A 1 355 ? -17.932 1.494 18.333 1.00 96.00 355 LYS A N 1
ATOM 2680 C CA . LYS A 1 355 ? -19.005 0.594 18.760 1.00 96.00 355 LYS A CA 1
ATOM 2681 C C . LYS A 1 355 ? -18.646 -0.876 18.452 1.00 96.00 355 LYS A C 1
ATOM 2683 O O . LYS A 1 355 ? -17.991 -1.141 17.439 1.00 96.00 355 LYS A O 1
ATOM 2688 N N . PRO A 1 356 ? -19.067 -1.849 19.286 1.00 93.06 356 PRO A N 1
ATOM 2689 C CA . PRO A 1 356 ? -18.729 -3.262 19.099 1.00 93.06 356 PRO A CA 1
ATOM 2690 C C . PRO A 1 356 ? -19.147 -3.845 17.747 1.00 93.06 356 PRO A C 1
ATOM 2692 O O . PRO A 1 356 ? -18.476 -4.738 17.238 1.00 93.06 356 PRO A O 1
ATOM 2695 N N . GLU A 1 357 ? -20.217 -3.340 17.131 1.00 92.69 357 GLU A N 1
ATOM 2696 C CA . GLU A 1 357 ? -20.781 -3.879 15.889 1.00 92.69 357 GLU A CA 1
ATOM 2697 C C . GLU A 1 357 ? -19.777 -3.824 14.728 1.00 92.69 357 GLU A C 1
ATOM 2699 O O . GLU A 1 357 ? -19.799 -4.709 13.867 1.00 92.69 357 GLU A O 1
ATOM 2704 N N . PHE A 1 358 ? -18.854 -2.857 14.769 1.00 92.75 358 PHE A N 1
ATOM 2705 C CA . PHE A 1 358 ? -17.892 -2.538 13.712 1.00 92.75 358 PHE A CA 1
ATOM 2706 C C . PHE A 1 358 ? -16.484 -3.102 13.941 1.00 92.75 358 PHE A C 1
ATOM 2708 O O . PHE A 1 358 ? -15.591 -2.878 13.129 1.00 92.75 358 PHE A O 1
ATOM 2715 N N . CYS A 1 359 ? -16.258 -3.876 15.007 1.00 90.06 359 CYS A N 1
ATOM 2716 C CA . CYS A 1 359 ? -14.935 -4.447 15.304 1.00 90.06 359 CYS A CA 1
ATOM 2717 C C . CYS A 1 359 ? -14.409 -5.433 14.236 1.00 90.06 359 CYS A C 1
ATOM 2719 O O . CYS A 1 359 ? -13.221 -5.752 14.214 1.00 90.06 359 CYS A O 1
ATOM 2721 N N . ASP A 1 360 ? -15.278 -5.924 13.351 1.00 87.88 360 ASP A N 1
ATOM 2722 C CA . ASP A 1 360 ? -14.917 -6.810 12.238 1.00 87.88 360 ASP A CA 1
ATOM 2723 C C . ASP A 1 360 ? -14.349 -6.082 11.021 1.00 87.88 360 ASP A C 1
ATOM 2725 O O . ASP A 1 360 ? -13.718 -6.712 10.179 1.00 87.88 360 ASP A O 1
ATOM 2729 N N . GLU A 1 361 ? -14.573 -4.772 10.916 1.00 90.25 361 GLU A N 1
ATOM 2730 C CA . GLU A 1 361 ? -14.045 -3.956 9.818 1.00 90.25 361 GLU A CA 1
ATOM 2731 C C . GLU A 1 361 ? -12.591 -3.519 10.059 1.00 90.25 361 GLU A C 1
ATOM 2733 O O . GLU A 1 361 ? -11.970 -2.925 9.176 1.00 90.25 361 GLU A O 1
ATOM 2738 N N . TYR A 1 362 ? -12.042 -3.809 11.243 1.00 91.88 362 TYR A N 1
ATOM 2739 C CA . TYR A 1 362 ? -10.647 -3.537 11.559 1.00 91.88 362 TYR A CA 1
ATOM 2740 C C . TYR A 1 362 ? -9.712 -4.398 10.708 1.00 91.88 362 TYR A C 1
ATOM 2742 O O . TYR A 1 362 ? -9.797 -5.629 10.702 1.00 91.88 362 TYR A O 1
ATOM 2750 N N . ASP A 1 363 ? -8.778 -3.731 10.044 1.00 89.50 363 ASP A N 1
ATOM 2751 C CA . ASP A 1 363 ? -7.760 -4.323 9.196 1.00 89.50 363 ASP A CA 1
ATOM 2752 C C . ASP A 1 363 ? -6.380 -4.233 9.880 1.00 89.50 363 ASP A C 1
ATOM 2754 O O . ASP A 1 363 ? -5.830 -3.138 10.039 1.00 89.50 363 ASP A O 1
ATOM 2758 N N . PRO A 1 364 ? -5.771 -5.373 10.259 1.00 88.19 364 PRO A N 1
ATOM 2759 C CA . PRO A 1 364 ? -4.425 -5.409 10.834 1.00 88.19 364 PRO A CA 1
ATOM 2760 C C . PRO A 1 364 ? -3.318 -4.902 9.898 1.00 88.19 364 PRO A C 1
ATOM 2762 O O . PRO A 1 364 ? -2.191 -4.708 10.344 1.00 88.19 364 PRO A O 1
ATOM 2765 N N . THR A 1 365 ? -3.610 -4.727 8.606 1.00 87.38 365 THR A N 1
ATOM 2766 C CA . THR A 1 365 ? -2.678 -4.202 7.598 1.00 87.38 365 THR A CA 1
ATOM 2767 C C . THR A 1 365 ? -2.881 -2.712 7.305 1.00 87.38 365 THR A C 1
ATOM 2769 O O . THR A 1 365 ? -2.179 -2.157 6.458 1.00 87.38 365 THR A O 1
ATOM 2772 N N . PHE A 1 366 ? -3.812 -2.044 8.000 1.00 89.94 366 PHE A N 1
ATOM 2773 C CA . PHE A 1 366 ? -4.132 -0.641 7.754 1.00 89.94 366 PHE A CA 1
ATOM 2774 C C . PHE A 1 366 ? -2.935 0.293 7.958 1.00 89.94 366 PHE A C 1
ATOM 2776 O O . PHE A 1 366 ? -2.403 0.484 9.042 1.00 89.94 366 PHE A O 1
ATOM 2783 N N . TYR A 1 367 ? -2.528 0.939 6.880 1.00 87.19 367 TYR A N 1
ATOM 2784 C CA . TYR A 1 367 ? -1.181 1.468 6.761 1.00 87.19 367 TYR A CA 1
ATOM 2785 C C . TYR A 1 367 ? -0.978 2.883 7.340 1.00 87.19 367 TYR A C 1
ATOM 2787 O O . TYR A 1 367 ? 0.170 3.315 7.460 1.00 87.19 367 TYR A O 1
ATOM 2795 N N . HIS A 1 368 ? -2.048 3.593 7.726 1.00 88.56 368 HIS A N 1
ATOM 2796 C CA . HIS A 1 368 ? -1.963 4.883 8.435 1.00 88.56 368 HIS A CA 1
ATOM 2797 C C . HIS A 1 368 ? -1.945 4.751 9.963 1.00 88.56 368 HIS A C 1
ATOM 2799 O O . HIS A 1 368 ? -1.895 5.764 10.664 1.00 88.56 368 HIS A O 1
ATOM 2805 N N . LEU A 1 369 ? -1.967 3.525 10.491 1.00 88.38 369 LEU A N 1
ATOM 2806 C CA . LEU A 1 369 ? -1.803 3.257 11.914 1.00 88.38 369 LEU A CA 1
ATOM 2807 C C . LEU A 1 369 ? -0.400 2.702 12.182 1.00 88.38 369 LEU A C 1
ATOM 2809 O O . LEU A 1 369 ? 0.140 1.906 11.412 1.00 88.38 369 LEU A O 1
ATOM 2813 N N . ARG A 1 370 ? 0.243 3.146 13.267 1.00 85.75 370 ARG A N 1
ATOM 2814 C CA . ARG A 1 370 ? 1.593 2.674 13.600 1.00 85.75 370 ARG A CA 1
ATOM 2815 C C . ARG A 1 370 ? 1.527 1.250 14.125 1.00 85.75 370 ARG A C 1
ATOM 2817 O O . ARG A 1 370 ? 0.552 0.851 14.750 1.00 85.75 370 ARG A O 1
ATOM 2824 N N . ARG A 1 371 ? 2.621 0.501 13.985 1.00 83.19 371 ARG A N 1
ATOM 2825 C CA . ARG A 1 371 ? 2.715 -0.869 14.515 1.00 83.19 371 ARG A CA 1
ATOM 2826 C C . ARG A 1 371 ? 2.410 -0.962 16.017 1.00 83.19 371 ARG A C 1
ATOM 2828 O O . ARG A 1 371 ? 1.740 -1.895 16.445 1.00 83.19 371 ARG A O 1
ATOM 2835 N N . GLN A 1 372 ? 2.909 -0.015 16.812 1.00 84.94 372 GLN A N 1
ATOM 2836 C CA . GLN A 1 372 ? 2.642 0.024 18.256 1.00 84.94 372 GLN A CA 1
ATOM 2837 C C . GLN A 1 372 ? 1.150 0.249 18.535 1.00 84.94 372 GLN A C 1
ATOM 2839 O O . GLN A 1 372 ? 0.565 -0.431 19.375 1.00 84.94 372 GLN A O 1
ATOM 2844 N N . ASP A 1 373 ? 0.521 1.126 17.755 1.00 90.31 373 ASP A N 1
ATOM 2845 C CA . ASP A 1 373 ? -0.901 1.432 17.877 1.00 90.31 373 ASP A CA 1
ATOM 2846 C C . ASP A 1 373 ? -1.770 0.267 17.381 1.00 90.31 373 ASP A C 1
ATOM 2848 O O . ASP A 1 373 ? -2.821 0.007 17.957 1.00 90.31 373 ASP A O 1
ATOM 2852 N N . HIS A 1 374 ? -1.317 -0.495 16.378 1.00 90.94 374 HIS A N 1
ATOM 2853 C CA . HIS A 1 374 ? -1.959 -1.741 15.950 1.00 90.94 374 HIS A CA 1
ATOM 2854 C C . HIS A 1 374 ? -1.987 -2.791 17.059 1.00 90.94 374 HIS A C 1
ATOM 2856 O O . HIS A 1 374 ? -3.004 -3.462 17.221 1.00 90.94 374 HIS A O 1
ATOM 2862 N N . GLN A 1 375 ? -0.902 -2.934 17.828 1.00 89.19 375 GLN A N 1
ATOM 2863 C CA . GLN A 1 375 ? -0.872 -3.866 18.956 1.00 89.19 375 GLN A CA 1
ATOM 2864 C C . GLN A 1 375 ? -1.946 -3.496 19.984 1.00 89.19 375 GLN A C 1
ATOM 2866 O O . GLN A 1 375 ? -2.718 -4.355 20.404 1.00 89.19 375 GLN A O 1
ATOM 2871 N N . HIS A 1 376 ? -2.045 -2.208 20.326 1.00 92.12 376 HIS A N 1
ATOM 2872 C CA . HIS A 1 376 ? -3.075 -1.729 21.242 1.00 92.12 376 HIS A CA 1
ATOM 2873 C C . HIS A 1 376 ? -4.488 -1.883 20.658 1.00 92.12 376 HIS A C 1
ATOM 2875 O O . HIS A 1 376 ? -5.402 -2.353 21.338 1.00 92.12 376 HIS A O 1
ATOM 2881 N N . ALA A 1 377 ? -4.660 -1.556 19.376 1.00 93.94 377 ALA A N 1
ATOM 2882 C CA . ALA A 1 377 ? -5.929 -1.688 18.682 1.00 93.94 377 ALA A CA 1
ATOM 2883 C C . ALA A 1 377 ? -6.410 -3.143 18.641 1.00 93.94 377 ALA A C 1
ATOM 2885 O O . ALA A 1 377 ? -7.588 -3.398 18.861 1.00 93.94 377 ALA A O 1
ATOM 2886 N N . MET A 1 378 ? -5.520 -4.116 18.433 1.00 91.38 378 MET A N 1
ATOM 2887 C CA . MET A 1 378 ? -5.884 -5.537 18.454 1.00 91.38 378 MET A CA 1
ATOM 2888 C C . MET A 1 378 ? -6.444 -5.979 19.812 1.00 91.38 378 MET A C 1
ATOM 2890 O O . MET A 1 378 ? -7.434 -6.712 19.841 1.00 91.38 378 MET A O 1
ATOM 2894 N N . ASP A 1 379 ? -5.890 -5.485 20.922 1.00 90.25 379 ASP A N 1
ATOM 2895 C CA . ASP A 1 379 ? -6.411 -5.769 22.265 1.00 90.25 379 ASP A CA 1
ATOM 2896 C C . ASP A 1 379 ? -7.808 -5.156 22.471 1.00 90.25 379 ASP A C 1
ATOM 2898 O O . ASP A 1 379 ? -8.723 -5.797 23.004 1.00 90.25 379 ASP A O 1
ATOM 2902 N N . VAL A 1 380 ? -8.009 -3.919 22.000 1.00 92.56 380 VAL A N 1
ATOM 2903 C CA . VAL A 1 380 ? -9.314 -3.239 22.028 1.00 92.56 380 VAL A CA 1
ATOM 2904 C C . VAL A 1 380 ? -10.336 -3.991 21.178 1.00 92.56 380 VAL A C 1
ATOM 2906 O O .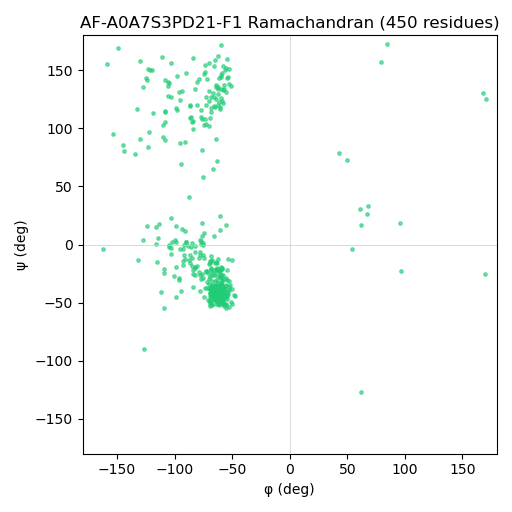 VAL A 1 380 ? -11.452 -4.235 21.643 1.00 92.56 380 VAL A O 1
ATOM 2909 N N . ILE A 1 381 ? -9.961 -4.406 19.968 1.00 92.06 381 ILE A N 1
ATOM 2910 C CA . ILE A 1 381 ? -10.812 -5.176 19.059 1.00 92.06 381 ILE A CA 1
ATOM 2911 C C . ILE A 1 381 ? -11.184 -6.515 19.692 1.00 92.06 381 ILE A C 1
ATOM 2913 O O . ILE A 1 381 ? -12.366 -6.841 19.736 1.00 92.06 381 ILE A O 1
ATOM 2917 N N . ALA A 1 382 ? -10.238 -7.251 20.282 1.00 87.75 382 ALA A N 1
ATOM 2918 C CA . ALA A 1 382 ? -10.534 -8.495 20.994 1.00 87.75 382 ALA A CA 1
ATOM 2919 C C . ALA A 1 382 ? -11.560 -8.294 22.126 1.00 87.75 382 ALA A C 1
ATOM 2921 O O . ALA A 1 382 ? -12.454 -9.121 22.320 1.00 87.75 382 ALA A O 1
ATOM 2922 N N . ARG A 1 383 ? -11.492 -7.170 22.851 1.00 88.69 383 ARG A N 1
ATOM 2923 C CA . ARG A 1 383 ? -12.493 -6.809 23.867 1.00 88.69 383 ARG A CA 1
ATOM 2924 C C . ARG A 1 383 ? -13.854 -6.465 23.254 1.00 88.69 383 ARG A C 1
ATOM 2926 O O . ARG A 1 383 ? -14.870 -6.925 23.766 1.00 88.69 383 ARG A O 1
ATOM 2933 N N . LEU A 1 384 ? -13.892 -5.674 22.183 1.00 90.69 384 LEU A N 1
ATOM 2934 C CA . LEU A 1 384 ? -15.137 -5.305 21.496 1.00 90.69 384 LEU A CA 1
ATOM 2935 C C . LEU A 1 384 ? -15.845 -6.531 20.909 1.00 90.69 384 LEU A C 1
ATOM 2937 O O . LEU A 1 384 ? -17.062 -6.640 20.991 1.00 90.69 384 LEU A O 1
ATOM 2941 N N . ARG A 1 385 ? -15.084 -7.502 20.409 1.00 87.19 385 ARG A N 1
ATOM 2942 C CA . ARG A 1 385 ? -15.599 -8.794 19.951 1.00 87.19 385 ARG A CA 1
ATOM 2943 C C . ARG A 1 385 ? -16.291 -9.571 21.062 1.00 87.19 385 ARG A C 1
ATOM 2945 O O . ARG A 1 385 ? -17.433 -9.989 20.900 1.00 87.19 385 ARG A O 1
ATOM 2952 N N . LYS A 1 386 ? -15.651 -9.681 22.229 1.00 85.25 386 LYS A N 1
ATOM 2953 C CA . LYS A 1 386 ? -16.280 -10.283 23.417 1.00 85.25 386 LYS A CA 1
ATOM 2954 C C . LYS A 1 386 ? -17.567 -9.557 23.814 1.00 85.25 386 LYS A C 1
ATOM 2956 O O . LYS A 1 386 ? -18.521 -10.196 24.224 1.00 85.25 386 LYS A O 1
ATOM 2961 N N . GLN A 1 387 ? -17.632 -8.233 23.659 1.00 88.62 387 GLN A N 1
ATOM 2962 C CA . GLN A 1 387 ? -18.873 -7.484 23.900 1.00 88.62 387 GLN A CA 1
ATOM 2963 C C . GLN A 1 387 ? -19.952 -7.782 22.849 1.00 88.62 387 GLN A C 1
ATOM 2965 O O . GLN A 1 387 ? -21.121 -7.885 23.203 1.00 88.62 387 GLN A O 1
ATOM 2970 N N . LYS A 1 388 ? -19.566 -7.939 21.578 1.00 87.75 388 LYS A N 1
ATOM 2971 C CA . LYS A 1 388 ? -20.478 -8.232 20.466 1.00 87.75 388 LYS A CA 1
ATOM 2972 C C . LYS A 1 388 ? -21.110 -9.625 20.564 1.00 87.75 388 LYS A C 1
ATOM 2974 O O . LYS A 1 388 ? -22.296 -9.757 20.284 1.00 87.75 388 LYS A O 1
ATOM 2979 N N . TRP A 1 389 ? -20.336 -10.642 20.950 1.00 82.31 389 TRP A N 1
ATOM 2980 C CA . TRP A 1 389 ? -20.798 -12.041 21.021 1.00 82.31 389 TRP A CA 1
ATOM 2981 C C . TRP A 1 389 ? -21.056 -12.554 22.446 1.00 82.31 389 TRP A C 1
ATOM 2983 O O . TRP A 1 389 ? -21.524 -13.676 22.631 1.00 82.31 389 TRP A O 1
ATOM 2993 N N . GLY A 1 390 ? -20.805 -11.739 23.472 1.00 79.19 390 GLY A N 1
ATOM 2994 C CA . GLY A 1 390 ? -21.035 -12.106 24.868 1.00 79.19 390 GLY A CA 1
ATOM 2995 C C . GLY A 1 390 ? -20.187 -13.303 25.311 1.00 79.19 390 GLY A C 1
ATOM 2996 O O . GLY A 1 390 ? -18.964 -13.298 25.172 1.00 79.19 390 GLY A O 1
ATOM 2997 N N . ASN A 1 391 ? -20.850 -14.322 25.868 1.00 69.56 391 ASN A N 1
ATOM 2998 C CA . ASN A 1 391 ? -20.217 -15.546 26.379 1.00 69.56 391 ASN A CA 1
ATOM 2999 C C . ASN A 1 391 ? -20.057 -16.652 25.323 1.00 69.56 391 ASN A C 1
ATOM 3001 O O . ASN A 1 391 ? -19.534 -17.716 25.654 1.00 69.56 391 ASN A O 1
ATOM 3005 N N . ASP A 1 392 ? -20.502 -16.431 24.083 1.00 77.19 392 ASP A N 1
ATOM 3006 C CA . ASP A 1 392 ? -20.317 -17.393 22.997 1.00 77.19 392 ASP A CA 1
ATOM 3007 C C . ASP A 1 392 ? -18.867 -17.333 22.497 1.00 77.19 392 ASP A C 1
ATOM 3009 O O . ASP A 1 392 ? -18.509 -16.628 21.546 1.00 77.19 392 ASP A O 1
ATOM 3013 N N . LYS A 1 393 ? -18.004 -18.026 23.241 1.00 69.88 393 LYS A N 1
ATOM 3014 C CA . LYS A 1 393 ? -16.564 -18.064 23.003 1.00 69.88 393 LYS A CA 1
ATOM 3015 C C . LYS A 1 393 ? -16.241 -18.723 21.663 1.00 69.88 393 LYS A C 1
ATOM 3017 O O . LYS A 1 393 ? -15.347 -18.247 20.975 1.00 69.88 393 LYS A O 1
ATOM 3022 N N . ASP A 1 394 ? -17.008 -19.734 21.264 1.00 71.25 394 ASP A N 1
ATOM 3023 C CA . ASP A 1 394 ? -16.813 -20.430 19.994 1.00 71.25 394 ASP A CA 1
ATOM 3024 C C . ASP A 1 394 ? -17.155 -19.513 18.809 1.00 71.25 394 ASP A C 1
ATOM 3026 O O . ASP A 1 394 ? -16.392 -19.440 17.845 1.00 71.25 394 ASP A O 1
ATOM 3030 N N . ALA A 1 395 ? -18.233 -18.721 18.896 1.00 72.12 395 ALA A N 1
ATOM 3031 C CA . ALA A 1 395 ? -18.541 -17.710 17.884 1.00 72.12 395 ALA A CA 1
ATOM 3032 C C . ALA A 1 395 ? -17.487 -16.590 17.832 1.00 72.12 395 ALA A C 1
ATOM 3034 O O . ALA A 1 395 ? -17.096 -16.168 16.739 1.00 72.12 395 ALA A O 1
ATOM 3035 N N . ALA A 1 396 ? -16.991 -16.131 18.984 1.00 66.94 396 ALA A N 1
ATOM 3036 C CA . ALA A 1 396 ? -15.946 -15.110 19.051 1.00 66.94 396 ALA A CA 1
ATOM 3037 C C . ALA A 1 396 ? -14.598 -15.603 18.486 1.00 66.94 396 ALA A C 1
ATOM 30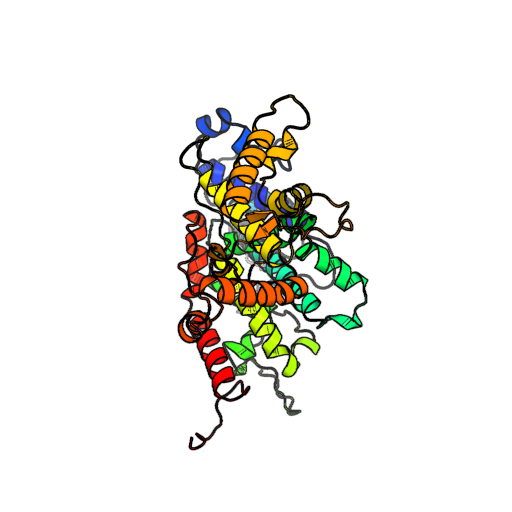39 O O . ALA A 1 396 ? -13.946 -14.865 17.742 1.00 66.94 396 ALA A O 1
ATOM 3040 N N . ASP A 1 397 ? -14.212 -16.845 18.790 1.00 67.31 397 ASP A N 1
ATOM 3041 C CA . ASP A 1 397 ? -12.957 -17.464 18.346 1.00 67.31 397 ASP A CA 1
ATOM 3042 C C . ASP A 1 397 ? -13.035 -17.927 16.875 1.00 67.31 397 ASP A C 1
ATOM 3044 O O . ASP A 1 397 ? -12.024 -17.916 16.169 1.00 67.31 397 ASP A O 1
ATOM 3048 N N . SER A 1 398 ? -14.235 -18.232 16.356 1.00 68.56 398 SER A N 1
ATOM 3049 C CA . SER A 1 398 ? -14.443 -18.567 14.936 1.00 68.56 398 SER A CA 1
ATOM 3050 C C . SER A 1 398 ? -14.082 -17.421 13.976 1.00 68.56 398 SER A C 1
ATOM 3052 O O . SER A 1 398 ? -13.740 -17.662 12.816 1.00 68.56 398 SER A O 1
ATOM 3054 N N . ARG A 1 399 ? -14.094 -16.164 14.449 1.00 65.44 399 ARG A N 1
ATOM 3055 C CA . ARG A 1 399 ? -13.641 -14.985 13.691 1.00 65.44 399 ARG A CA 1
ATOM 3056 C C . ARG A 1 399 ? -12.179 -14.659 13.990 1.00 65.44 399 ARG A C 1
ATOM 3058 O O . ARG A 1 399 ? -11.841 -13.628 14.578 1.00 65.44 399 ARG A O 1
ATOM 3065 N N . CYS A 1 400 ? -11.297 -15.534 13.521 1.00 61.09 400 CYS A N 1
ATOM 3066 C CA . CYS A 1 400 ? -9.855 -15.302 13.476 1.00 61.09 400 CYS A CA 1
ATOM 3067 C C . CYS A 1 400 ? -9.525 -14.030 12.660 1.00 61.09 400 CYS A C 1
ATOM 3069 O O . CYS A 1 400 ? -10.076 -13.820 11.579 1.00 61.09 400 CYS A O 1
ATOM 3071 N N . LEU A 1 401 ? -8.652 -13.154 13.182 1.00 64.81 401 LEU A N 1
ATOM 3072 C CA . LEU A 1 401 ? -8.031 -12.098 12.372 1.00 64.81 401 LEU A CA 1
ATOM 3073 C C . LEU A 1 401 ? -6.858 -12.684 11.580 1.00 64.81 401 LEU A C 1
ATOM 3075 O O . LEU A 1 401 ? -6.069 -13.429 12.158 1.00 64.81 401 LEU A O 1
ATOM 3079 N N . PRO A 1 402 ? -6.671 -12.282 10.313 1.00 61.50 402 PRO A N 1
ATOM 3080 C CA . PRO A 1 402 ? -7.452 -11.281 9.581 1.00 61.50 402 PRO A CA 1
ATOM 3081 C C . PRO A 1 402 ? -8.790 -11.832 9.058 1.00 61.50 402 PRO A C 1
ATOM 3083 O O . PRO A 1 402 ? -8.866 -12.964 8.586 1.00 61.50 402 PRO A O 1
ATOM 3086 N N . VAL A 1 403 ? -9.843 -11.005 9.097 1.00 64.88 403 VAL A N 1
ATOM 3087 C CA . VAL A 1 403 ? -11.122 -11.348 8.459 1.00 64.88 403 VAL A CA 1
ATOM 3088 C C . VAL A 1 403 ? -10.903 -11.328 6.948 1.00 64.88 403 VAL A C 1
ATOM 3090 O O . VAL A 1 403 ? -10.638 -10.277 6.368 1.00 64.88 403 VAL A O 1
ATOM 3093 N N . VAL A 1 404 ? -11.001 -12.490 6.302 1.00 68.12 404 VAL A N 1
ATOM 3094 C CA . VAL A 1 404 ? -10.894 -12.584 4.843 1.00 68.12 404 VAL A CA 1
ATOM 3095 C C . VAL A 1 404 ? -12.171 -12.015 4.229 1.00 68.12 404 VAL A C 1
ATOM 3097 O O . VAL A 1 404 ? -13.222 -12.655 4.241 1.00 68.12 404 VAL A O 1
ATOM 3100 N N . CYS A 1 405 ? -12.088 -10.795 3.706 1.00 73.94 405 CYS A N 1
ATOM 3101 C CA . CYS A 1 405 ? -13.174 -10.133 2.994 1.00 73.94 405 CYS A CA 1
ATOM 3102 C C . CYS A 1 405 ? -12.855 -9.996 1.500 1.00 73.94 405 CYS A C 1
ATOM 3104 O O . CYS A 1 405 ? -11.707 -10.100 1.062 1.00 73.94 405 CYS A O 1
ATOM 3106 N N . SER A 1 406 ? -13.894 -9.774 0.693 1.00 81.62 406 SER A N 1
ATOM 3107 C CA . SER A 1 406 ? -13.686 -9.435 -0.716 1.00 81.62 406 SER A CA 1
ATOM 3108 C C . SER A 1 406 ? -12.920 -8.110 -0.816 1.00 81.62 406 SER A C 1
ATOM 3110 O O . SER A 1 406 ? -13.295 -7.160 -0.124 1.00 81.62 406 SER A O 1
ATOM 3112 N N . PRO A 1 407 ? -11.896 -8.002 -1.685 1.00 84.69 407 PRO A N 1
ATOM 3113 C CA . PRO A 1 407 ? -11.182 -6.748 -1.879 1.00 84.69 407 PRO A CA 1
ATOM 3114 C C . PRO A 1 407 ? -12.145 -5.597 -2.231 1.00 84.69 407 PRO A C 1
ATOM 3116 O O . PRO A 1 407 ? -13.084 -5.823 -3.004 1.00 84.69 407 PRO A O 1
ATOM 3119 N N . PRO A 1 408 ? -11.911 -4.360 -1.744 1.00 86.31 408 PRO A N 1
ATOM 3120 C CA . PRO A 1 408 ? -12.800 -3.222 -1.993 1.00 86.31 408 PRO A CA 1
ATOM 3121 C C . PRO A 1 408 ? -13.069 -2.966 -3.484 1.00 86.31 408 PRO A C 1
ATOM 3123 O O . PRO A 1 408 ? -12.297 -3.369 -4.359 1.00 86.31 408 PRO A O 1
ATOM 3126 N N . LYS A 1 409 ? -14.148 -2.254 -3.823 1.00 85.75 409 LYS A N 1
ATOM 3127 C CA . LYS A 1 409 ? -14.317 -1.769 -5.204 1.00 85.75 409 LYS A CA 1
ATOM 3128 C C . LYS A 1 409 ? -13.200 -0.775 -5.518 1.00 85.75 409 LYS A C 1
ATOM 3130 O O . LYS A 1 409 ? -12.885 0.077 -4.698 1.00 85.75 409 LYS A O 1
ATOM 3135 N N . ALA A 1 410 ? -12.626 -0.880 -6.710 1.00 83.94 410 ALA A N 1
ATOM 3136 C CA . ALA A 1 410 ? -11.510 -0.047 -7.130 1.00 83.94 410 ALA A CA 1
ATOM 3137 C C . ALA A 1 410 ? -11.775 0.570 -8.499 1.00 83.94 410 ALA A C 1
ATOM 3139 O O . ALA A 1 410 ? -12.558 0.051 -9.300 1.00 83.94 410 ALA A O 1
ATOM 3140 N N . HIS A 1 411 ? -11.078 1.663 -8.779 1.00 81.38 411 HIS A N 1
ATOM 3141 C CA . HIS A 1 411 ? -11.082 2.316 -10.071 1.00 81.38 411 HIS A CA 1
ATOM 3142 C C . HIS A 1 411 ? -10.684 1.312 -11.172 1.00 81.38 411 HIS A C 1
ATOM 3144 O O . HIS A 1 411 ? -9.641 0.662 -11.044 1.00 81.38 411 HIS A O 1
ATOM 3150 N N . PRO A 1 412 ? -11.426 1.212 -12.295 1.00 78.19 412 PRO A N 1
ATOM 3151 C CA . PRO A 1 412 ? -11.183 0.193 -13.322 1.00 78.19 412 PRO A CA 1
ATOM 3152 C C . PRO A 1 412 ? -9.739 0.147 -13.839 1.00 78.19 412 PRO A C 1
ATOM 3154 O O . PRO A 1 412 ? -9.161 -0.923 -13.996 1.00 78.19 412 PRO A O 1
ATOM 3157 N N . ARG A 1 413 ? -9.113 1.320 -14.018 1.00 78.06 413 ARG A N 1
ATOM 3158 C CA . ARG A 1 413 ? -7.700 1.444 -14.436 1.00 78.06 413 ARG A CA 1
ATOM 3159 C C . ARG A 1 413 ? -6.679 0.863 -13.449 1.00 78.06 413 ARG A C 1
ATOM 3161 O O . ARG A 1 413 ? -5.561 0.586 -13.858 1.00 78.06 413 ARG A O 1
ATOM 3168 N N . PHE A 1 414 ? -7.039 0.688 -12.181 1.00 84.00 414 PHE A N 1
ATOM 3169 C CA . PHE A 1 414 ? -6.164 0.147 -11.141 1.00 84.00 414 PHE A CA 1
ATOM 3170 C C . PHE A 1 414 ? -6.476 -1.318 -10.807 1.00 84.00 414 PHE A C 1
ATOM 3172 O O . PHE A 1 414 ? -5.688 -1.962 -10.123 1.00 84.00 414 PHE A O 1
ATOM 3179 N N . LEU A 1 415 ? -7.567 -1.897 -11.328 1.00 84.31 415 LEU A N 1
ATOM 3180 C CA . LEU A 1 415 ? -7.918 -3.301 -11.064 1.00 84.31 415 LEU A CA 1
ATOM 3181 C C . LEU A 1 415 ? -6.824 -4.280 -11.503 1.00 84.31 415 LEU A C 1
ATOM 3183 O O . LEU A 1 415 ? -6.605 -5.287 -10.833 1.00 84.31 415 LEU A O 1
ATOM 3187 N N . ALA A 1 416 ? -6.087 -3.958 -12.570 1.00 86.56 416 ALA A N 1
ATOM 3188 C CA . ALA A 1 416 ? -4.964 -4.764 -13.043 1.00 86.56 416 ALA A CA 1
ATOM 3189 C C . ALA A 1 416 ? -3.841 -4.928 -11.996 1.00 86.56 416 ALA A C 1
ATOM 3191 O O . ALA A 1 416 ? -3.092 -5.900 -12.070 1.00 86.56 416 ALA A O 1
ATOM 3192 N N . CYS A 1 417 ? -3.755 -4.065 -10.972 1.00 89.94 417 CYS A N 1
ATOM 3193 C CA . CYS A 1 417 ? -2.864 -4.278 -9.826 1.00 89.94 417 CYS A CA 1
ATOM 3194 C C . CYS A 1 417 ? -3.118 -5.623 -9.141 1.00 89.94 417 CYS A C 1
ATOM 3196 O O . CYS A 1 417 ? -2.176 -6.280 -8.708 1.00 89.94 417 CYS A O 1
ATOM 3198 N N . ARG A 1 418 ? -4.376 -6.078 -9.084 1.00 93.94 418 ARG A N 1
ATOM 3199 C CA . ARG A 1 418 ? -4.748 -7.350 -8.446 1.00 93.94 418 ARG A CA 1
ATOM 3200 C C . ARG A 1 418 ? -4.221 -8.569 -9.185 1.00 93.94 418 ARG A C 1
ATOM 3202 O O . ARG A 1 418 ? -4.165 -9.637 -8.593 1.00 93.94 418 ARG A O 1
ATOM 3209 N N . LEU A 1 419 ? -3.733 -8.418 -10.420 1.00 93.69 419 LEU A N 1
ATOM 3210 C CA . LEU A 1 419 ? -3.002 -9.487 -11.101 1.00 93.69 419 LEU A CA 1
ATOM 3211 C C . LEU A 1 419 ? -1.747 -9.910 -10.334 1.00 93.69 419 LEU A C 1
ATOM 3213 O O . LEU A 1 419 ? -1.299 -11.030 -10.539 1.00 93.69 419 LEU A O 1
ATOM 3217 N N . LEU A 1 420 ? -1.208 -9.064 -9.440 1.00 94.81 420 LEU A N 1
ATOM 3218 C CA . LEU A 1 420 ? -0.164 -9.452 -8.484 1.00 94.81 420 LEU A CA 1
ATOM 3219 C C . LEU A 1 420 ? -0.551 -10.704 -7.682 1.00 94.81 420 LEU A C 1
ATOM 3221 O O . LEU A 1 420 ? 0.321 -11.522 -7.402 1.00 94.81 420 LEU A O 1
ATOM 3225 N N . LEU A 1 421 ? -1.844 -10.864 -7.369 1.00 93.50 421 LEU A N 1
ATOM 3226 C CA . LEU A 1 421 ? -2.384 -11.990 -6.607 1.00 93.50 421 LEU A CA 1
ATOM 3227 C C . LEU A 1 421 ? -2.466 -13.307 -7.389 1.00 93.50 421 LEU A C 1
ATOM 3229 O O . LEU A 1 421 ? -2.700 -14.354 -6.802 1.00 93.50 421 LEU A O 1
ATOM 3233 N N . HIS A 1 422 ? -2.285 -13.258 -8.707 1.00 93.88 422 HIS A N 1
ATOM 3234 C CA . HIS A 1 422 ? -2.444 -14.406 -9.603 1.00 93.88 422 HIS A CA 1
ATOM 3235 C C . HIS A 1 422 ? -1.130 -14.794 -10.291 1.00 93.88 422 HIS A C 1
ATOM 3237 O O . HIS A 1 422 ? -1.122 -15.489 -11.307 1.00 93.88 422 HIS A O 1
ATOM 3243 N N . LEU A 1 423 ? -0.004 -14.287 -9.789 1.00 94.88 423 LEU A N 1
ATOM 3244 C CA . LEU A 1 423 ? 1.311 -14.599 -10.330 1.00 94.88 423 LEU A CA 1
ATOM 3245 C C . LEU A 1 423 ? 1.807 -15.936 -9.753 1.00 94.88 423 LEU A C 1
ATOM 3247 O O . LEU A 1 423 ? 1.817 -16.078 -8.533 1.00 94.88 423 LEU A O 1
ATOM 3251 N N . PRO A 1 424 ? 2.351 -16.860 -10.569 1.00 93.31 424 PRO A N 1
ATOM 3252 C CA . PRO A 1 424 ? 2.922 -18.113 -10.057 1.00 93.31 424 PRO A CA 1
ATOM 3253 C C . PRO A 1 424 ? 4.013 -17.933 -8.974 1.00 93.31 424 PRO A C 1
ATOM 3255 O O . PRO A 1 424 ? 4.074 -18.731 -8.033 1.00 93.31 424 PRO A O 1
ATOM 3258 N N . PRO A 1 425 ? 4.866 -16.884 -9.030 1.00 91.44 425 PRO A N 1
ATOM 3259 C CA . PRO A 1 425 ? 5.755 -16.549 -7.918 1.00 91.44 425 PRO A CA 1
ATOM 3260 C C . PRO A 1 425 ? 5.040 -16.230 -6.597 1.00 91.44 425 PRO A C 1
ATOM 3262 O O . PRO A 1 425 ? 5.571 -16.560 -5.540 1.00 91.44 425 PRO A O 1
ATOM 3265 N N . LEU A 1 426 ? 3.841 -15.636 -6.619 1.00 94.75 426 LEU A N 1
ATOM 3266 C CA . LEU A 1 426 ? 3.076 -15.423 -5.389 1.00 94.75 426 LEU A CA 1
ATOM 3267 C C . LEU A 1 426 ? 2.583 -16.749 -4.811 1.00 94.75 426 LEU A C 1
ATOM 3269 O O . LEU A 1 426 ? 2.736 -16.962 -3.613 1.00 94.75 426 LEU A O 1
ATOM 3273 N N . ASP A 1 427 ? 2.058 -17.652 -5.639 1.00 92.19 427 ASP A N 1
ATOM 3274 C CA . ASP A 1 427 ? 1.635 -18.981 -5.175 1.00 92.19 427 ASP A CA 1
ATOM 3275 C C . ASP A 1 427 ? 2.801 -19.725 -4.512 1.00 92.19 427 ASP A C 1
ATOM 3277 O O . ASP A 1 427 ? 2.653 -20.349 -3.459 1.00 92.19 427 ASP A O 1
ATOM 3281 N N . SER A 1 428 ? 3.991 -19.600 -5.106 1.00 90.31 428 SER A N 1
ATOM 3282 C CA . SER A 1 428 ? 5.237 -20.147 -4.563 1.00 90.31 428 SER A CA 1
ATOM 3283 C C . SER A 1 428 ? 5.587 -19.516 -3.212 1.00 90.31 428 SER A C 1
ATOM 3285 O O . SER A 1 428 ? 5.873 -20.237 -2.255 1.00 90.31 428 SER A O 1
ATOM 3287 N N . ALA A 1 429 ? 5.499 -18.186 -3.111 1.00 92.75 429 ALA A N 1
ATOM 3288 C CA . ALA A 1 429 ? 5.758 -17.441 -1.884 1.00 92.75 429 ALA A CA 1
ATOM 3289 C C . ALA A 1 429 ? 4.791 -17.816 -0.751 1.00 92.75 429 ALA A C 1
ATOM 3291 O O . ALA A 1 429 ? 5.232 -18.100 0.363 1.00 92.75 429 ALA A O 1
ATOM 3292 N N . VAL A 1 430 ? 3.485 -17.863 -1.035 1.00 93.31 430 VAL A N 1
ATOM 3293 C CA . VAL A 1 430 ? 2.445 -18.240 -0.066 1.00 93.31 430 VAL A CA 1
ATOM 3294 C C . VAL A 1 430 ? 2.643 -19.681 0.387 1.00 93.31 430 VAL A C 1
ATOM 3296 O O . VAL A 1 430 ? 2.699 -19.941 1.588 1.00 93.31 430 VAL A O 1
ATOM 3299 N N . ARG A 1 431 ? 2.833 -20.620 -0.552 1.00 90.94 431 ARG A N 1
ATOM 3300 C CA . ARG A 1 431 ? 3.111 -22.027 -0.228 1.00 90.94 431 ARG A CA 1
ATOM 3301 C C . ARG A 1 431 ? 4.317 -22.152 0.694 1.00 90.94 431 ARG A C 1
ATOM 3303 O O . ARG A 1 431 ? 4.275 -22.921 1.649 1.00 90.94 431 ARG A O 1
ATOM 3310 N N . ARG A 1 432 ? 5.391 -21.412 0.421 1.00 89.62 432 ARG A N 1
ATOM 3311 C CA . ARG A 1 432 ? 6.613 -21.489 1.220 1.00 89.62 432 ARG A CA 1
ATOM 3312 C C . ARG A 1 432 ? 6.436 -20.916 2.620 1.00 89.62 432 ARG A C 1
ATOM 3314 O O . ARG A 1 432 ? 6.942 -21.508 3.566 1.00 89.62 432 ARG A O 1
ATOM 3321 N N . MET A 1 433 ? 5.682 -19.828 2.763 1.00 90.50 433 MET A N 1
ATOM 3322 C CA . MET A 1 433 ? 5.354 -19.273 4.076 1.00 90.50 433 MET A CA 1
ATOM 3323 C C . MET A 1 433 ? 4.477 -20.229 4.898 1.00 90.50 433 MET A C 1
ATOM 3325 O O . MET A 1 433 ? 4.706 -20.411 6.092 1.00 90.50 433 MET A O 1
ATOM 3329 N N . LEU A 1 434 ? 3.515 -20.899 4.255 1.00 90.06 434 LEU A N 1
ATOM 3330 C CA . LEU A 1 434 ? 2.706 -21.936 4.901 1.00 90.06 434 LEU A CA 1
ATOM 3331 C C . LEU A 1 434 ? 3.557 -23.138 5.318 1.00 90.06 434 LEU A C 1
ATOM 3333 O O . LEU A 1 434 ? 3.423 -23.614 6.439 1.00 90.06 434 LEU A O 1
ATOM 3337 N N . LEU A 1 435 ? 4.468 -23.599 4.454 1.00 88.00 435 LEU A N 1
ATOM 3338 C CA . LEU A 1 435 ? 5.411 -24.661 4.808 1.00 88.00 435 LEU A CA 1
ATOM 3339 C C . LEU A 1 435 ? 6.278 -24.259 5.999 1.00 88.00 435 LEU A C 1
ATOM 3341 O O . LEU A 1 435 ? 6.384 -25.045 6.927 1.00 88.00 435 LEU A O 1
ATOM 3345 N N . PHE A 1 436 ? 6.828 -23.042 6.009 1.00 88.25 436 PHE A N 1
ATOM 3346 C CA . PHE A 1 436 ? 7.605 -22.516 7.134 1.00 88.25 436 PHE A CA 1
ATOM 3347 C C . PHE A 1 436 ? 6.823 -22.571 8.455 1.00 88.25 436 PHE A C 1
ATOM 3349 O O . PHE A 1 436 ? 7.367 -22.984 9.478 1.00 88.25 436 PHE A O 1
ATOM 3356 N N . ALA A 1 437 ? 5.541 -22.192 8.437 1.00 87.44 437 ALA A N 1
ATOM 3357 C CA . ALA A 1 437 ? 4.679 -22.279 9.612 1.00 87.44 437 ALA A CA 1
ATOM 3358 C C . ALA A 1 437 ? 4.430 -23.737 10.043 1.00 87.44 437 ALA A C 1
ATOM 3360 O O . ALA A 1 437 ? 4.512 -24.050 11.229 1.00 87.44 437 ALA A O 1
ATOM 3361 N N . LEU A 1 438 ? 4.179 -24.641 9.089 1.00 87.50 438 LEU A N 1
ATOM 3362 C CA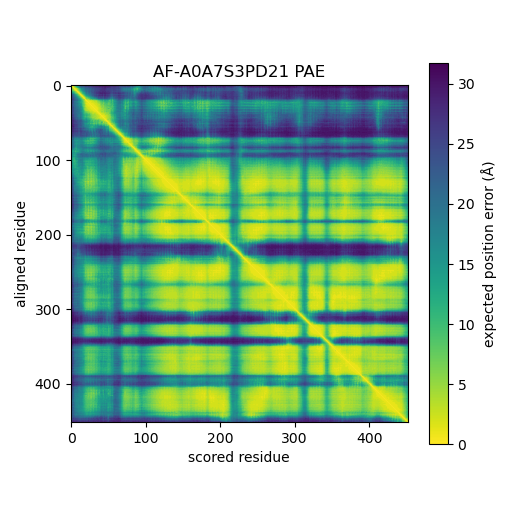 . LEU A 1 438 ? 3.917 -26.062 9.351 1.00 87.50 438 LEU A CA 1
ATOM 3363 C C . LEU A 1 438 ? 5.153 -26.831 9.840 1.00 87.50 438 LEU A C 1
ATOM 3365 O O . LEU A 1 438 ? 5.020 -27.796 10.585 1.00 87.50 438 LEU A O 1
ATOM 3369 N N . THR A 1 439 ? 6.354 -26.422 9.438 1.00 85.69 439 THR A N 1
ATOM 3370 C CA . THR A 1 439 ? 7.619 -27.087 9.790 1.00 85.69 439 THR A CA 1
ATOM 3371 C C . THR A 1 439 ? 8.286 -26.498 11.034 1.00 85.69 439 THR A C 1
ATOM 3373 O O . THR A 1 439 ? 9.455 -26.786 11.296 1.00 85.69 439 THR A O 1
ATOM 3376 N N . GLY A 1 440 ? 7.574 -25.672 11.808 1.00 83.88 440 GLY A N 1
ATOM 3377 C CA . GLY A 1 440 ? 8.097 -25.084 13.043 1.00 83.88 440 GLY A CA 1
ATOM 3378 C C . GLY A 1 440 ? 9.215 -24.067 12.809 1.00 83.88 440 GLY A C 1
ATOM 3379 O O . GLY A 1 440 ? 10.137 -23.971 13.614 1.00 83.88 440 GLY A O 1
ATOM 3380 N N . GLY A 1 441 ? 9.156 -23.325 11.701 1.00 84.56 441 GLY A N 1
ATOM 3381 C CA . GLY A 1 441 ? 10.123 -22.281 11.372 1.00 84.56 441 GLY A CA 1
ATOM 3382 C C . GLY A 1 441 ? 11.256 -22.721 10.441 1.00 84.56 441 GLY A C 1
ATOM 3383 O O . GLY A 1 441 ? 12.283 -22.047 10.352 1.00 84.56 441 GLY A O 1
ATOM 3384 N N . LEU A 1 442 ? 11.098 -23.836 9.721 1.00 83.94 442 LEU A N 1
ATOM 3385 C CA . LEU A 1 442 ? 12.079 -24.287 8.733 1.00 83.94 442 LEU A CA 1
ATOM 3386 C C . LEU A 1 442 ? 11.658 -23.859 7.323 1.00 83.94 442 LEU A C 1
ATOM 3388 O O . LEU A 1 442 ? 10.665 -24.325 6.772 1.00 83.94 442 LEU A O 1
ATOM 3392 N N . TRP A 1 443 ? 12.462 -23.003 6.693 1.00 79.88 443 TRP A N 1
ATOM 3393 C CA . TRP A 1 443 ? 12.205 -22.496 5.334 1.00 79.88 443 TRP A CA 1
ATOM 3394 C C . TRP A 1 443 ? 12.249 -23.556 4.227 1.00 79.88 443 TRP A C 1
ATOM 3396 O O . TRP A 1 443 ? 11.823 -23.300 3.097 1.00 79.88 443 TRP A O 1
ATOM 3406 N N . LEU A 1 444 ? 12.822 -24.717 4.532 1.00 78.88 444 LEU A N 1
ATOM 3407 C CA . LEU A 1 444 ? 12.863 -25.881 3.665 1.00 78.88 444 LEU A CA 1
ATOM 3408 C C . LEU A 1 444 ? 12.256 -27.060 4.428 1.00 78.88 444 LEU A C 1
ATOM 3410 O O . LEU A 1 444 ? 12.486 -27.171 5.636 1.00 78.88 444 LEU A O 1
ATOM 3414 N N . PRO A 1 445 ? 11.486 -27.927 3.751 1.00 69.94 445 PRO A N 1
ATOM 3415 C CA . PRO A 1 445 ? 11.013 -29.148 4.377 1.00 69.94 445 PRO A CA 1
ATOM 3416 C C . PRO A 1 445 ? 12.215 -29.998 4.822 1.00 69.94 445 PRO A C 1
ATOM 3418 O O . PRO A 1 445 ? 13.256 -29.974 4.155 1.00 69.94 445 PRO A O 1
ATOM 3421 N N . PRO A 1 446 ? 12.101 -30.736 5.939 1.00 69.19 446 PRO A N 1
ATOM 3422 C CA . PRO A 1 446 ? 13.135 -31.681 6.336 1.00 69.19 446 PRO A CA 1
ATOM 3423 C C . PRO A 1 446 ? 13.344 -32.724 5.230 1.00 69.19 446 PRO A C 1
ATOM 3425 O O . PRO A 1 446 ? 12.406 -33.085 4.520 1.00 69.19 446 PRO A O 1
ATOM 3428 N N . SER A 1 447 ? 14.579 -33.207 5.089 1.00 70.75 447 SER A N 1
ATOM 3429 C CA . SER A 1 447 ? 14.947 -34.230 4.098 1.00 70.75 447 SER A CA 1
ATOM 3430 C C . SER A 1 447 ? 14.196 -35.550 4.291 1.00 70.75 447 SER A C 1
ATOM 3432 O O . SER A 1 447 ? 14.046 -36.306 3.337 1.00 70.75 447 SER A O 1
ATOM 3434 N N . GLU A 1 448 ? 13.695 -35.805 5.502 1.00 67.56 448 GLU A N 1
ATOM 3435 C CA . GLU A 1 448 ? 12.873 -36.962 5.845 1.00 67.56 448 GLU A CA 1
ATOM 3436 C C . GLU A 1 448 ? 11.575 -36.505 6.535 1.00 67.56 448 GLU A C 1
ATOM 3438 O O . GLU A 1 448 ? 11.619 -35.626 7.408 1.00 67.56 448 GLU A O 1
ATOM 3443 N N . PRO A 1 449 ? 10.408 -37.070 6.171 1.00 58.94 449 PRO A N 1
ATOM 3444 C CA . PRO A 1 449 ? 9.157 -36.788 6.861 1.00 58.94 449 PRO A CA 1
ATOM 3445 C C . PRO A 1 449 ? 9.243 -37.321 8.294 1.00 58.94 449 PRO A C 1
ATOM 3447 O O . PRO A 1 449 ? 9.426 -38.518 8.510 1.00 58.94 449 PRO A O 1
ATOM 3450 N N . ARG A 1 450 ? 9.114 -36.440 9.292 1.00 57.94 450 ARG A N 1
ATOM 3451 C CA . ARG A 1 450 ? 8.999 -36.883 10.686 1.00 57.94 450 ARG A CA 1
ATOM 3452 C C . ARG A 1 450 ? 7.633 -37.558 10.870 1.00 57.94 450 ARG A C 1
ATOM 3454 O O . ARG A 1 450 ? 6.642 -36.972 10.429 1.00 57.94 450 ARG A O 1
ATOM 3461 N N . PRO A 1 451 ? 7.557 -38.753 11.481 1.00 57.53 451 PRO A N 1
ATOM 3462 C CA . PRO A 1 451 ? 6.273 -39.333 11.854 1.00 57.53 451 PRO A CA 1
ATOM 3463 C C . PRO A 1 451 ? 5.562 -38.382 12.828 1.00 57.53 451 PRO A C 1
ATOM 3465 O O . PRO A 1 451 ? 6.210 -37.823 13.716 1.00 57.53 451 PRO A O 1
ATOM 3468 N N . LEU A 1 452 ? 4.269 -38.150 12.573 1.00 48.59 452 LEU A N 1
ATOM 3469 C CA . LEU A 1 452 ? 3.386 -37.286 13.367 1.00 48.59 452 LEU A CA 1
ATOM 3470 C C . LEU A 1 452 ? 3.204 -37.797 14.796 1.00 48.59 452 LEU A C 1
ATOM 3472 O O . LEU A 1 452 ? 3.098 -39.035 14.960 1.00 48.59 452 LEU A O 1
#

Secondary structure (DSSP, 8-state):
----------S--S-----HHHHHHHHHHHHHHHHHHHS-HHHHHH-HHHH--TTTTTS------GGGGSS-TTHHHHTTGGGSGGG--PPPPPTT--HHHHHHHHHHHHHHHHHHHHHHHHHHHHHHHHHHHHHHHHHHTTTTGGG-HHHHHHHHTTTSHHHHTTTHHHHHHHHHHHHTT-TT---HHHHHHHHHHHTT-IIIII-GGGSPPSSS-----SSS--S------GGGG-HHHHHHHHHHHHHHHHHHHHSPPPPPPSSTT--HHHHHHHHHHHHHHHHHS-EEHHHHHHHHGGGS-GGGGGGTTS--THHHHHHHHHHHHHHHHHEEE----S-TT--SPPEEEE-GGGTTS--TT-TTS-HHHHHHHHHHHHHHHHHHHTT-HHHHHHSPSS---PPPP--GGGGGGGGGGG-HHHHHHHHHHHHHHHTTS-SS--SSPPP-

Sequence (452 aa):
MGDWLRVPHSPLAGDSLSFHLPLHRALAKTVRCSCAVVVSEEERTSNPAWWKIPVLDEEKPNSTDPAAITTHPLVPLIWSTLRSSNCRVVWTAGPDCSPQEAHRRRSRSRNVSANIAVAKVVHSLADHPIRCIAAAQQIERHLWARNGSSVAGMAINYTSTGLCRSFRDLDLLMVQLSASGMSAGLGSRRVFNLLLSRFSMDGYLCDPERRPPTSSSGVASPFGASMTTWVNPPRLQDPDHAVVLAESFFSTLCVVVTELPPPPPVSKADTVPLQQTIRRELLHALASEPRSRSEAMNAAAIAASRRDDGASGLGESGGGSMFRDVFSVVLNDIAKQKTVGSSRASSGPPAFELKPEFCDEYDPTFYHLRRQDHQHAMDVIARLRKQKWGNDKDAADSRCLPVVCSPPKAHPRFLACRLLLHLPPLDSAVRRMLLFALTGGLWLPPSEPRPL

pLDDT: mean 73.03, std 19.16, range [26.94, 97.38]

Solvent-accessible surface area (backbone atoms only — not comparable to full-atom values): 26775 Å² total; per-residue (Å²): 141,80,89,76,74,64,72,76,89,74,87,79,83,88,72,93,65,88,54,64,64,66,51,51,52,53,46,53,53,49,53,50,57,55,46,58,76,74,45,54,71,66,63,44,65,77,43,49,80,85,64,61,50,89,91,58,74,85,62,86,84,88,82,91,67,91,80,60,83,86,53,66,85,58,45,80,77,41,54,80,64,53,75,42,75,79,39,48,48,62,81,77,85,60,96,88,63,51,74,67,55,52,48,53,52,53,52,51,31,51,52,52,19,43,52,51,43,45,52,51,50,36,46,47,54,30,52,50,35,45,46,52,54,37,48,37,52,39,45,78,67,51,75,48,64,89,69,44,68,67,56,56,55,58,38,41,41,47,39,36,63,93,37,17,67,82,39,42,51,45,31,49,49,35,40,33,49,16,13,25,44,44,103,69,29,67,19,21,73,54,45,47,54,47,50,34,54,58,47,61,35,41,29,68,31,62,40,61,87,68,38,80,75,94,56,97,70,88,71,77,76,93,83,76,88,78,88,69,90,72,80,76,54,73,70,68,68,37,74,85,46,46,60,61,36,49,50,50,46,53,41,51,50,48,44,56,52,48,70,43,61,58,50,80,63,93,45,98,83,51,53,63,66,58,44,52,42,30,42,55,41,36,52,53,56,26,37,44,41,68,33,33,68,67,57,42,48,60,56,22,47,72,52,60,61,75,77,60,67,75,47,82,82,62,93,65,70,61,57,70,47,53,54,53,52,46,49,52,54,45,47,61,70,52,33,42,73,58,80,75,66,91,66,95,76,71,93,63,76,73,30,31,28,58,39,40,90,54,46,74,76,61,58,95,59,51,68,68,53,41,72,72,46,47,58,48,16,52,56,45,33,56,51,27,38,42,66,64,48,54,87,43,57,67,67,48,62,70,63,53,83,76,69,89,68,82,70,64,78,45,21,77,80,47,51,47,23,47,49,46,79,72,33,71,62,46,57,40,26,53,52,34,54,51,45,16,64,74,58,77,70,33,78,58,83,69,97,61,86,76,85,129

Nearest PDB structures (foldseek):
  8cih-assembly1_A  TM=1.867E-01  e=6.873E+00  Homo sapiens
  8gh6-assembly1_A  TM=1.798E-01  e=9.765E+00  Bombyx mori

Radius of gyration: 26.17 Å; Cα contacts (8 Å, |Δi|>4): 434; chains: 1; bounding box: 60×72×85 Å

Organism: NCBI:txid265554

InterPro domains:
  IPR039164 E3 ubiquitin-protein ligase UBR1-like [PTHR21497] (13-422)
  IPR055194 E3 ubiquitin-protein ligase UBR1-like, winged-helix domain [PF22960] (278-393)

Foldseek 3Di:
DDDQWDQDDDDDPDDPDPCLVVLVVLVVVVVLVVVPVVDDPVVCVVCVLVNDDPVPPVDDDDDDDPVCPPAQSSLVVCVVVLVDPNLQTDGDDDPPADPVNVVVVVVVRSRNSSVSVLVVSLLCLLLVLLLLLLLLLCVLVVLCVVVDVVSVVVSVLCQALVRVVSRVVVSLVSLLLQCLVPSSHVHLVSSLVSLCVSLVCCCLQFNVVPQDDPDPPPDDDPPDPDDDPPPPDPSSSPLVCNLSSLVSSVLSLCCSQQVFAAADAPDPPRCPSLLVLLLLQLQLVQLLHWAALVVSLSSSCSSQDPSVVVCPPDDDPPRVVSNVVSNVVSQVVFWDFPPDDPDPPDPDHTTIHGALVCLLVDALSSRNHRPVSSVSSVVSSLVSLCVVVPPPVVVSVVCDPPRDDDRDHHHPSSNSNCCNVVDPSVVSRVVQVVVCVVCVRDSDDPPDDDDD